Protein AF-A0AAE3LNI7-F1 (afdb_monomer)

Mean predicted aligned error: 6.62 Å

Structure (mmCIF, N/CA/C/O backbone):
data_AF-A0AAE3LNI7-F1
#
_entry.id   AF-A0AAE3LNI7-F1
#
loop_
_atom_site.group_PDB
_atom_site.id
_atom_site.type_symbol
_atom_site.label_atom_id
_atom_site.label_alt_id
_atom_site.label_comp_id
_atom_site.label_asym_id
_atom_site.label_entity_id
_atom_site.label_seq_id
_atom_site.pdbx_PDB_ins_code
_atom_site.Cartn_x
_atom_site.Cartn_y
_atom_site.Cartn_z
_atom_site.occupancy
_atom_site.B_iso_or_equiv
_atom_site.auth_seq_id
_atom_site.auth_comp_id
_atom_site.auth_asym_id
_atom_site.auth_atom_id
_atom_site.pdbx_PDB_model_num
ATOM 1 N N . MET A 1 1 ? -17.027 3.514 45.352 1.00 41.34 1 MET A N 1
ATOM 2 C CA . MET A 1 1 ? -17.695 4.766 44.931 1.00 41.34 1 MET A CA 1
ATOM 3 C C . MET A 1 1 ? -17.207 5.129 43.537 1.00 41.34 1 MET A C 1
ATOM 5 O O . MET A 1 1 ? -15.998 5.236 43.351 1.00 41.34 1 MET A O 1
ATOM 9 N N . SER A 1 2 ? -18.104 5.212 42.549 1.00 48.19 2 SER A N 1
ATOM 10 C CA . SER A 1 2 ? -17.734 5.621 41.186 1.00 48.19 2 SER A CA 1
ATOM 11 C C . SER A 1 2 ? -17.141 7.033 41.231 1.00 48.19 2 SER A C 1
ATOM 13 O O . SER A 1 2 ? -17.748 7.932 41.802 1.00 48.19 2 SER A O 1
ATOM 15 N N . LYS A 1 3 ? -15.940 7.231 40.670 1.00 67.19 3 LYS A N 1
ATOM 16 C CA . LYS A 1 3 ? -15.253 8.540 40.598 1.00 67.19 3 LYS A CA 1
ATOM 17 C C . LYS A 1 3 ? -15.863 9.477 39.539 1.00 67.19 3 LYS A C 1
ATOM 19 O O . LYS A 1 3 ? -15.238 10.475 39.185 1.00 67.19 3 LYS A O 1
ATOM 24 N N . PHE A 1 4 ? -17.029 9.136 38.997 1.00 79.06 4 PHE A N 1
ATOM 25 C CA . PHE A 1 4 ? -17.640 9.803 37.854 1.00 79.06 4 PHE A CA 1
ATOM 26 C C . PHE A 1 4 ? -18.995 10.400 38.230 1.00 79.06 4 PHE A C 1
ATOM 28 O O . PHE A 1 4 ? -19.735 9.831 39.032 1.00 79.06 4 PHE A O 1
ATOM 35 N N . LYS A 1 5 ? -19.297 11.570 37.661 1.00 85.56 5 LYS A N 1
ATOM 36 C CA . LYS A 1 5 ? -20.545 12.306 37.894 1.00 85.56 5 LYS A CA 1
ATOM 37 C C . LYS A 1 5 ? -21.509 12.009 36.750 1.00 85.56 5 LYS A C 1
ATOM 39 O O . LYS A 1 5 ? -21.090 11.994 35.598 1.00 85.56 5 LYS A O 1
ATOM 44 N N . ILE A 1 6 ? -22.787 11.811 37.053 1.00 87.12 6 ILE A N 1
ATOM 45 C CA . ILE A 1 6 ? -23.846 11.707 36.042 1.00 87.12 6 ILE A CA 1
ATOM 46 C C . ILE A 1 6 ? -24.478 13.089 35.875 1.00 87.12 6 ILE A C 1
ATOM 48 O O . ILE A 1 6 ? -24.723 13.790 36.860 1.00 87.12 6 ILE A O 1
ATOM 52 N N . VAL A 1 7 ? -24.687 13.516 34.631 1.00 86.50 7 VAL A N 1
ATOM 53 C CA . VAL A 1 7 ? -25.373 14.771 34.303 1.00 86.50 7 VAL A CA 1
ATOM 54 C C . VAL A 1 7 ? -26.462 14.524 33.269 1.00 86.50 7 VAL A C 1
ATOM 56 O O . VAL A 1 7 ? -26.284 13.711 32.367 1.00 86.50 7 VAL A O 1
ATOM 59 N N . ASN A 1 8 ? -27.565 15.260 33.374 1.00 86.94 8 ASN A N 1
ATOM 60 C CA . ASN A 1 8 ? -28.622 15.250 32.368 1.00 86.94 8 ASN A CA 1
ATOM 61 C C . ASN A 1 8 ? -28.257 16.168 31.198 1.00 86.94 8 ASN A C 1
ATOM 63 O O . ASN A 1 8 ? -27.823 17.306 31.399 1.00 86.94 8 ASN A O 1
ATOM 67 N N . ARG A 1 9 ? -28.425 15.671 29.972 1.00 85.62 9 ARG A N 1
ATOM 68 C CA . ARG A 1 9 ? -28.237 16.429 28.729 1.00 85.62 9 ARG A CA 1
ATOM 69 C C . ARG A 1 9 ? -29.429 16.236 27.810 1.00 85.62 9 ARG A C 1
ATOM 71 O O . ARG A 1 9 ? -29.967 15.141 27.723 1.00 85.62 9 ARG A O 1
ATOM 78 N N . ILE A 1 10 ? -29.804 17.298 27.103 1.00 84.62 10 ILE A N 1
ATOM 79 C CA . ILE A 1 10 ? -30.827 17.231 26.061 1.00 84.62 10 ILE A CA 1
ATOM 80 C C . ILE A 1 10 ? -30.135 16.883 24.746 1.00 84.62 10 ILE A C 1
ATOM 82 O O . ILE A 1 10 ? -29.269 17.627 24.284 1.00 84.62 10 ILE A O 1
ATOM 86 N N . ILE A 1 11 ? -30.509 15.751 24.161 1.00 84.12 11 ILE A N 1
ATOM 87 C CA . ILE A 1 11 ? -29.957 15.219 22.916 1.00 84.12 11 ILE A CA 1
ATOM 88 C C . ILE A 1 11 ? -31.128 14.836 22.030 1.00 84.12 11 ILE A C 1
ATOM 90 O O . ILE A 1 11 ? -31.973 14.047 22.447 1.00 84.12 11 ILE A O 1
ATOM 94 N N . ASP A 1 12 ? -31.198 15.416 20.833 1.00 82.81 12 ASP A N 1
ATOM 95 C CA . ASP A 1 12 ? -32.287 15.171 19.878 1.00 82.81 12 ASP A CA 1
ATOM 96 C C . ASP A 1 12 ? -33.682 15.326 20.529 1.00 82.81 12 ASP A C 1
ATOM 98 O O . ASP A 1 12 ? -34.597 14.534 20.308 1.00 82.81 12 ASP A O 1
ATOM 102 N N . GLY A 1 13 ? -33.817 16.330 21.408 1.00 82.56 13 GLY A N 1
ATOM 103 C CA . GLY A 1 13 ? -35.048 16.631 22.149 1.00 82.56 13 GLY A CA 1
ATOM 104 C C . GLY A 1 13 ? -35.345 15.718 23.347 1.00 82.56 13 GLY A C 1
ATOM 105 O O . GLY A 1 13 ? -36.388 15.876 23.974 1.00 82.56 13 GLY A O 1
ATOM 106 N N . LYS A 1 14 ? -34.455 14.779 23.697 1.00 86.56 14 LYS A N 1
ATOM 107 C CA . LYS A 1 14 ? -34.638 13.828 24.806 1.00 86.56 14 LYS A CA 1
ATOM 108 C C . LYS A 1 14 ? -33.640 14.069 25.932 1.00 86.56 14 LYS A C 1
ATOM 110 O O . LYS A 1 14 ? -32.473 14.353 25.675 1.00 86.56 14 LYS A O 1
ATOM 115 N N . ASN A 1 15 ? -34.085 13.897 27.176 1.00 86.81 15 ASN A N 1
ATOM 116 C CA . ASN A 1 15 ? -33.190 13.866 28.330 1.00 86.81 15 ASN A CA 1
ATOM 117 C C . ASN A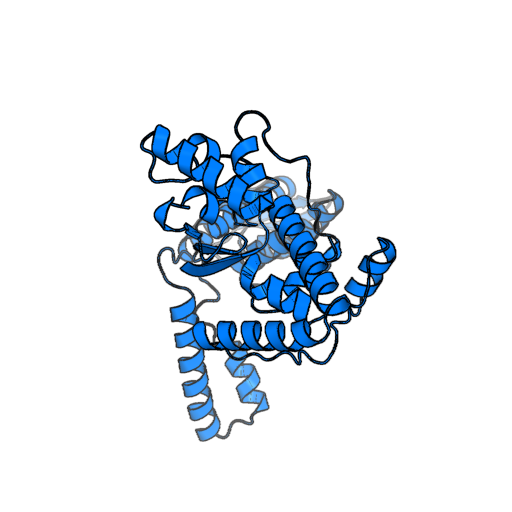 1 15 ? -32.409 12.550 28.343 1.00 86.81 15 ASN A C 1
ATOM 119 O O . ASN A 1 15 ? -32.995 11.470 28.319 1.00 86.81 15 ASN A O 1
ATOM 123 N N . VAL A 1 16 ? -31.087 12.661 28.380 1.00 87.31 16 VAL A N 1
ATOM 124 C CA . VAL A 1 16 ? -30.152 11.541 28.428 1.00 87.31 16 VAL A CA 1
ATOM 125 C C . VAL A 1 16 ? -29.204 11.754 29.599 1.00 87.31 16 VAL A C 1
ATOM 127 O O . VAL A 1 16 ? -28.548 12.795 29.706 1.00 87.31 16 VAL A O 1
ATOM 130 N N . GLU A 1 17 ? -29.119 10.754 30.469 1.00 88.31 17 GLU A N 1
ATOM 131 C CA . GLU A 1 17 ? -28.116 10.703 31.526 1.00 88.31 17 GLU A CA 1
ATOM 132 C C . GLU A 1 17 ? -26.765 10.311 30.938 1.00 88.31 17 GLU A C 1
ATOM 134 O O . GLU A 1 17 ? -26.633 9.282 30.274 1.00 88.31 17 GLU A O 1
ATOM 139 N N . VAL A 1 18 ? -25.747 11.134 31.187 1.00 87.50 18 VAL A N 1
ATOM 140 C CA . VAL A 1 18 ? -24.396 10.890 30.683 1.00 87.50 18 VAL A CA 1
ATOM 141 C C . VAL A 1 18 ? -23.363 10.942 31.787 1.00 87.50 18 VAL A C 1
ATOM 143 O O . VAL A 1 18 ? -23.344 11.844 32.628 1.00 87.50 18 VAL A O 1
ATOM 146 N N . GLU A 1 19 ? -22.465 9.965 31.756 1.00 89.00 19 GLU A N 1
ATOM 147 C CA . GLU A 1 19 ? -21.349 9.882 32.681 1.00 89.00 19 GLU A CA 1
ATOM 148 C C . GLU A 1 19 ? -20.214 10.819 32.233 1.00 89.00 19 GLU A C 1
ATOM 150 O O . GLU A 1 19 ? -19.685 10.724 31.119 1.00 89.00 19 GLU A O 1
ATOM 155 N N . ILE A 1 20 ? -19.814 11.728 33.124 1.00 90.31 20 ILE A N 1
ATOM 156 C CA . ILE A 1 20 ? -18.698 12.652 32.929 1.00 90.31 20 ILE A CA 1
ATOM 157 C C . ILE A 1 20 ? -17.557 12.372 33.911 1.00 90.31 20 ILE A C 1
ATOM 159 O O . ILE A 1 20 ? -17.752 11.986 35.067 1.00 90.31 20 ILE A O 1
ATOM 163 N N . GLY A 1 21 ? -16.335 12.590 33.434 1.00 89.50 21 GLY A N 1
ATOM 164 C CA . GLY A 1 21 ? -15.104 12.464 34.194 1.00 89.50 21 GLY A CA 1
ATOM 165 C C . GLY A 1 21 ? -14.398 13.787 34.455 1.00 89.50 21 GLY A C 1
ATOM 166 O O . GLY A 1 21 ? -14.716 14.837 33.903 1.00 89.50 21 GLY A O 1
ATOM 167 N N . ASN A 1 22 ? -13.379 13.711 35.308 1.00 89.00 22 ASN A N 1
ATOM 168 C CA . ASN A 1 22 ? -12.657 14.888 35.800 1.00 89.00 22 ASN A CA 1
ATOM 169 C C . ASN A 1 22 ? -11.813 15.572 34.716 1.00 89.00 22 ASN A C 1
ATOM 171 O O . ASN A 1 22 ? -11.613 16.780 34.744 1.00 89.00 22 ASN A O 1
ATOM 175 N N . ASN A 1 23 ? -11.337 14.804 33.737 1.00 93.19 23 ASN A N 1
ATOM 176 C CA . ASN A 1 23 ? -10.533 15.306 32.629 1.00 93.19 23 ASN A CA 1
ATOM 177 C C . ASN A 1 23 ? -11.356 15.368 31.347 1.00 93.19 23 ASN A C 1
ATOM 179 O O . ASN A 1 23 ? -12.300 14.599 31.166 1.00 93.19 23 ASN A O 1
ATOM 183 N N . THR A 1 24 ? -10.935 16.216 30.410 1.00 95.94 24 THR A N 1
ATOM 184 C CA . THR A 1 24 ? -11.515 16.186 29.067 1.00 95.94 24 THR A CA 1
ATOM 185 C C . THR A 1 24 ? -11.255 14.832 28.400 1.00 95.94 24 THR A C 1
ATOM 187 O O . THR A 1 24 ? -10.164 14.261 28.510 1.00 95.94 24 THR A O 1
ATOM 190 N N . LEU A 1 25 ? -12.232 14.337 27.643 1.00 96.88 25 LEU A N 1
ATOM 191 C CA . LEU A 1 25 ? -12.121 13.109 26.862 1.00 96.88 25 LEU A CA 1
ATOM 192 C C . LEU A 1 25 ? -10.896 13.160 25.940 1.00 96.88 25 LEU A C 1
ATOM 194 O O . LEU A 1 25 ? -10.136 12.198 25.856 1.00 96.88 25 LEU A O 1
ATOM 198 N N . GLN A 1 26 ? -10.653 14.305 25.293 1.00 97.75 26 GLN A N 1
ATOM 199 C CA . GLN A 1 26 ? -9.502 14.477 24.408 1.00 97.75 26 GLN A CA 1
ATOM 200 C C . GLN A 1 26 ? -8.176 14.259 25.145 1.00 97.75 26 GLN A C 1
ATOM 202 O O . GLN A 1 26 ? -7.298 13.585 24.603 1.00 97.75 26 GLN A O 1
ATOM 207 N N . TYR A 1 27 ? -8.023 14.790 26.362 1.00 97.50 27 TYR A N 1
ATOM 208 C CA . TYR A 1 27 ? -6.829 14.572 27.180 1.00 97.50 27 TYR A CA 1
ATOM 209 C C . TYR A 1 27 ? -6.646 13.083 27.504 1.00 97.50 27 TYR A C 1
ATOM 211 O O . TYR A 1 27 ? -5.588 12.511 27.229 1.00 97.50 27 TYR A O 1
ATOM 219 N N . VAL A 1 28 ? -7.705 12.426 27.990 1.00 96.81 28 VAL A N 1
ATOM 220 C CA . VAL A 1 28 ? -7.688 10.999 28.352 1.00 96.81 28 VAL A CA 1
ATOM 221 C C . VAL A 1 28 ? -7.302 10.124 27.155 1.00 96.81 28 VAL A C 1
ATOM 223 O O . VAL A 1 28 ? -6.379 9.306 27.241 1.00 96.81 28 VAL A O 1
ATOM 226 N N . LEU A 1 29 ? -7.957 10.321 26.008 1.00 97.50 29 LEU A N 1
ATOM 227 C CA . LEU A 1 29 ? -7.688 9.539 24.803 1.00 97.50 29 LEU A CA 1
ATOM 228 C C . LEU A 1 29 ? -6.294 9.837 24.229 1.00 97.50 29 LEU A C 1
ATOM 230 O O . LEU A 1 29 ? -5.629 8.922 23.737 1.00 97.50 29 LEU A O 1
ATOM 234 N N . THR A 1 30 ? -5.824 11.088 24.299 1.00 97.69 30 THR A N 1
ATOM 235 C CA . THR A 1 30 ? -4.490 11.475 23.805 1.00 97.69 30 THR A CA 1
ATOM 236 C C . THR A 1 30 ? -3.388 10.826 24.635 1.00 97.69 30 THR A C 1
ATOM 238 O O . THR A 1 30 ? -2.436 10.292 24.059 1.00 97.69 30 THR A O 1
ATOM 241 N N . ASN A 1 31 ? -3.530 10.793 25.963 1.00 96.88 31 ASN A N 1
ATOM 242 C CA . ASN A 1 31 ? -2.599 10.089 26.848 1.00 96.88 31 ASN A CA 1
ATOM 243 C C . ASN A 1 31 ? -2.566 8.594 26.534 1.00 96.88 31 ASN A C 1
ATOM 245 O O . ASN A 1 31 ? -1.493 8.013 26.351 1.00 96.88 31 ASN A O 1
ATOM 249 N N . ARG A 1 32 ? -3.742 7.979 26.368 1.00 96.00 32 ARG A N 1
ATOM 250 C CA . ARG A 1 32 ? -3.851 6.565 26.002 1.00 96.00 32 ARG A CA 1
ATOM 251 C C . ARG A 1 32 ? -3.189 6.265 24.655 1.00 96.00 32 ARG A C 1
ATOM 253 O O . ARG A 1 32 ? -2.416 5.315 24.557 1.00 96.00 32 ARG A O 1
ATOM 260 N N . LEU A 1 33 ? -3.444 7.075 23.625 1.00 96.62 33 LEU A N 1
ATOM 261 C CA . LEU A 1 33 ? -2.827 6.926 22.304 1.00 96.62 33 LEU A CA 1
ATOM 262 C C . LEU A 1 33 ? -1.305 7.140 22.364 1.00 96.62 33 LEU A C 1
ATOM 264 O O . LEU A 1 33 ? -0.549 6.418 21.712 1.00 96.62 33 LEU A O 1
ATOM 268 N N . THR A 1 34 ? -0.842 8.102 23.164 1.00 96.56 34 THR A N 1
ATOM 269 C CA . THR A 1 34 ? 0.585 8.389 23.380 1.00 96.56 34 THR A CA 1
ATOM 270 C C . THR A 1 34 ? 1.298 7.214 24.045 1.00 96.56 34 THR A C 1
ATOM 272 O O . THR A 1 34 ? 2.366 6.817 23.579 1.00 96.56 34 THR A O 1
ATOM 275 N N . GLY A 1 35 ? 0.664 6.559 25.021 1.00 95.88 35 GLY A N 1
ATOM 276 C CA . GLY A 1 35 ? 1.165 5.319 25.625 1.00 95.88 35 GLY A CA 1
ATOM 277 C C . GLY A 1 35 ? 1.313 4.147 24.640 1.00 95.88 35 GLY A C 1
ATOM 278 O O . GLY A 1 35 ? 2.044 3.195 24.907 1.00 95.88 35 GLY A O 1
ATOM 279 N N . MET A 1 36 ? 0.678 4.209 23.462 1.00 95.81 36 MET A N 1
ATOM 280 C CA . MET A 1 36 ? 0.817 3.194 22.407 1.00 95.81 36 MET A CA 1
ATOM 281 C C . MET A 1 36 ? 2.026 3.417 21.485 1.00 95.81 36 MET A C 1
ATOM 283 O O . MET A 1 36 ? 2.289 2.583 20.607 1.00 95.81 36 MET A O 1
ATOM 287 N N . ARG A 1 37 ? 2.765 4.526 21.621 1.00 95.62 37 ARG A N 1
ATOM 288 C CA . ARG A 1 37 ? 3.922 4.824 20.764 1.00 95.62 37 ARG A CA 1
ATOM 289 C C . ARG A 1 37 ? 5.015 3.761 20.932 1.00 95.62 37 ARG A C 1
ATOM 291 O O . ARG A 1 37 ? 5.284 3.226 22.003 1.00 95.62 37 ARG A O 1
ATOM 298 N N . SER A 1 38 ? 5.631 3.374 19.825 1.00 94.62 38 SER A N 1
ATOM 299 C CA . SER A 1 38 ? 6.772 2.449 19.773 1.00 94.62 38 SER A CA 1
ATOM 300 C C . SER A 1 38 ? 7.651 2.806 18.573 1.00 94.62 38 SER A C 1
ATOM 302 O O . SER A 1 38 ? 8.016 1.946 17.768 1.00 94.62 38 SER A O 1
ATOM 304 N N . PHE A 1 39 ? 7.915 4.104 18.419 1.00 92.19 39 PHE A N 1
ATOM 305 C CA . PHE A 1 39 ? 8.738 4.660 17.347 1.00 92.19 39 PHE A CA 1
ATOM 306 C C . PHE A 1 39 ? 10.175 4.128 17.426 1.00 92.19 39 PHE A C 1
ATOM 308 O O . PHE A 1 39 ? 10.617 3.661 18.474 1.00 92.19 39 PHE A O 1
ATOM 315 N N . GLY A 1 40 ? 10.867 4.082 16.286 1.00 87.31 40 GLY A N 1
ATOM 316 C CA . GLY A 1 40 ? 12.212 3.496 16.161 1.00 87.31 40 GLY A CA 1
ATOM 317 C C . GLY A 1 40 ? 12.265 1.963 16.263 1.00 87.31 40 GLY A C 1
ATOM 318 O O . GLY A 1 40 ? 13.177 1.326 15.738 1.00 87.31 40 GLY A O 1
ATOM 319 N N . GLN A 1 41 ? 11.262 1.316 16.861 1.00 89.69 41 GLN A N 1
ATOM 320 C CA . GLN A 1 41 ? 11.257 -0.134 17.018 1.00 89.69 41 GLN A CA 1
ATOM 321 C C . GLN A 1 41 ? 10.794 -0.852 15.742 1.00 89.69 41 GLN A C 1
ATOM 323 O O . GLN A 1 41 ? 9.743 -0.565 15.163 1.00 89.69 41 GLN A O 1
ATOM 328 N N . LYS A 1 42 ? 11.525 -1.893 15.329 1.00 86.75 42 LYS A N 1
ATOM 329 C CA . LYS A 1 42 ? 11.140 -2.714 14.171 1.00 86.75 42 LYS A CA 1
ATOM 330 C C . LYS A 1 42 ? 9.933 -3.599 14.512 1.00 86.75 42 LYS A C 1
ATOM 332 O O . LYS A 1 42 ? 10.055 -4.576 15.251 1.00 86.75 42 LYS A O 1
ATOM 337 N N . LYS A 1 43 ? 8.774 -3.354 13.878 1.00 89.44 43 LYS A N 1
ATOM 338 C CA . LYS A 1 43 ? 7.563 -4.209 13.988 1.00 89.44 43 LYS A CA 1
ATOM 339 C C . LYS A 1 43 ? 7.854 -5.695 13.723 1.00 89.44 43 LYS A C 1
ATOM 341 O O . LYS A 1 43 ? 7.203 -6.564 14.300 1.00 89.44 43 LYS A O 1
ATOM 346 N N . HIS A 1 44 ? 8.830 -5.997 12.862 1.00 88.12 44 HIS A N 1
ATOM 347 C CA . HIS A 1 44 ? 9.267 -7.366 12.578 1.00 88.12 44 HIS A CA 1
ATOM 348 C C . HIS A 1 44 ? 9.725 -8.113 13.843 1.00 88.12 44 HIS A C 1
ATOM 350 O O . HIS A 1 44 ? 9.298 -9.247 14.051 1.00 88.12 44 HIS A O 1
ATOM 356 N N . ARG A 1 45 ? 10.473 -7.457 14.741 1.00 90.75 45 ARG A N 1
ATOM 357 C CA . ARG A 1 45 ? 10.918 -8.038 16.021 1.00 90.75 45 ARG A CA 1
ATOM 358 C C . ARG A 1 45 ? 9.739 -8.575 16.833 1.00 90.75 45 ARG A C 1
ATOM 360 O O . ARG A 1 45 ? 9.757 -9.705 17.311 1.00 90.75 45 ARG A O 1
ATOM 367 N N . PHE A 1 46 ? 8.658 -7.800 16.914 1.00 92.62 46 PHE A N 1
ATOM 368 C CA . PHE A 1 46 ? 7.447 -8.214 17.620 1.00 92.62 46 PHE A CA 1
ATOM 369 C C . PHE A 1 46 ? 6.700 -9.345 16.910 1.00 92.62 46 PHE A C 1
ATOM 371 O O . PHE A 1 46 ? 6.134 -10.204 17.582 1.00 92.62 46 PHE A O 1
ATOM 378 N N . LYS A 1 47 ? 6.723 -9.403 15.571 1.00 91.25 47 LYS A N 1
ATOM 379 C CA . LYS A 1 47 ? 6.171 -10.546 14.823 1.00 91.25 47 LYS A CA 1
ATOM 380 C C . LYS A 1 47 ? 6.924 -11.842 15.134 1.00 91.25 47 LYS A C 1
ATOM 382 O O . LYS A 1 47 ? 6.277 -12.864 15.354 1.00 91.25 47 LYS A O 1
ATOM 387 N N . VAL A 1 48 ? 8.255 -11.792 15.204 1.00 92.38 48 VAL A N 1
ATOM 388 C CA . VAL A 1 48 ? 9.087 -12.940 15.603 1.00 92.38 48 VAL A CA 1
ATOM 389 C C . VAL A 1 48 ? 8.766 -13.356 17.038 1.00 92.38 48 VAL A C 1
ATOM 391 O O . VAL A 1 48 ? 8.484 -14.527 17.286 1.00 92.38 48 VAL A O 1
ATOM 394 N N . LEU A 1 49 ? 8.689 -12.396 17.967 1.00 94.00 49 LEU A N 1
ATOM 395 C CA . LEU A 1 49 ? 8.309 -12.664 19.356 1.00 94.00 49 LEU A CA 1
ATOM 396 C C . LEU A 1 49 ? 6.911 -13.292 19.466 1.00 94.00 49 LEU A C 1
ATOM 398 O O . LEU A 1 49 ? 6.728 -14.245 20.217 1.00 94.00 49 LEU A O 1
ATOM 402 N N . LYS A 1 50 ? 5.932 -12.807 18.689 1.00 94.75 50 LYS A N 1
ATOM 403 C CA . LYS A 1 50 ? 4.587 -13.399 18.617 1.00 94.75 50 LYS A CA 1
ATOM 404 C C . LYS A 1 50 ? 4.662 -14.862 18.185 1.00 94.75 50 LYS A C 1
ATOM 406 O O . LYS A 1 50 ? 4.031 -15.696 18.822 1.00 94.75 50 LYS A O 1
ATOM 411 N N . LYS A 1 51 ? 5.431 -15.180 17.134 1.00 93.62 51 LYS A N 1
ATOM 412 C CA . LYS A 1 51 ? 5.599 -16.560 16.643 1.00 93.62 51 LYS A CA 1
ATOM 413 C C . LYS A 1 51 ? 6.199 -17.462 17.727 1.00 93.62 51 LYS A C 1
ATOM 415 O O . LYS A 1 51 ? 5.653 -18.530 17.980 1.00 93.62 51 LYS A O 1
ATOM 420 N N . ARG A 1 52 ? 7.250 -17.000 18.413 1.00 94.50 52 ARG A N 1
ATOM 421 C CA . ARG A 1 52 ? 7.884 -17.728 19.528 1.00 94.50 52 ARG A CA 1
ATOM 422 C C . ARG A 1 52 ? 6.914 -17.964 20.691 1.00 94.50 52 ARG A C 1
ATOM 424 O O . ARG A 1 52 ? 6.772 -19.098 21.135 1.00 94.50 52 ARG A O 1
ATOM 431 N N . LYS A 1 53 ? 6.191 -16.927 21.137 1.00 94.75 53 LYS A N 1
ATOM 432 C CA . LYS A 1 53 ? 5.183 -17.052 22.208 1.00 94.75 53 LYS A CA 1
ATOM 433 C C . LYS A 1 53 ? 4.067 -18.026 21.835 1.00 94.75 53 LYS A C 1
ATOM 435 O O . LYS A 1 53 ? 3.692 -18.844 22.663 1.00 94.75 53 LYS A O 1
ATOM 440 N N . LYS A 1 54 ? 3.575 -17.974 20.592 1.00 94.75 54 LYS A N 1
ATOM 441 C CA . LYS A 1 54 ? 2.573 -18.930 20.104 1.00 94.75 54 LYS A CA 1
ATOM 442 C C . LYS A 1 54 ? 3.099 -20.365 20.103 1.00 94.75 54 LYS A C 1
ATOM 444 O O . LYS A 1 54 ? 2.398 -21.238 20.585 1.00 94.75 54 LYS A O 1
ATOM 449 N N . ALA A 1 55 ? 4.322 -20.603 19.628 1.00 94.06 55 ALA A N 1
ATOM 450 C CA . ALA A 1 55 ? 4.917 -21.941 19.638 1.00 94.06 55 ALA A CA 1
ATOM 451 C C . ALA A 1 55 ? 5.071 -22.500 21.066 1.00 94.06 55 ALA A C 1
ATOM 453 O O . ALA A 1 55 ? 4.698 -23.642 21.321 1.00 94.06 55 ALA A O 1
ATOM 454 N N . LYS A 1 56 ? 5.536 -21.672 22.015 1.00 94.56 56 LYS A N 1
ATOM 455 C CA . LYS A 1 56 ? 5.621 -22.053 23.435 1.00 94.56 56 LYS A CA 1
ATOM 456 C C . LYS A 1 56 ? 4.240 -22.363 24.026 1.00 94.56 56 LYS A C 1
ATOM 458 O O . LYS A 1 56 ? 4.096 -23.358 24.727 1.00 94.56 56 LYS A O 1
ATOM 463 N N . ALA A 1 57 ? 3.235 -21.539 23.718 1.00 93.69 57 ALA A N 1
ATOM 464 C CA . ALA A 1 57 ? 1.863 -21.752 24.172 1.00 93.69 57 ALA A CA 1
ATOM 465 C C . ALA A 1 57 ? 1.269 -23.053 23.612 1.00 93.69 57 ALA A C 1
ATOM 467 O O . ALA A 1 57 ? 0.710 -23.817 24.383 1.00 93.69 57 ALA A O 1
ATOM 468 N N . VAL A 1 58 ? 1.460 -23.353 22.320 1.00 95.25 58 VAL A N 1
ATOM 469 C CA . VAL A 1 58 ? 1.020 -24.628 21.721 1.00 95.25 58 VAL A CA 1
ATOM 470 C C . VAL A 1 58 ? 1.620 -25.813 22.470 1.00 95.25 58 VAL A C 1
ATOM 472 O O . VAL A 1 58 ? 0.873 -26.675 22.913 1.00 95.25 58 VAL A O 1
ATOM 475 N N . LYS A 1 59 ? 2.947 -25.836 22.664 1.00 93.75 59 LYS A N 1
ATOM 476 C CA . LYS A 1 59 ? 3.616 -26.936 23.376 1.00 93.75 59 LYS A CA 1
ATOM 477 C C . LYS A 1 59 ? 3.066 -27.098 24.797 1.00 93.75 59 LYS A C 1
ATOM 479 O O . LYS A 1 59 ? 2.733 -28.200 25.206 1.00 93.75 59 LYS A O 1
ATOM 484 N N . SER A 1 60 ? 2.920 -25.992 25.529 1.00 94.81 60 SER A N 1
ATOM 485 C CA . SER A 1 60 ? 2.400 -26.025 26.898 1.00 94.81 60 SER A CA 1
ATOM 486 C C . SER A 1 60 ? 0.939 -26.468 26.983 1.00 94.81 60 SER A C 1
ATOM 488 O O . SER A 1 60 ? 0.597 -27.152 27.938 1.00 94.81 60 SER A O 1
ATOM 490 N N . LEU A 1 61 ? 0.079 -26.044 26.055 1.00 95.69 61 LEU A N 1
ATOM 491 C CA . LEU A 1 61 ? -1.347 -26.375 26.079 1.00 95.69 61 LEU A CA 1
ATOM 492 C C . LEU A 1 61 ? -1.592 -27.822 25.643 1.00 95.69 61 LEU A C 1
ATOM 494 O O . LEU A 1 61 ? -2.397 -28.500 26.270 1.00 95.69 61 LEU A O 1
ATOM 498 N N . LYS A 1 62 ? -0.840 -28.325 24.653 1.00 94.62 62 LYS A N 1
ATOM 499 C CA . LYS A 1 62 ? -0.886 -29.746 24.274 1.00 94.62 62 LYS A CA 1
ATOM 500 C C . LYS A 1 62 ? -0.475 -30.652 25.432 1.00 94.62 62 LYS A C 1
ATOM 502 O O . LYS A 1 62 ? -1.178 -31.606 25.728 1.00 94.62 62 LYS A O 1
ATOM 507 N N . ASN A 1 63 ? 0.590 -30.296 26.154 1.00 94.56 63 ASN A N 1
ATOM 508 C CA . ASN A 1 63 ? 1.008 -31.038 27.350 1.00 94.56 63 ASN A CA 1
ATOM 509 C C . ASN A 1 63 ? -0.041 -31.021 28.477 1.00 94.56 63 ASN A C 1
ATOM 511 O O . ASN A 1 63 ? -0.012 -31.886 29.340 1.00 94.56 63 ASN A O 1
ATOM 515 N N . LYS A 1 64 ? -0.947 -30.036 28.485 1.00 95.06 64 LYS A N 1
ATOM 516 C CA . LYS A 1 64 ? -2.061 -29.929 29.439 1.00 95.06 64 LYS A CA 1
ATOM 517 C C . LYS A 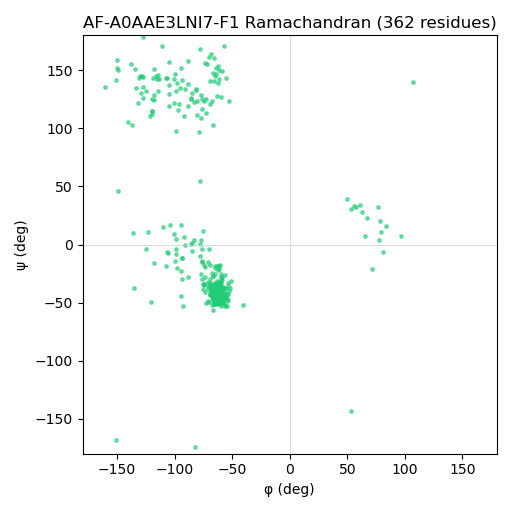1 64 ? -3.353 -30.595 28.939 1.00 95.06 64 LYS A C 1
ATOM 519 O O . LYS A 1 64 ? -4.383 -30.432 29.577 1.00 95.06 64 LYS A O 1
ATOM 524 N N . GLY A 1 65 ? -3.318 -31.289 27.799 1.00 95.38 65 GLY A N 1
ATOM 525 C CA . GLY A 1 65 ? -4.466 -32.024 27.260 1.00 95.38 65 GLY A CA 1
ATOM 526 C C . GLY A 1 65 ? -5.522 -31.178 26.538 1.00 95.38 65 GLY A C 1
ATOM 527 O O . GLY A 1 65 ? -6.587 -31.699 26.230 1.00 95.38 65 GLY A O 1
ATOM 528 N N . PHE A 1 66 ? -5.256 -29.899 26.239 1.00 95.56 66 PHE A N 1
ATOM 529 C CA . PHE A 1 66 ? -6.203 -29.070 25.477 1.00 95.56 66 PHE A CA 1
ATOM 530 C C . PHE A 1 66 ? -6.364 -29.582 24.042 1.00 95.56 66 PHE A C 1
ATOM 532 O O . PHE A 1 66 ? -5.376 -29.925 23.382 1.00 95.56 66 PHE A O 1
ATOM 539 N N . LYS A 1 67 ? -7.597 -29.542 23.527 1.00 95.38 67 LYS A N 1
ATOM 540 C CA . LYS A 1 67 ? -7.905 -29.874 22.130 1.00 95.38 67 LYS A CA 1
ATOM 541 C C . LYS A 1 67 ? -7.397 -28.781 21.187 1.00 95.38 67 LYS A C 1
ATOM 543 O O . LYS A 1 67 ? -7.257 -27.613 21.561 1.00 95.38 67 LYS A O 1
ATOM 548 N N . ASP A 1 68 ? -7.135 -29.140 19.930 1.00 92.62 68 ASP A N 1
ATOM 549 C CA . ASP A 1 68 ? -6.566 -28.209 18.947 1.00 92.62 68 ASP A CA 1
ATOM 550 C C . ASP A 1 68 ? -7.472 -26.979 18.703 1.00 92.62 68 ASP A C 1
ATOM 552 O O . ASP A 1 68 ? -6.965 -25.880 18.462 1.00 92.62 68 ASP A O 1
ATOM 556 N N . GLU A 1 69 ? -8.795 -27.117 18.814 1.00 93.56 69 GLU A N 1
ATOM 557 C CA . GLU A 1 69 ? -9.783 -26.031 18.702 1.00 93.56 69 GLU A CA 1
ATOM 558 C C . GLU A 1 69 ? -9.644 -25.007 19.837 1.00 93.56 69 GLU A C 1
ATOM 560 O O . GLU A 1 69 ? -9.567 -23.801 19.585 1.00 93.56 69 GLU A O 1
ATOM 565 N N . GLU A 1 70 ? -9.522 -25.475 21.078 1.00 93.12 70 GLU A N 1
ATOM 566 C CA . GLU A 1 70 ? -9.355 -24.624 22.262 1.00 93.12 70 GLU A CA 1
ATOM 567 C C . GLU A 1 70 ? -8.020 -23.878 22.205 1.00 93.12 70 GLU A C 1
ATOM 569 O O . GLU A 1 70 ? -7.934 -22.671 22.459 1.00 93.12 70 GLU A O 1
ATOM 574 N N . ILE A 1 71 ? -6.967 -24.577 21.770 1.00 93.31 71 ILE A N 1
ATOM 575 C CA . ILE A 1 71 ? -5.656 -23.977 21.533 1.00 93.31 71 ILE A CA 1
ATOM 576 C C . ILE A 1 71 ? -5.777 -22.860 20.491 1.00 93.31 71 ILE A C 1
ATOM 578 O O . ILE A 1 71 ? -5.248 -21.766 20.710 1.00 93.31 71 ILE A O 1
ATOM 582 N N . LYS A 1 72 ? -6.473 -23.087 19.367 1.00 93.06 72 LYS A N 1
ATOM 583 C CA . LYS A 1 72 ? -6.668 -22.056 18.331 1.00 93.06 72 LYS A CA 1
ATOM 584 C C . LYS A 1 72 ? -7.309 -20.794 18.917 1.00 93.06 72 LYS A C 1
ATOM 586 O O . LYS A 1 72 ? -6.806 -19.706 18.614 1.00 93.06 72 LYS A O 1
ATOM 591 N N . GLU A 1 73 ? -8.333 -20.917 19.763 1.00 92.31 73 GLU A N 1
ATOM 592 C CA . GLU A 1 73 ? -8.977 -19.771 20.422 1.00 92.31 73 GLU A CA 1
ATOM 593 C C . GLU A 1 73 ? -8.030 -19.027 21.370 1.00 92.31 73 GLU A C 1
ATOM 595 O O . GLU A 1 73 ? -7.825 -17.818 21.212 1.00 92.31 73 GLU A O 1
ATOM 600 N N . ILE A 1 74 ? -7.344 -19.732 22.275 1.00 91.25 74 ILE A N 1
ATOM 601 C CA . ILE A 1 74 ? -6.385 -19.120 23.215 1.00 91.25 74 ILE A CA 1
ATOM 602 C C . ILE A 1 74 ? -5.284 -18.365 22.453 1.00 91.25 74 ILE A C 1
ATOM 604 O O . ILE A 1 74 ? -4.900 -17.235 22.787 1.00 91.25 74 ILE A O 1
ATOM 608 N N . LEU A 1 75 ? -4.790 -18.945 21.356 1.00 92.69 75 LEU A N 1
ATOM 609 C CA . LEU A 1 75 ? -3.764 -18.323 20.525 1.00 92.69 75 LEU A CA 1
ATOM 610 C C . LEU A 1 75 ? -4.233 -17.030 19.839 1.00 92.69 75 LEU A C 1
ATOM 612 O O . LEU A 1 75 ? -3.369 -16.247 19.412 1.00 92.69 75 LEU A O 1
ATOM 616 N N . LYS A 1 76 ? -5.540 -16.766 19.687 1.00 86.94 76 LYS A N 1
ATOM 617 C CA . LYS A 1 76 ? -6.029 -15.482 19.144 1.00 86.94 76 LYS A CA 1
ATOM 618 C C . LYS A 1 76 ? -5.674 -14.316 20.069 1.00 86.94 76 LYS A C 1
ATOM 620 O O . LYS A 1 76 ? -5.315 -13.247 19.565 1.00 86.94 76 LYS A O 1
ATOM 625 N N . GLY A 1 77 ? -5.651 -14.543 21.385 1.00 85.12 77 GLY A N 1
ATOM 626 C CA . GLY A 1 77 ? -5.264 -13.548 22.392 1.00 85.12 77 GLY A CA 1
ATOM 627 C C . GLY A 1 77 ? -3.780 -13.154 22.352 1.00 85.12 77 GLY A C 1
ATOM 628 O O . GLY A 1 77 ? -3.410 -12.039 22.722 1.00 85.12 77 GLY A O 1
ATOM 629 N N . ILE A 1 78 ? -2.902 -14.018 21.827 1.00 89.88 78 ILE A N 1
ATOM 630 C CA . ILE A 1 78 ? -1.455 -13.759 21.804 1.00 89.88 78 ILE A CA 1
ATOM 631 C C . ILE A 1 78 ? -1.090 -12.788 20.674 1.00 89.88 78 ILE A C 1
ATOM 633 O O . ILE A 1 78 ? -0.848 -13.174 19.520 1.00 89.88 78 ILE A O 1
ATOM 637 N N . ASN A 1 79 ? -0.973 -11.501 21.014 1.00 88.50 79 ASN A N 1
ATOM 638 C CA . ASN A 1 79 ? -0.505 -10.464 20.099 1.00 88.50 79 ASN A CA 1
ATOM 639 C C . ASN A 1 79 ? 0.420 -9.440 20.778 1.00 88.50 79 ASN A C 1
ATOM 641 O O . ASN A 1 79 ? -0.015 -8.530 21.472 1.00 88.50 79 ASN A O 1
ATOM 645 N N . THR A 1 80 ? 1.715 -9.541 20.486 1.00 90.06 80 THR A N 1
ATOM 646 C CA . THR A 1 80 ? 2.789 -8.724 21.082 1.00 90.06 80 THR A CA 1
ATOM 647 C C . THR A 1 80 ? 2.882 -7.295 20.541 1.00 90.06 80 THR A C 1
ATOM 649 O O . THR A 1 80 ? 3.723 -6.522 20.991 1.00 90.06 80 THR A O 1
ATOM 652 N N . PHE A 1 81 ? 2.067 -6.936 19.548 1.00 90.62 81 PHE A N 1
ATOM 653 C CA . PHE A 1 81 ? 2.114 -5.624 18.899 1.00 90.62 81 PHE A CA 1
ATOM 654 C C . PHE A 1 81 ? 0.732 -5.004 18.661 1.00 90.62 81 PHE A C 1
ATOM 656 O O . PHE A 1 81 ? 0.646 -3.994 17.960 1.00 90.62 81 PHE A O 1
ATOM 663 N N . LYS A 1 82 ? -0.346 -5.580 19.223 1.00 88.19 82 LYS A N 1
ATOM 664 C CA . LYS A 1 82 ? -1.727 -5.080 19.057 1.00 88.19 82 LYS A CA 1
ATOM 665 C C . LYS A 1 82 ? -1.827 -3.599 19.434 1.00 88.19 82 LYS A C 1
ATOM 667 O O . LYS A 1 82 ? -2.306 -2.796 18.638 1.00 88.19 82 LYS A O 1
ATOM 672 N N . TRP A 1 83 ? -1.259 -3.242 20.581 1.00 88.75 83 TRP A N 1
ATOM 673 C CA . TRP A 1 83 ? -1.332 -1.908 21.187 1.00 88.75 83 TRP A CA 1
ATOM 674 C C . TRP A 1 83 ? -0.151 -1.000 20.844 1.00 88.75 83 TRP A C 1
ATOM 676 O O . TRP A 1 83 ? 0.087 -0.018 21.527 1.00 88.75 83 TRP A O 1
ATOM 686 N N . LYS A 1 84 ? 0.620 -1.330 19.801 1.00 93.12 84 LYS A N 1
ATOM 687 C CA . LYS A 1 84 ? 1.797 -0.548 19.403 1.00 93.12 84 LYS A CA 1
ATOM 688 C C . LYS A 1 84 ? 1.552 0.235 18.119 1.00 93.12 84 LYS A C 1
ATOM 690 O O . LYS A 1 84 ? 0.900 -0.268 17.193 1.00 93.12 84 LYS A O 1
ATOM 695 N N . ILE A 1 85 ? 2.104 1.444 18.058 1.00 94.62 85 ILE A N 1
ATOM 696 C CA . ILE A 1 85 ? 2.151 2.322 16.886 1.00 94.62 85 ILE A CA 1
ATOM 697 C C . ILE A 1 85 ? 3.618 2.588 16.555 1.00 94.62 85 ILE A C 1
ATOM 699 O O . ILE A 1 85 ? 4.351 3.186 17.332 1.00 94.62 85 ILE A O 1
ATOM 703 N N . PHE A 1 86 ? 4.050 2.109 15.390 1.00 91.75 86 PHE A N 1
ATOM 704 C CA . PHE A 1 86 ? 5.463 2.106 14.987 1.00 91.75 86 PHE A CA 1
ATOM 705 C C . PHE A 1 86 ? 5.841 3.259 14.055 1.00 91.75 86 PHE A C 1
ATOM 707 O O . PHE A 1 86 ? 7.007 3.409 13.715 1.00 91.75 86 PHE A O 1
ATOM 714 N N . SER A 1 87 ? 4.860 4.027 13.584 1.00 90.56 87 SER A N 1
ATOM 715 C CA . SER A 1 87 ? 5.056 5.106 12.620 1.00 90.56 87 SER A CA 1
ATOM 716 C C . SER A 1 87 ? 4.405 6.369 13.146 1.00 90.56 87 SER A C 1
ATOM 718 O O . SER A 1 87 ? 3.229 6.346 13.511 1.00 90.56 87 SER A O 1
ATOM 720 N N . GLU A 1 88 ? 5.165 7.457 13.119 1.00 92.44 88 GLU A N 1
ATOM 721 C CA . GLU A 1 88 ? 4.689 8.796 13.444 1.00 92.44 88 GLU A CA 1
ATOM 722 C C . GLU A 1 88 ? 3.513 9.210 12.555 1.00 92.44 88 GLU A C 1
ATOM 724 O O . GLU A 1 88 ? 2.478 9.619 13.063 1.00 92.44 88 GLU A O 1
ATOM 729 N N . GLY A 1 89 ? 3.579 8.955 11.244 1.00 91.50 89 GLY A N 1
ATOM 730 C CA . GLY A 1 89 ? 2.455 9.225 10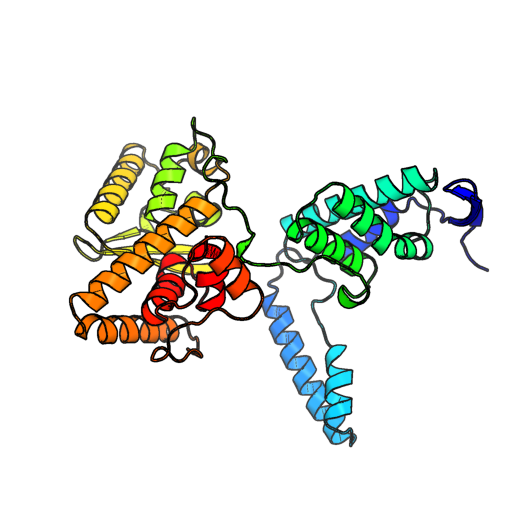.340 1.00 91.50 89 GLY A CA 1
ATOM 731 C C . GLY A 1 89 ? 1.167 8.478 10.717 1.00 91.50 89 GLY A C 1
ATOM 732 O O . GLY A 1 89 ? 0.076 9.033 10.619 1.00 91.50 89 GLY A O 1
ATOM 733 N N . THR A 1 90 ? 1.267 7.232 11.206 1.00 93.44 90 THR A N 1
ATOM 734 C CA . THR A 1 90 ? 0.088 6.510 11.729 1.00 93.44 90 THR A CA 1
ATOM 735 C C . THR A 1 90 ? -0.411 7.130 13.031 1.00 93.44 90 THR A C 1
ATOM 737 O O . THR A 1 90 ? -1.616 7.276 13.203 1.00 93.44 90 THR A O 1
ATOM 740 N N . PHE A 1 91 ? 0.499 7.510 13.931 1.00 96.62 91 PHE A N 1
ATOM 741 C CA . PHE A 1 91 ? 0.149 8.182 15.180 1.00 96.62 91 PHE A CA 1
ATOM 742 C C . PHE A 1 91 ? -0.580 9.506 14.917 1.00 96.62 91 PHE A C 1
ATOM 744 O O . PHE A 1 91 ? -1.675 9.702 15.432 1.00 96.62 91 PHE A O 1
ATOM 751 N N . ASN A 1 92 ? -0.029 10.363 14.056 1.00 96.88 92 ASN A N 1
ATOM 752 C CA . ASN A 1 92 ? -0.606 11.662 13.712 1.00 96.88 92 ASN A CA 1
ATOM 753 C C . ASN A 1 92 ? -1.964 11.510 13.022 1.00 96.88 92 ASN A C 1
ATOM 755 O O . ASN A 1 92 ? -2.906 12.224 13.360 1.00 96.88 92 ASN A O 1
ATOM 759 N N . ARG A 1 93 ? -2.115 10.521 12.125 1.00 96.06 93 ARG A N 1
ATOM 760 C CA . ARG A 1 93 ? -3.424 10.189 11.543 1.00 96.06 93 ARG A CA 1
ATOM 761 C C . ARG A 1 93 ? -4.432 9.813 12.631 1.00 96.06 93 ARG A C 1
ATOM 763 O O . ARG A 1 93 ? -5.543 10.325 12.614 1.00 96.06 93 ARG A O 1
ATOM 770 N N . TYR A 1 94 ? -4.054 8.947 13.569 1.00 97.38 94 TYR A N 1
ATOM 771 C CA . TYR A 1 94 ? -4.951 8.477 14.630 1.00 97.38 94 TYR A CA 1
ATOM 772 C C . TYR A 1 94 ? -5.305 9.603 15.606 1.00 97.38 94 TYR A C 1
ATOM 774 O O . TYR A 1 94 ? -6.451 9.701 16.031 1.00 97.38 94 TYR A O 1
ATOM 782 N N . LEU A 1 95 ? -4.350 10.486 15.903 1.00 97.75 95 LEU A N 1
ATOM 783 C CA . LEU A 1 95 ? -4.576 11.687 16.700 1.00 97.75 95 LEU A CA 1
ATOM 784 C C . LEU A 1 95 ? -5.574 12.633 16.015 1.00 97.75 95 LEU A C 1
ATOM 786 O O . LEU A 1 95 ? -6.443 13.187 16.680 1.00 97.75 95 LEU A O 1
ATOM 790 N N . GLY A 1 96 ? -5.485 12.789 14.692 1.00 97.81 96 GLY A N 1
ATOM 791 C CA . GLY A 1 96 ? -6.451 13.562 13.911 1.00 97.81 96 GLY A CA 1
ATOM 792 C C . GLY A 1 96 ? -7.872 12.996 13.991 1.00 97.81 96 GLY A C 1
ATOM 793 O O . GLY A 1 96 ? -8.811 13.756 14.212 1.00 97.81 96 GLY A O 1
ATOM 794 N N . VAL A 1 97 ? -8.026 11.671 13.874 1.00 97.69 97 VAL A N 1
ATOM 795 C CA . VAL A 1 97 ? -9.329 10.991 14.019 1.00 97.69 97 VAL A CA 1
ATOM 796 C C . VAL A 1 97 ? -9.889 11.170 15.427 1.00 97.69 97 VAL A C 1
ATOM 798 O O . VAL A 1 97 ? -11.043 11.550 15.585 1.00 97.69 97 VAL A O 1
ATOM 801 N N . LEU A 1 98 ? -9.057 10.956 16.447 1.00 97.56 98 LEU A N 1
ATOM 802 C CA . LEU A 1 98 ? -9.423 11.150 17.849 1.00 97.56 98 LEU A CA 1
ATOM 803 C C . LEU A 1 98 ? -9.958 12.563 18.093 1.00 97.56 98 LEU A C 1
ATOM 805 O O . LEU A 1 98 ? -11.025 12.715 18.676 1.00 97.56 98 LEU A O 1
ATOM 809 N N . LYS A 1 99 ? -9.249 13.595 17.615 1.00 98.06 99 LYS A N 1
ATOM 810 C CA . LYS A 1 99 ? -9.683 14.993 17.756 1.00 98.06 99 LYS A CA 1
ATOM 811 C C . LYS A 1 99 ? -11.033 15.243 17.077 1.00 98.06 99 LYS A C 1
ATOM 813 O O . LYS A 1 99 ? -11.877 15.921 17.652 1.00 98.06 99 LYS A O 1
ATOM 818 N N . GLN A 1 100 ? -11.251 14.678 15.887 1.00 97.69 100 GLN A N 1
ATOM 819 C CA . GLN A 1 100 ? -12.525 14.793 15.166 1.00 97.69 100 GLN A CA 1
ATOM 820 C C . GLN A 1 100 ? -13.673 14.116 15.922 1.00 97.69 100 GLN A C 1
ATOM 822 O O . GLN A 1 100 ? -14.756 14.688 16.016 1.00 97.69 100 GLN A O 1
ATOM 827 N N . PHE A 1 101 ? -13.425 12.950 16.518 1.00 98.38 101 PHE A N 1
ATOM 828 C CA . PHE A 1 101 ? -14.410 12.250 17.338 1.00 98.38 101 PHE A CA 1
ATOM 829 C C . PHE A 1 101 ? -14.746 13.017 18.623 1.00 98.38 101 PHE A C 1
ATOM 831 O O . PHE A 1 101 ? -15.915 13.235 18.927 1.00 98.38 101 PHE A O 1
ATOM 838 N N . CYS A 1 102 ? -13.731 13.516 19.336 1.00 98.06 102 CYS A N 1
ATOM 839 C CA . CYS A 1 102 ? -13.930 14.362 20.514 1.00 98.06 102 CYS A CA 1
ATOM 840 C C . CYS A 1 102 ? -14.701 15.645 20.193 1.00 98.06 102 CYS A C 1
ATOM 842 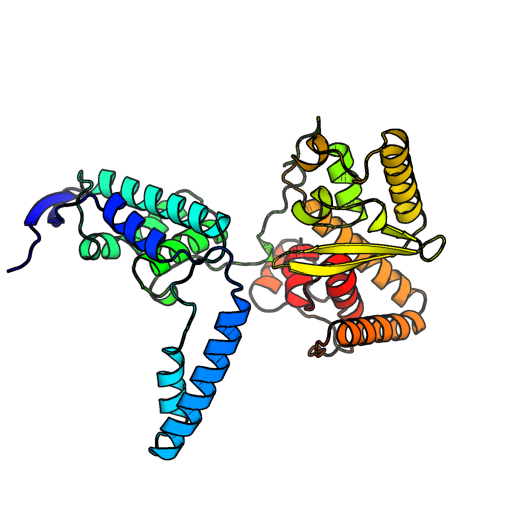O O . CYS A 1 102 ? -15.540 16.053 20.990 1.00 98.06 102 CYS A O 1
ATOM 844 N N . LYS A 1 103 ? -14.436 16.275 19.041 1.00 97.94 103 LYS A N 1
ATOM 845 C CA . LYS A 1 103 ? -15.179 17.457 18.589 1.00 97.94 103 LYS A CA 1
ATOM 846 C C . LYS A 1 103 ? -16.657 17.128 18.367 1.00 97.94 103 LYS A C 1
ATOM 848 O O . LYS A 1 103 ? -17.504 17.818 18.918 1.00 97.94 103 LYS A O 1
ATOM 853 N N . TYR A 1 104 ? -16.942 16.047 17.642 1.00 97.44 104 TYR A N 1
ATOM 854 C CA . TYR A 1 104 ? -18.308 15.576 17.404 1.00 97.44 104 TYR A CA 1
ATOM 855 C C . TYR A 1 104 ? -19.067 15.314 18.717 1.00 97.44 104 TYR A C 1
ATOM 857 O O . TYR A 1 104 ? -20.179 15.803 18.894 1.00 97.44 104 TYR A O 1
ATOM 865 N N . LEU A 1 105 ? -18.446 14.626 19.680 1.00 96.94 105 LEU A N 1
ATOM 866 C CA . LEU A 1 105 ? -19.072 14.385 20.982 1.00 96.94 105 LEU A CA 1
ATOM 867 C C . LEU A 1 105 ? -19.246 15.669 21.800 1.00 96.94 105 LEU A C 1
ATOM 869 O O . LEU A 1 105 ? -20.268 15.850 22.452 1.00 96.94 105 LEU A O 1
ATOM 873 N N . LYS A 1 106 ? -18.281 16.593 21.747 1.00 95.88 106 LYS A N 1
ATOM 874 C CA . LYS A 1 106 ? -18.413 17.889 22.421 1.00 95.88 106 LYS A CA 1
ATOM 875 C C . LYS A 1 106 ? -19.622 18.665 21.904 1.00 95.88 106 LYS A C 1
ATOM 877 O O . LYS A 1 106 ? -20.334 19.252 22.710 1.00 95.88 106 LYS A O 1
ATOM 882 N N . GLU A 1 107 ? -19.836 18.666 20.592 1.00 95.31 107 GLU A N 1
ATOM 883 C CA . GLU A 1 107 ? -20.983 19.319 19.952 1.00 95.31 107 GLU A CA 1
ATOM 884 C C . GLU A 1 107 ? -22.298 18.627 20.340 1.00 95.31 107 GLU A C 1
ATOM 886 O O . GLU A 1 107 ? -23.225 19.303 20.774 1.00 95.31 107 GLU A O 1
ATOM 891 N N . LYS A 1 108 ? -22.349 17.288 20.288 1.00 94.00 108 LYS A N 1
ATOM 892 C CA . LYS A 1 108 ? -23.553 16.508 20.617 1.00 94.00 108 LYS A CA 1
ATOM 893 C C . LYS A 1 108 ? -23.980 16.627 22.086 1.00 94.00 108 LYS A C 1
ATOM 895 O O . LYS A 1 108 ? -25.156 16.809 22.372 1.00 94.00 108 LYS A O 1
ATOM 900 N N . PHE A 1 109 ? -23.035 16.528 23.021 1.00 92.50 109 PHE A N 1
ATOM 901 C CA . PHE A 1 109 ? -23.319 16.481 24.463 1.00 92.50 109 PHE A CA 1
ATOM 902 C C . PHE A 1 109 ? -23.138 17.823 25.173 1.00 92.50 109 PHE A C 1
ATOM 904 O O . PHE A 1 109 ? -23.352 17.915 26.383 1.00 92.50 109 PHE A O 1
ATOM 911 N N . GLN A 1 110 ? -22.680 18.851 24.451 1.00 91.81 110 GLN A N 1
ATOM 912 C CA . GLN A 1 110 ? -22.331 20.165 25.001 1.00 91.81 110 GLN A CA 1
ATOM 913 C C . GLN A 1 110 ? -21.333 20.069 26.174 1.00 91.81 110 GLN A C 1
ATOM 915 O O . GLN A 1 110 ? -21.336 20.875 27.105 1.00 91.81 110 GLN A O 1
ATOM 920 N N . THR A 1 111 ? -20.466 19.052 26.153 1.00 92.00 111 THR A N 1
ATOM 921 C CA . THR A 1 111 ? -19.418 18.832 27.155 1.00 92.00 111 THR A CA 1
ATOM 922 C C . THR A 1 111 ? -18.219 18.116 26.552 1.00 92.00 111 THR A C 1
ATOM 924 O O . THR A 1 111 ? -18.346 17.201 25.745 1.00 92.00 111 THR A O 1
ATOM 927 N N . SER A 1 112 ? -17.019 18.509 26.970 1.00 94.50 112 SER A N 1
ATOM 928 C CA . SER A 1 112 ? -15.764 17.842 26.611 1.00 94.50 112 SER A CA 1
ATOM 929 C C . SER A 1 112 ? -15.357 16.747 27.600 1.00 94.50 112 SER A C 1
ATOM 931 O O . SER A 1 112 ? -14.308 16.138 27.406 1.00 94.50 112 SER A O 1
ATOM 933 N N . HIS A 1 113 ? -16.139 16.507 28.655 1.00 95.25 113 HIS A N 1
ATOM 934 C CA . HIS A 1 113 ? -15.756 15.696 29.816 1.00 95.25 113 HIS A CA 1
ATOM 935 C C . HIS A 1 113 ? -16.374 14.292 29.844 1.00 95.25 113 HIS A C 1
ATOM 937 O O . HIS A 1 113 ? -16.366 13.657 30.890 1.00 95.25 113 HIS A O 1
ATOM 943 N N . LEU A 1 114 ? -16.908 13.779 28.732 1.00 95.00 114 LEU A N 1
ATOM 944 C CA . LEU A 1 114 ? -17.435 12.408 28.691 1.00 95.00 114 LEU A CA 1
ATOM 945 C C . LEU A 1 114 ? -16.384 11.381 29.125 1.00 95.00 114 LEU A C 1
ATOM 947 O O . LEU A 1 114 ? -15.197 11.511 28.796 1.00 95.00 114 LEU A O 1
ATOM 951 N N . THR A 1 115 ? -16.818 10.335 29.827 1.00 94.75 115 THR A N 1
ATOM 952 C CA . THR A 1 115 ? -15.933 9.204 30.122 1.00 94.75 115 THR A CA 1
ATOM 953 C C . THR A 1 115 ? -15.640 8.398 28.860 1.00 94.75 115 THR A C 1
ATOM 955 O O . THR A 1 115 ? -16.330 8.491 27.843 1.00 94.75 115 THR A O 1
ATOM 958 N N . MET A 1 116 ? -14.577 7.588 28.898 1.00 94.75 116 MET A N 1
ATOM 959 C CA . MET A 1 116 ? -14.280 6.680 27.787 1.00 94.75 116 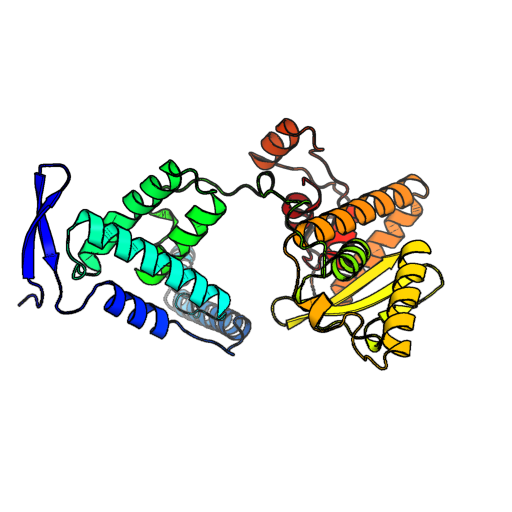MET A CA 1
ATOM 960 C C . MET A 1 116 ? -15.400 5.663 27.562 1.00 94.75 116 MET A C 1
ATOM 962 O O . MET A 1 116 ? -15.652 5.301 26.419 1.00 94.75 116 MET A O 1
ATOM 966 N N . PHE A 1 117 ? -16.037 5.207 28.643 1.00 93.06 117 PHE A N 1
ATOM 967 C CA . PHE A 1 117 ? -17.139 4.257 28.573 1.00 93.06 117 PHE A CA 1
ATOM 968 C C . PHE A 1 117 ? -18.338 4.871 27.850 1.00 93.06 117 PHE A C 1
ATOM 970 O O . PHE A 1 117 ? -18.873 4.261 26.929 1.00 93.06 117 PHE A O 1
ATOM 977 N N . GLU A 1 118 ? -18.694 6.111 28.194 1.00 93.81 118 GLU A N 1
ATOM 978 C CA . GLU A 1 118 ? -19.784 6.812 27.518 1.00 93.81 118 GLU A CA 1
ATOM 979 C C . GLU A 1 118 ? -19.445 7.099 26.051 1.00 93.81 118 GLU A C 1
ATOM 981 O O . GLU A 1 118 ? -20.229 6.799 25.157 1.00 93.81 118 GLU A O 1
ATOM 986 N N . ALA A 1 119 ? -18.235 7.593 25.778 1.00 96.31 119 ALA A N 1
ATOM 987 C CA . ALA A 1 119 ? -17.796 7.903 24.421 1.00 96.31 119 ALA A CA 1
ATOM 988 C C . ALA A 1 119 ? -17.789 6.681 23.485 1.00 96.31 119 ALA A C 1
ATOM 990 O O . ALA A 1 119 ? -18.070 6.828 22.298 1.00 96.31 119 ALA A O 1
ATOM 991 N N . GLU A 1 120 ? -17.472 5.484 23.987 1.00 96.81 120 GLU A N 1
ATOM 992 C CA . GLU A 1 120 ? -17.409 4.259 23.179 1.00 96.81 120 GLU A CA 1
ATOM 993 C C . GLU A 1 120 ? -18.735 3.944 22.468 1.00 96.81 120 GLU A C 1
ATOM 995 O O . GLU A 1 120 ? -18.725 3.525 21.308 1.00 96.81 120 GLU A O 1
ATOM 1000 N N . LYS A 1 121 ? -19.869 4.222 23.121 1.00 95.69 121 LYS A N 1
ATOM 1001 C CA . LYS A 1 121 ? -21.220 3.944 22.607 1.00 95.69 121 LYS A CA 1
ATOM 1002 C C . LYS A 1 121 ? -21.516 4.655 21.281 1.00 95.69 121 LYS A C 1
ATOM 1004 O O . LYS A 1 121 ? -22.306 4.170 20.479 1.00 95.69 121 LYS A O 1
ATOM 1009 N N . TYR A 1 122 ? -20.840 5.772 21.020 1.00 96.75 122 TYR A N 1
ATOM 1010 C CA . TYR A 1 122 ? -21.095 6.646 19.872 1.00 96.75 122 TYR A CA 1
ATOM 1011 C C . TYR A 1 122 ? -20.104 6.448 18.719 1.00 96.75 122 TYR A C 1
ATOM 1013 O O . TYR A 1 122 ? -20.090 7.233 17.770 1.00 96.75 122 TYR A O 1
ATOM 1021 N N . ILE A 1 123 ? -19.254 5.412 18.770 1.00 97.75 123 ILE A N 1
ATOM 1022 C CA . ILE A 1 123 ? -18.321 5.114 17.674 1.00 97.75 123 ILE A CA 1
ATOM 1023 C C . ILE A 1 123 ? -19.088 4.813 16.380 1.00 97.75 123 ILE A C 1
ATOM 1025 O O . ILE A 1 123 ? -18.726 5.366 15.343 1.00 97.75 123 ILE A O 1
ATOM 1029 N N . GLN A 1 124 ? -20.136 3.977 16.429 1.00 97.81 124 GLN A N 1
ATOM 1030 C CA . GLN A 1 124 ? -20.926 3.636 15.238 1.00 97.81 124 GLN A CA 1
ATOM 1031 C C . GLN A 1 124 ? -21.596 4.880 14.649 1.00 97.81 124 GLN A C 1
ATOM 1033 O O . GLN A 1 124 ? -21.378 5.191 13.481 1.00 97.81 124 GLN A O 1
ATOM 1038 N N . GLU A 1 125 ? -22.307 5.644 15.482 1.00 97.06 125 GLU A N 1
ATOM 1039 C CA . GLU A 1 125 ? -23.003 6.860 15.053 1.00 97.06 125 GLU A CA 1
ATOM 1040 C C . GLU A 1 125 ? -22.043 7.866 14.402 1.00 97.06 125 GLU A C 1
ATOM 1042 O O . GLU A 1 125 ? -22.334 8.434 13.350 1.00 97.06 125 GLU A O 1
ATOM 1047 N N . HIS A 1 126 ? -20.843 8.041 14.966 1.00 97.06 126 HIS A N 1
ATOM 1048 C CA . HIS A 1 126 ? -19.838 8.907 14.361 1.00 97.06 126 HIS A CA 1
ATOM 1049 C C . HIS A 1 126 ? -19.410 8.434 12.967 1.00 97.06 126 HIS A C 1
ATOM 1051 O O . HIS A 1 126 ? -19.206 9.263 12.080 1.00 97.06 126 HIS A O 1
ATOM 1057 N N . ILE A 1 127 ? -19.249 7.125 12.754 1.00 97.19 127 ILE A N 1
ATOM 1058 C CA . ILE A 1 127 ? -18.913 6.587 11.430 1.00 97.19 127 ILE A CA 1
ATOM 1059 C C . ILE A 1 127 ? -20.062 6.820 10.445 1.00 97.19 127 ILE A C 1
ATOM 1061 O O . ILE A 1 127 ? -19.792 7.261 9.328 1.00 97.19 127 ILE A O 1
ATOM 1065 N N . ASP A 1 128 ? -21.311 6.634 10.869 1.00 96.31 128 ASP A N 1
ATOM 1066 C CA . ASP A 1 128 ? -22.493 6.835 10.023 1.00 96.31 128 ASP A CA 1
ATOM 1067 C C . ASP A 1 128 ? -22.658 8.311 9.619 1.00 96.31 128 ASP A C 1
ATOM 1069 O O . ASP A 1 128 ? -22.830 8.623 8.440 1.00 96.31 128 ASP A O 1
ATOM 1073 N N . VAL A 1 129 ? -22.471 9.251 10.557 1.00 95.12 129 VAL A N 1
ATOM 1074 C CA . VAL A 1 129 ? -22.453 10.701 10.273 1.00 95.12 129 VAL A CA 1
ATOM 1075 C C . VAL A 1 129 ? -21.382 11.047 9.239 1.00 95.12 129 VAL A C 1
ATOM 1077 O O . VAL A 1 129 ? -21.566 11.909 8.378 1.00 95.12 129 VAL A O 1
ATOM 1080 N N . ARG A 1 130 ? -20.224 10.393 9.314 1.00 95.19 130 ARG A N 1
ATOM 1081 C CA . ARG A 1 130 ? -19.124 10.622 8.376 1.00 95.19 130 ARG A CA 1
ATOM 1082 C C . ARG A 1 130 ? -19.379 10.009 7.008 1.00 95.19 130 ARG A C 1
ATOM 1084 O O . ARG A 1 130 ? -18.964 10.592 6.008 1.00 95.19 130 ARG A O 1
ATOM 1091 N N . GLU A 1 131 ? -20.063 8.878 6.954 1.00 94.25 131 GLU A N 1
ATOM 1092 C CA . GLU A 1 131 ? -20.511 8.265 5.709 1.00 94.25 131 GLU A CA 1
ATOM 1093 C C . GLU A 1 131 ? -21.572 9.115 5.012 1.00 94.25 131 GLU A C 1
ATOM 1095 O O . GLU A 1 131 ? -21.428 9.383 3.822 1.00 94.25 131 GLU A O 1
ATOM 1100 N N . ALA A 1 132 ? -22.544 9.651 5.757 1.00 94.19 132 ALA A N 1
ATOM 1101 C CA . ALA A 1 132 ? -23.552 10.577 5.238 1.00 94.19 132 ALA A CA 1
ATOM 1102 C C . ALA A 1 132 ? -22.938 11.862 4.646 1.00 94.19 132 ALA A C 1
ATOM 1104 O O . ALA A 1 132 ? -23.476 12.441 3.708 1.00 94.19 132 ALA A O 1
ATOM 1105 N N . ARG A 1 133 ? -21.758 12.277 5.130 1.00 93.62 133 ARG A N 1
ATOM 1106 C CA . ARG A 1 133 ? -20.965 13.385 4.556 1.00 93.62 133 ARG A CA 1
ATOM 1107 C C . ARG A 1 133 ? -20.207 13.013 3.271 1.00 93.62 133 ARG A C 1
ATOM 1109 O O . ARG A 1 133 ? -19.412 13.814 2.787 1.00 93.62 133 ARG A O 1
ATOM 1116 N N . GLY A 1 134 ? -20.378 11.801 2.745 1.00 90.81 134 GLY A N 1
ATOM 1117 C CA . GLY A 1 134 ? -19.761 11.356 1.493 1.00 90.81 134 GLY A CA 1
ATOM 1118 C C . GLY A 1 134 ? -18.286 10.951 1.608 1.00 90.81 134 GLY A C 1
ATOM 1119 O O . GLY A 1 134 ? -17.564 10.931 0.609 1.00 90.81 134 GLY A O 1
ATOM 1120 N N . LEU A 1 135 ? -17.789 10.634 2.811 1.00 90.62 135 LEU A N 1
ATOM 1121 C CA . LEU A 1 135 ? -16.401 10.190 2.973 1.00 90.62 135 LEU A CA 1
ATOM 1122 C C . LEU A 1 135 ? -16.172 8.801 2.368 1.00 90.62 135 LEU A C 1
ATOM 1124 O O . LEU A 1 135 ? -16.969 7.881 2.520 1.00 90.62 135 LEU A O 1
ATOM 1128 N N . SER A 1 136 ? -15.012 8.621 1.727 1.00 87.19 136 SER A N 1
ATOM 1129 C CA . SER A 1 136 ? -14.675 7.345 1.088 1.00 87.19 136 SER A CA 1
ATOM 1130 C C . SER A 1 136 ? -14.600 6.186 2.089 1.00 87.19 136 SER A C 1
ATOM 1132 O O . SER A 1 136 ? -14.124 6.352 3.218 1.00 87.19 136 SER A O 1
ATOM 1134 N N . ALA A 1 137 ? -14.914 4.972 1.626 1.00 88.31 137 ALA A N 1
ATOM 1135 C CA . ALA A 1 137 ? -14.794 3.757 2.431 1.00 88.31 137 ALA A CA 1
ATOM 1136 C C . ALA A 1 137 ? -13.395 3.574 3.051 1.00 88.31 137 ALA A C 1
ATOM 1138 O O . ALA A 1 137 ? -13.265 3.074 4.168 1.00 88.31 137 ALA A O 1
ATOM 1139 N N . ASN A 1 138 ? -12.327 4.016 2.373 1.00 87.31 138 ASN A N 1
ATOM 1140 C CA . ASN A 1 138 ? -10.967 3.961 2.920 1.00 87.31 138 ASN A CA 1
ATOM 1141 C C . ASN A 1 138 ? -10.761 4.912 4.101 1.00 87.31 138 ASN A C 1
ATOM 1143 O O . ASN A 1 138 ? -10.078 4.546 5.063 1.00 87.31 138 ASN A O 1
ATOM 1147 N N . THR A 1 139 ? -11.339 6.111 4.034 1.00 91.19 139 THR A N 1
ATOM 1148 C CA . THR A 1 139 ? -11.292 7.071 5.137 1.00 91.19 139 THR A CA 1
ATOM 1149 C C . THR A 1 139 ? -12.067 6.527 6.329 1.00 91.19 139 THR A C 1
ATOM 1151 O O . THR A 1 139 ? -11.484 6.394 7.398 1.00 91.19 139 THR A O 1
ATOM 1154 N N . LEU A 1 140 ? -13.308 6.078 6.121 1.00 94.06 140 LEU A N 1
ATOM 1155 C CA . LEU A 1 140 ? -14.160 5.525 7.182 1.00 94.06 140 LEU A CA 1
ATOM 1156 C C . LEU A 1 140 ? -13.513 4.321 7.880 1.00 94.06 140 LEU A C 1
ATOM 1158 O O . LEU A 1 140 ? -13.451 4.257 9.102 1.00 94.06 140 LEU A O 1
ATOM 1162 N N . ASN A 1 141 ? -12.918 3.405 7.112 1.00 92.81 141 ASN A N 1
ATOM 1163 C CA . ASN A 1 141 ? -12.178 2.272 7.674 1.00 92.81 141 ASN A CA 1
ATOM 1164 C C . ASN A 1 141 ? -10.939 2.709 8.470 1.00 92.81 141 ASN A C 1
ATOM 1166 O O . ASN A 1 141 ? -10.572 2.049 9.443 1.00 92.81 141 ASN A O 1
ATOM 1170 N N . THR A 1 142 ? -10.252 3.771 8.041 1.00 93.56 142 THR A N 1
ATOM 1171 C CA . THR A 1 142 ? -9.097 4.318 8.770 1.00 93.56 142 THR A CA 1
ATOM 1172 C C . THR A 1 142 ? -9.545 4.918 10.094 1.00 93.56 142 THR A C 1
ATOM 1174 O O . THR A 1 142 ? -8.905 4.673 11.117 1.00 93.56 142 THR A O 1
ATOM 1177 N N . ASP A 1 143 ? -10.653 5.650 10.069 1.00 95.94 143 ASP A N 1
ATOM 1178 C CA . ASP A 1 143 ? -11.221 6.303 11.238 1.00 95.94 143 ASP A CA 1
ATOM 1179 C C . ASP A 1 143 ? -11.692 5.261 12.256 1.00 95.94 143 ASP A C 1
ATOM 1181 O O . ASP A 1 143 ? -11.220 5.250 13.394 1.00 95.94 143 ASP A O 1
ATOM 1185 N N . LEU A 1 144 ? -12.485 4.285 11.811 1.00 96.88 144 LEU A N 1
ATOM 1186 C CA . LEU A 1 144 ? -12.919 3.162 12.638 1.00 96.88 144 LEU A CA 1
ATOM 1187 C C . LEU A 1 144 ? -11.727 2.357 13.181 1.00 96.88 144 LEU A C 1
ATOM 1189 O O . LEU A 1 144 ? -11.669 2.048 14.367 1.00 96.88 144 LEU A O 1
ATOM 1193 N N . SER A 1 145 ? -10.705 2.084 12.360 1.00 94.94 145 SER A N 1
ATOM 1194 C CA . SER A 1 145 ? -9.482 1.401 12.817 1.00 94.94 145 SER A CA 1
ATOM 1195 C C . SER A 1 145 ? -8.730 2.174 13.903 1.00 94.94 145 SER A C 1
ATOM 1197 O O . SER A 1 145 ? -8.066 1.560 14.745 1.00 94.94 145 SER A O 1
ATOM 1199 N N . ALA A 1 146 ? -8.766 3.507 13.862 1.00 96.62 146 ALA A N 1
ATOM 1200 C CA . ALA A 1 146 ? -8.156 4.349 14.878 1.00 96.62 146 ALA A CA 1
ATOM 1201 C C . ALA A 1 146 ? -8.964 4.305 16.176 1.00 96.62 146 ALA A C 1
ATOM 1203 O O . ALA A 1 146 ? -8.387 3.995 17.221 1.00 96.62 146 ALA A O 1
ATOM 1204 N N . LEU A 1 147 ? -10.281 4.512 16.094 1.00 97.38 147 LEU A N 1
ATOM 1205 C CA . LEU A 1 147 ? -11.188 4.461 17.241 1.00 97.38 147 LEU A CA 1
ATOM 1206 C C . LEU A 1 147 ? -11.157 3.082 17.909 1.00 97.38 147 LEU A C 1
ATOM 1208 O O . LEU A 1 147 ? -10.794 2.989 19.079 1.00 97.38 147 LEU A O 1
ATOM 1212 N N . CYS A 1 148 ? -11.358 1.990 17.167 1.00 95.88 148 CYS A N 1
ATOM 1213 C CA . CYS A 1 148 ? -11.266 0.637 17.719 1.00 95.88 148 CYS A CA 1
ATOM 1214 C C . CYS A 1 148 ? -9.914 0.371 18.398 1.00 95.88 148 CYS A C 1
ATOM 1216 O O . CYS A 1 148 ? -9.856 -0.273 19.442 1.00 95.88 148 CYS A O 1
ATOM 1218 N N . LYS A 1 149 ? -8.798 0.887 17.860 1.00 95.12 149 LYS A N 1
ATOM 1219 C CA . LYS A 1 149 ? -7.492 0.724 18.518 1.00 95.12 149 LYS A CA 1
ATOM 1220 C C . LYS A 1 149 ? -7.408 1.507 19.829 1.00 95.12 149 LYS A C 1
ATOM 1222 O O . LYS A 1 149 ? -6.841 0.984 20.78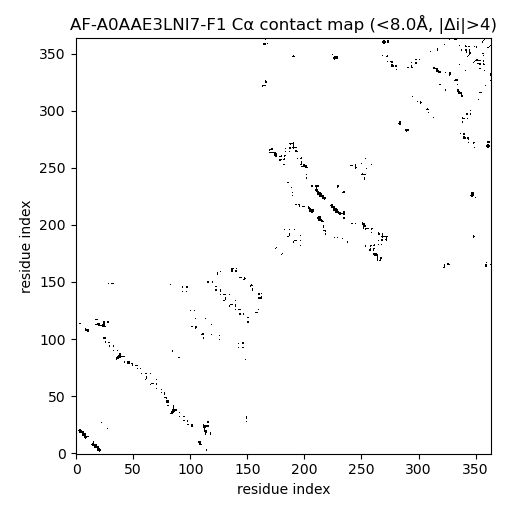5 1.00 95.12 149 LYS A O 1
ATOM 1227 N N . ILE A 1 150 ? -7.921 2.735 19.860 1.00 95.25 150 ILE A N 1
ATOM 1228 C CA . ILE A 1 150 ? -7.912 3.603 21.043 1.00 95.25 150 ILE A CA 1
ATOM 1229 C C . ILE A 1 150 ? -8.790 3.000 22.143 1.00 95.25 150 ILE A C 1
ATOM 1231 O O . ILE A 1 150 ? -8.310 2.815 23.259 1.00 95.25 150 ILE A O 1
ATOM 1235 N N . PHE A 1 151 ? -10.029 2.631 21.823 1.00 95.62 151 PHE A N 1
ATOM 1236 C CA . PHE A 1 151 ? -10.998 2.094 22.783 1.00 95.62 151 PHE A CA 1
ATOM 1237 C C . PHE A 1 151 ? -10.732 0.627 23.140 1.00 95.62 151 PHE A C 1
ATOM 1239 O O . PHE A 1 151 ? -10.980 0.194 24.256 1.00 95.62 151 PHE A O 1
ATOM 1246 N N . GLY A 1 152 ? -10.075 -0.117 22.254 1.00 93.12 152 GLY A N 1
ATOM 1247 C CA . GLY A 1 152 ? -9.755 -1.527 22.457 1.00 93.12 152 GLY A CA 1
ATOM 1248 C C . GLY A 1 152 ? -10.742 -2.503 21.820 1.00 93.12 152 GLY A C 1
ATOM 1249 O O . GLY A 1 152 ? -10.586 -3.715 21.985 1.00 93.12 152 GLY A O 1
ATOM 1250 N N . GLN A 1 153 ? -11.668 -1.967 21.034 1.00 93.94 153 GLN A N 1
ATOM 1251 C CA . GLN A 1 153 ? -12.735 -2.665 20.335 1.00 93.94 153 GLN A CA 1
ATOM 1252 C C . GLN A 1 153 ? -12.252 -3.389 19.071 1.00 93.94 153 GLN A C 1
ATOM 1254 O O . GLN A 1 153 ? -11.115 -3.197 18.608 1.00 93.94 153 GLN A O 1
ATOM 1259 N N . LYS A 1 154 ? -13.097 -4.254 18.502 1.00 91.12 154 LYS A N 1
ATOM 1260 C CA . LYS A 1 154 ? -12.825 -4.893 17.209 1.00 91.12 154 LYS A CA 1
ATOM 1261 C C . LYS A 1 154 ? -13.613 -4.179 16.120 1.00 91.12 154 LYS A C 1
ATOM 1263 O O . LYS A 1 154 ? -14.760 -3.817 16.303 1.00 91.12 154 LYS A O 1
ATOM 1268 N N . ILE A 1 155 ? -12.998 -4.044 14.949 1.00 91.50 155 ILE A N 1
ATOM 1269 C CA . ILE A 1 155 ? -13.650 -3.456 13.769 1.00 91.50 155 ILE A CA 1
ATOM 1270 C C . ILE A 1 155 ? -14.893 -4.264 13.360 1.00 91.50 155 ILE A C 1
ATOM 1272 O O . ILE A 1 155 ? -15.853 -3.679 12.886 1.00 91.50 155 ILE A O 1
ATOM 1276 N N . SER A 1 156 ? -14.878 -5.587 13.573 1.00 90.69 156 SER A N 1
ATOM 1277 C CA . SER A 1 156 ? -15.995 -6.495 13.271 1.00 90.69 156 SER A CA 1
ATOM 1278 C C . SER A 1 156 ? -17.274 -6.198 14.044 1.00 90.69 156 SER A C 1
ATOM 1280 O O . SER A 1 156 ? -18.324 -6.689 13.654 1.00 90.69 156 SER A O 1
ATOM 1282 N N . ASP A 1 157 ? -17.169 -5.446 15.136 1.00 93.88 157 ASP A N 1
ATOM 1283 C CA . ASP A 1 157 ? -18.295 -5.140 16.014 1.00 93.88 157 ASP A CA 1
ATOM 1284 C C . ASP A 1 157 ? -19.072 -3.908 15.496 1.00 93.88 157 ASP A C 1
ATOM 1286 O O . ASP A 1 157 ? -20.056 -3.500 16.099 1.00 93.88 157 ASP A O 1
ATOM 1290 N N . TYR A 1 158 ? -18.633 -3.321 14.372 1.00 95.88 158 TYR A N 1
ATOM 1291 C CA . TYR A 1 158 ? -19.183 -2.105 13.775 1.00 95.88 158 TYR A CA 1
ATOM 1292 C C . TYR A 1 158 ? -19.519 -2.316 12.301 1.00 95.88 158 TYR A C 1
ATOM 1294 O O . TYR A 1 158 ? -18.781 -2.968 11.553 1.00 95.88 158 TYR A O 1
ATOM 1302 N N . ARG A 1 159 ? -20.600 -1.681 11.852 1.00 94.31 159 ARG A N 1
ATOM 1303 C CA . ARG A 1 159 ? -20.958 -1.586 10.439 1.00 94.31 159 ARG A CA 1
ATOM 1304 C C . ARG A 1 159 ? -20.079 -0.533 9.778 1.00 94.31 159 ARG A C 1
ATOM 1306 O O . ARG A 1 159 ? -19.984 0.604 10.229 1.00 94.31 159 ARG A O 1
ATOM 1313 N N . HIS A 1 160 ? -19.447 -0.903 8.672 1.00 89.19 160 HIS A N 1
ATOM 1314 C CA . HIS A 1 160 ? -18.668 0.020 7.858 1.00 89.19 160 HIS A CA 1
ATOM 1315 C C . HIS A 1 160 ? -18.694 -0.420 6.393 1.00 89.19 160 HIS A C 1
ATOM 1317 O O . HIS A 1 160 ? -18.766 -1.623 6.114 1.00 89.19 160 HIS A O 1
ATOM 1323 N N . PRO A 1 161 ? -18.560 0.508 5.434 1.00 84.38 161 PRO A N 1
ATOM 1324 C CA . PRO A 1 161 ? -18.557 0.132 4.033 1.00 84.38 161 PRO A CA 1
ATOM 1325 C C . PRO A 1 161 ? -17.334 -0.742 3.704 1.00 84.38 161 PRO A C 1
ATOM 1327 O O . PRO A 1 161 ? -16.239 -0.552 4.269 1.00 84.38 161 PRO A O 1
ATOM 1330 N N . PRO A 1 162 ? -17.488 -1.720 2.797 1.00 79.56 162 PRO A N 1
ATOM 1331 C CA . PRO A 1 162 ? -16.385 -2.555 2.355 1.00 79.56 162 PRO A CA 1
ATOM 1332 C C . PRO A 1 162 ? -15.362 -1.732 1.560 1.00 79.56 162 PRO A C 1
ATOM 1334 O O . PRO A 1 162 ? -15.682 -0.766 0.867 1.00 79.56 162 PRO A O 1
ATOM 1337 N N . ARG A 1 163 ? -14.082 -2.111 1.663 1.00 76.62 163 ARG A N 1
ATOM 1338 C CA . ARG A 1 163 ? -13.006 -1.490 0.878 1.00 76.62 163 ARG A CA 1
ATOM 1339 C C . ARG A 1 163 ? -12.733 -2.313 -0.363 1.00 76.62 163 ARG A C 1
ATOM 1341 O O . ARG A 1 163 ? -12.290 -3.455 -0.258 1.00 76.62 163 ARG A O 1
ATOM 1348 N N . HIS A 1 164 ? -12.875 -1.687 -1.521 1.00 73.25 164 HIS A N 1
ATOM 1349 C CA . HIS A 1 164 ? -12.580 -2.324 -2.796 1.00 73.25 164 HIS A CA 1
ATOM 1350 C C . HIS A 1 164 ? -11.393 -1.652 -3.471 1.00 73.25 164 HIS A C 1
ATOM 1352 O O . HIS A 1 164 ? -11.303 -0.426 -3.539 1.00 73.25 164 HIS A O 1
ATOM 1358 N N . GLY A 1 165 ? -10.448 -2.476 -3.930 1.00 64.56 165 GLY A N 1
ATOM 1359 C CA . GLY A 1 165 ? -9.206 -1.998 -4.534 1.00 64.56 165 GLY A CA 1
ATOM 1360 C C . GLY A 1 165 ? -9.467 -1.206 -5.810 1.00 64.56 165 GLY A C 1
ATOM 1361 O O . GLY A 1 165 ? -8.818 -0.186 -6.018 1.00 64.56 165 GLY A O 1
ATOM 1362 N N . VAL A 1 166 ? -10.467 -1.621 -6.595 1.00 61.28 166 VAL A N 1
ATOM 1363 C CA . VAL A 1 166 ? -10.842 -1.023 -7.887 1.00 61.28 166 VAL A CA 1
ATOM 1364 C C . VAL A 1 166 ? -11.252 0.448 -7.744 1.00 61.28 166 VAL A C 1
ATOM 1366 O O . VAL A 1 166 ? -10.730 1.285 -8.471 1.00 61.28 166 VAL A O 1
ATOM 1369 N N . HIS A 1 167 ? -12.009 0.801 -6.701 1.00 63.41 167 HIS A N 1
ATOM 1370 C CA . HIS A 1 167 ? -12.505 2.169 -6.454 1.00 63.41 167 HIS A CA 1
ATOM 1371 C C . HIS A 1 167 ? -11.481 3.153 -5.871 1.00 63.41 167 HIS A C 1
ATOM 1373 O O . HIS A 1 167 ? -11.804 4.309 -5.597 1.00 63.41 167 HIS A O 1
ATOM 1379 N N . LEU A 1 168 ? -10.234 2.729 -5.640 1.00 64.38 168 LEU A N 1
ATOM 1380 C CA . LEU A 1 168 ? -9.164 3.662 -5.270 1.00 64.38 168 LEU A CA 1
ATOM 1381 C C . LEU A 1 168 ? -8.866 4.595 -6.454 1.00 64.38 168 LEU A C 1
ATOM 1383 O O . LEU A 1 168 ? -8.198 4.176 -7.396 1.00 64.38 168 LEU A O 1
ATOM 1387 N N . LYS A 1 169 ? -9.347 5.838 -6.405 1.00 62.56 169 LYS A N 1
ATOM 1388 C CA . LYS A 1 169 ? -9.055 6.844 -7.433 1.00 62.56 169 LYS A CA 1
ATOM 1389 C C . LYS A 1 169 ? -7.552 7.143 -7.467 1.00 62.56 169 LYS A C 1
ATOM 1391 O O . LYS A 1 169 ? -6.959 7.448 -6.430 1.00 62.56 169 LYS A O 1
ATOM 1396 N N . ASN A 1 170 ? -6.955 7.056 -8.652 1.00 65.31 170 ASN A N 1
ATOM 1397 C CA . ASN A 1 170 ? -5.671 7.680 -8.943 1.00 65.31 170 ASN A CA 1
ATOM 1398 C C . ASN A 1 170 ? -5.987 9.002 -9.628 1.00 65.31 170 ASN A C 1
ATOM 1400 O O . ASN A 1 170 ? -6.586 8.994 -10.696 1.00 65.31 170 ASN A O 1
ATOM 1404 N N . ASP A 1 171 ? -5.632 10.109 -8.992 1.00 65.62 171 ASP A N 1
ATOM 1405 C CA . ASP A 1 171 ? -5.875 11.429 -9.555 1.00 65.62 171 ASP A CA 1
ATOM 1406 C C . ASP A 1 171 ? -4.640 11.875 -10.361 1.00 65.62 171 ASP A C 1
ATOM 1408 O O . ASP A 1 171 ? -3.581 12.084 -9.752 1.00 65.62 171 ASP A O 1
ATOM 1412 N N . PRO A 1 172 ? -4.728 11.955 -11.704 1.00 67.00 172 PRO A N 1
ATOM 1413 C CA . PRO A 1 172 ? -3.617 12.376 -12.546 1.00 67.00 172 PRO A CA 1
ATOM 1414 C C . PRO A 1 172 ? -3.357 13.885 -12.474 1.00 67.00 172 PRO A C 1
ATOM 1416 O O . PRO A 1 172 ? -2.269 14.302 -12.863 1.00 67.00 172 PRO A O 1
ATOM 1419 N N . THR A 1 173 ? -4.311 14.690 -11.985 1.00 65.31 173 THR A N 1
ATOM 1420 C CA . THR A 1 173 ? -4.208 16.160 -11.926 1.00 65.31 173 THR A CA 1
ATOM 1421 C C . THR A 1 173 ? -3.677 16.656 -10.587 1.00 65.31 173 THR A C 1
ATOM 1423 O O . THR A 1 173 ? -3.283 17.810 -10.458 1.00 65.31 173 THR A O 1
ATOM 1426 N N . LYS A 1 174 ? -3.600 15.778 -9.581 1.00 67.44 174 LYS A N 1
ATOM 1427 C CA . LYS A 1 174 ? -3.145 16.131 -8.235 1.00 67.44 174 LYS A CA 1
ATOM 1428 C C . LYS A 1 174 ? -1.620 16.249 -8.136 1.00 67.44 174 LYS A C 1
ATOM 1430 O O . LYS A 1 174 ? -1.025 15.582 -7.294 1.00 67.44 174 LYS A O 1
ATOM 1435 N N . TYR A 1 175 ? -0.985 17.066 -8.973 1.00 66.00 175 TYR A N 1
ATOM 1436 C CA . TYR A 1 175 ? 0.447 17.352 -8.909 1.00 66.00 175 TYR A CA 1
ATOM 1437 C C . TYR A 1 175 ? 0.734 18.854 -9.039 1.00 66.00 175 TYR A C 1
ATOM 1439 O O . TYR A 1 175 ? -0.042 19.586 -9.636 1.00 66.00 175 TYR A O 1
ATOM 1447 N N . ASN A 1 176 ? 1.831 19.315 -8.433 1.00 65.88 176 ASN A N 1
ATOM 1448 C CA . ASN A 1 176 ? 2.302 20.692 -8.565 1.00 65.88 176 ASN A CA 1
ATOM 1449 C C . ASN A 1 176 ? 3.109 20.786 -9.862 1.00 65.88 176 ASN A C 1
ATOM 1451 O O . ASN A 1 176 ? 4.073 20.035 -10.023 1.00 65.88 176 ASN A O 1
ATOM 1455 N N . THR A 1 177 ? 2.704 21.672 -10.763 1.00 63.09 177 THR A N 1
ATOM 1456 C CA . THR A 1 177 ? 3.348 21.903 -12.059 1.00 63.09 177 THR A CA 1
ATOM 1457 C C . THR A 1 177 ? 4.648 22.698 -11.930 1.00 63.09 177 THR A C 1
ATOM 1459 O O . THR A 1 177 ? 5.600 22.388 -12.625 1.00 63.09 177 THR A O 1
ATOM 1462 N N . GLU A 1 178 ? 4.768 23.632 -10.985 1.00 67.06 178 GLU A N 1
ATOM 1463 C CA . GLU A 1 178 ? 5.927 24.544 -10.915 1.00 67.06 178 GLU A CA 1
ATOM 1464 C C . GLU A 1 178 ? 7.233 23.863 -10.479 1.00 67.06 178 GLU A C 1
ATOM 1466 O O . GLU A 1 178 ? 8.314 24.217 -10.935 1.00 67.06 178 GLU A O 1
ATOM 1471 N N . THR A 1 179 ? 7.155 22.885 -9.572 1.00 67.88 179 THR A N 1
ATOM 1472 C CA . THR A 1 179 ? 8.342 22.225 -8.976 1.00 67.88 179 THR A CA 1
ATOM 1473 C C . THR A 1 179 ? 8.339 20.707 -9.141 1.00 67.88 179 THR A C 1
ATOM 1475 O O . THR A 1 179 ? 9.279 20.025 -8.733 1.00 67.88 179 THR A O 1
ATOM 1478 N N . GLY A 1 180 ? 7.265 20.154 -9.710 1.00 76.81 180 GLY A N 1
ATOM 1479 C CA . GLY A 1 180 ? 6.997 18.720 -9.713 1.00 76.81 180 GLY A CA 1
ATOM 1480 C C . GLY A 1 180 ? 7.217 18.007 -11.036 1.00 76.81 180 GLY A C 1
ATOM 1481 O O . GLY A 1 180 ? 7.119 16.781 -11.045 1.00 76.81 180 GLY A O 1
ATOM 1482 N N . GLU A 1 181 ? 7.488 18.716 -12.133 1.00 84.81 181 GLU A N 1
ATOM 1483 C CA . GLU A 1 181 ? 7.594 18.123 -13.473 1.00 84.81 181 GLU A CA 1
ATOM 1484 C C . GLU A 1 181 ? 8.743 17.121 -13.584 1.00 84.81 181 GLU A C 1
ATOM 1486 O O . GLU A 1 181 ? 8.499 15.967 -13.940 1.00 84.81 181 GLU A O 1
ATOM 1491 N N . THR A 1 182 ? 9.955 17.497 -13.163 1.00 87.88 182 THR A N 1
ATOM 1492 C CA . THR A 1 182 ? 11.114 16.590 -13.112 1.00 87.88 182 THR A CA 1
ATOM 1493 C C . THR A 1 182 ? 10.794 15.336 -12.297 1.00 87.88 182 THR A C 1
ATOM 1495 O O . THR A 1 182 ? 10.933 14.206 -12.767 1.00 87.88 182 THR A O 1
ATOM 1498 N N . THR A 1 183 ? 10.306 15.516 -11.067 1.00 89.12 183 T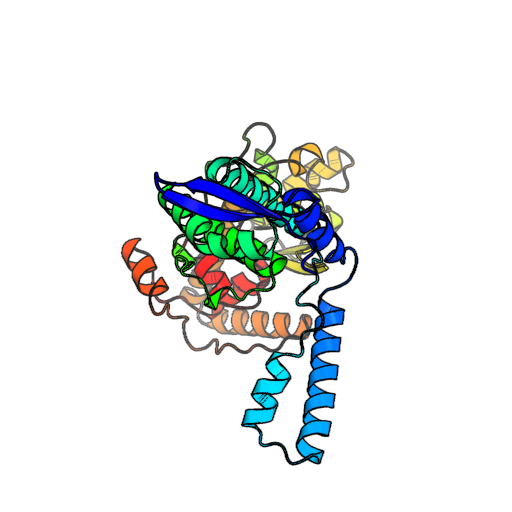HR A N 1
ATOM 1499 C CA . THR A 1 183 ? 9.963 14.405 -10.171 1.00 89.12 183 THR A CA 1
ATOM 1500 C C . THR A 1 183 ? 8.887 13.517 -10.780 1.00 89.12 183 THR A C 1
ATOM 1502 O O . THR A 1 183 ? 8.942 12.294 -10.648 1.00 89.12 183 THR A O 1
ATOM 1505 N N . ARG A 1 184 ? 7.908 14.115 -11.460 1.00 88.06 184 ARG A N 1
ATOM 1506 C CA . ARG A 1 184 ? 6.825 13.413 -12.136 1.00 88.06 184 ARG A CA 1
ATOM 1507 C C . ARG A 1 184 ? 7.335 12.601 -13.326 1.00 88.06 184 ARG A C 1
ATOM 1509 O O . ARG A 1 184 ? 6.900 11.457 -13.465 1.00 88.06 184 ARG A O 1
ATOM 1516 N N . ASP A 1 185 ? 8.234 13.131 -14.149 1.00 90.12 185 ASP A N 1
ATOM 1517 C CA . ASP A 1 185 ? 8.787 12.398 -15.295 1.00 90.12 185 ASP A CA 1
ATOM 1518 C C . ASP A 1 185 ? 9.687 11.237 -14.848 1.00 90.12 185 ASP A C 1
ATOM 1520 O O . ASP A 1 185 ? 9.517 10.093 -15.288 1.00 90.12 185 ASP A O 1
ATOM 1524 N N . VAL A 1 186 ? 10.551 11.472 -13.854 1.00 92.06 186 VAL A N 1
ATOM 1525 C CA . VAL A 1 186 ? 11.342 10.403 -13.227 1.00 92.06 186 VAL A CA 1
ATOM 1526 C C . VAL A 1 186 ? 10.422 9.359 -12.583 1.00 92.06 186 VAL A C 1
ATOM 1528 O O . VAL A 1 186 ? 10.676 8.156 -12.674 1.00 92.06 186 VAL A O 1
ATOM 1531 N N . ALA A 1 187 ? 9.312 9.765 -11.961 1.00 91.94 187 ALA A N 1
ATOM 1532 C CA . ALA A 1 187 ? 8.348 8.836 -11.373 1.00 91.94 187 ALA A CA 1
ATOM 1533 C C . ALA A 1 187 ? 7.562 8.029 -12.413 1.00 91.94 187 ALA A C 1
ATOM 1535 O O . ALA A 1 187 ? 7.268 6.860 -12.162 1.00 91.94 187 ALA A O 1
ATOM 1536 N N . LEU A 1 188 ? 7.209 8.620 -13.558 1.00 91.44 188 LEU A N 1
ATOM 1537 C CA . LEU A 1 188 ? 6.605 7.899 -14.683 1.00 91.44 188 LEU A CA 1
ATOM 1538 C C . LEU A 1 188 ? 7.568 6.859 -15.252 1.00 91.44 188 LEU A C 1
ATOM 1540 O O . LEU A 1 188 ? 7.152 5.746 -15.564 1.00 91.44 188 LEU A O 1
ATOM 1544 N N . THR A 1 189 ? 8.845 7.220 -15.345 1.00 94.00 189 THR A N 1
ATOM 1545 C CA . THR A 1 189 ? 9.894 6.360 -15.895 1.00 94.00 189 THR A CA 1
ATOM 1546 C C . THR A 1 189 ? 10.208 5.199 -14.950 1.00 94.00 189 THR A C 1
ATOM 1548 O O . THR A 1 189 ? 10.224 4.041 -15.354 1.00 94.00 189 THR A O 1
ATOM 1551 N N . THR A 1 190 ? 10.417 5.491 -13.664 1.00 94.69 190 THR A N 1
ATOM 1552 C CA . THR A 1 190 ? 10.957 4.523 -12.692 1.00 94.69 190 THR A CA 1
ATOM 1553 C C . THR A 1 190 ? 9.897 3.825 -11.844 1.00 94.69 190 THR A C 1
ATOM 1555 O O . THR A 1 190 ? 10.162 2.802 -11.207 1.00 94.69 190 THR A O 1
ATOM 1558 N N . GLY A 1 191 ? 8.709 4.419 -11.744 1.00 93.38 191 GLY A N 1
ATOM 1559 C CA . GLY A 1 191 ? 7.651 3.978 -10.851 1.00 93.38 191 GLY A CA 1
ATOM 1560 C C . GLY A 1 191 ? 7.985 4.099 -9.363 1.00 93.38 191 GLY A C 1
ATOM 1561 O O . GLY A 1 191 ? 7.204 3.604 -8.553 1.00 93.38 191 GLY A O 1
ATOM 1562 N N . LEU A 1 192 ? 9.104 4.706 -8.949 1.00 93.56 192 LEU A N 1
ATOM 1563 C CA . LEU A 1 192 ? 9.533 4.789 -7.545 1.00 93.56 192 LEU A CA 1
ATOM 1564 C C . LEU A 1 192 ? 8.558 5.596 -6.664 1.00 93.56 192 LEU A C 1
ATOM 1566 O O . LEU A 1 192 ? 7.826 6.473 -7.114 1.00 93.56 192 LEU A O 1
ATOM 1570 N N . ARG A 1 193 ? 8.499 5.275 -5.366 1.00 89.69 193 ARG A N 1
ATOM 1571 C CA . ARG A 1 193 ? 7.689 6.028 -4.391 1.00 89.69 193 ARG A CA 1
ATOM 1572 C C . ARG A 1 193 ? 8.354 7.367 -4.090 1.00 89.69 193 ARG A C 1
ATOM 1574 O O . ARG A 1 193 ? 9.573 7.444 -4.080 1.00 89.69 193 ARG A O 1
ATOM 1581 N N . ARG A 1 194 ? 7.570 8.356 -3.648 1.00 86.81 194 ARG A N 1
ATOM 1582 C CA . ARG A 1 194 ? 8.058 9.679 -3.201 1.00 86.81 194 ARG A CA 1
ATOM 1583 C C . ARG A 1 194 ? 9.345 9.625 -2.374 1.00 86.81 194 ARG A C 1
ATOM 1585 O O . ARG A 1 194 ? 10.315 10.292 -2.688 1.00 86.81 194 ARG A O 1
ATOM 1592 N N . ARG A 1 195 ? 9.360 8.802 -1.318 1.00 88.12 195 ARG A N 1
ATOM 1593 C CA . ARG A 1 195 ? 10.536 8.690 -0.442 1.00 88.12 195 ARG A CA 1
ATOM 1594 C C . ARG A 1 195 ? 11.725 8.022 -1.134 1.00 88.12 195 ARG A C 1
ATOM 1596 O O . ARG A 1 195 ? 12.844 8.368 -0.805 1.00 88.12 195 ARG A O 1
ATOM 1603 N N . GLU A 1 196 ? 11.482 7.069 -2.031 1.00 93.25 196 GLU A N 1
ATOM 1604 C CA . GLU A 1 196 ? 12.547 6.425 -2.811 1.00 93.25 196 GLU A CA 1
ATOM 1605 C C . GLU A 1 196 ? 13.157 7.445 -3.788 1.00 93.25 196 GLU A C 1
ATOM 1607 O O . GLU A 1 196 ? 14.369 7.578 -3.810 1.00 93.25 196 GLU A O 1
ATOM 1612 N N . LEU A 1 197 ? 12.329 8.233 -4.488 1.00 92.38 197 LEU A N 1
ATOM 1613 C CA . LEU A 1 197 ? 12.768 9.308 -5.391 1.00 92.38 197 LEU A CA 1
ATOM 1614 C C . LEU A 1 197 ? 13.582 10.386 -4.668 1.00 92.38 197 LEU A C 1
ATOM 1616 O O . LEU A 1 197 ? 14.681 10.711 -5.092 1.00 92.38 197 LEU A O 1
ATOM 1620 N N . GLY A 1 198 ? 13.080 10.895 -3.541 1.00 90.81 198 GLY A N 1
ATOM 1621 C CA . GLY A 1 198 ? 13.762 11.954 -2.791 1.00 90.81 198 GLY A CA 1
ATOM 1622 C C . GLY A 1 198 ? 15.058 11.532 -2.089 1.00 90.81 198 GLY A C 1
ATOM 1623 O O . GLY A 1 198 ? 15.694 12.372 -1.468 1.00 90.81 198 GLY A O 1
ATOM 1624 N N . HIS A 1 199 ? 15.425 10.247 -2.134 1.00 92.69 199 HIS A N 1
ATOM 1625 C CA . HIS A 1 199 ? 16.707 9.742 -1.624 1.00 92.69 199 HIS A CA 1
ATOM 1626 C C . HIS A 1 199 ? 17.506 9.005 -2.707 1.00 92.69 199 HIS A C 1
ATOM 1628 O O . HIS A 1 199 ? 18.469 8.325 -2.367 1.00 92.69 199 HIS A O 1
ATOM 1634 N N . LEU A 1 200 ? 17.087 9.085 -3.974 1.00 94.88 200 LEU A N 1
ATOM 1635 C CA . LEU A 1 200 ? 17.739 8.374 -5.063 1.00 94.88 200 LEU A CA 1
ATOM 1636 C C . LEU A 1 200 ? 19.041 9.084 -5.433 1.00 94.88 200 LEU A C 1
ATOM 1638 O O . LEU A 1 200 ? 19.006 10.232 -5.885 1.00 94.88 200 LEU A O 1
ATOM 1642 N N . LYS A 1 201 ? 20.171 8.402 -5.249 1.00 95.81 201 LYS A N 1
ATOM 1643 C CA . LYS A 1 201 ? 21.480 8.900 -5.671 1.00 95.81 201 LYS A CA 1
ATOM 1644 C C . LYS A 1 201 ? 21.791 8.507 -7.108 1.00 95.81 201 LYS A C 1
ATOM 1646 O O . LYS A 1 201 ? 21.264 7.513 -7.605 1.00 95.81 201 LYS A O 1
ATOM 1651 N N . VAL A 1 202 ? 22.693 9.244 -7.750 1.00 96.12 202 VAL A N 1
ATOM 1652 C CA . VAL A 1 202 ? 23.261 8.851 -9.052 1.00 96.12 202 VAL A CA 1
ATOM 1653 C C . VAL A 1 202 ? 23.894 7.457 -8.954 1.00 96.12 202 VAL A C 1
ATOM 1655 O O . VAL A 1 202 ? 23.593 6.576 -9.758 1.00 96.12 202 VAL A O 1
ATOM 1658 N N . ASP A 1 203 ? 24.644 7.202 -7.879 1.00 96.00 203 ASP A N 1
ATOM 1659 C CA . ASP A 1 203 ? 25.294 5.912 -7.617 1.00 96.00 203 ASP A CA 1
ATOM 1660 C C . ASP A 1 203 ? 24.336 4.731 -7.431 1.00 96.00 203 ASP A C 1
ATOM 1662 O O . ASP A 1 203 ? 24.753 3.577 -7.554 1.00 96.00 203 ASP A O 1
ATOM 1666 N N . ASP A 1 204 ? 23.060 4.980 -7.147 1.00 97.25 204 ASP A N 1
ATOM 1667 C CA . ASP A 1 204 ? 22.058 3.925 -7.014 1.00 97.25 204 ASP A CA 1
ATOM 1668 C C . ASP A 1 204 ? 21.583 3.388 -8.380 1.00 97.25 204 ASP A C 1
ATOM 1670 O O . ASP A 1 204 ? 20.868 2.380 -8.432 1.00 97.25 204 ASP A O 1
ATOM 1674 N N . ILE A 1 205 ? 21.961 4.044 -9.483 1.00 97.81 205 ILE A N 1
ATOM 1675 C CA . ILE A 1 205 ? 21.543 3.730 -10.853 1.00 97.81 205 ILE A CA 1
ATOM 1676 C C . ILE A 1 205 ? 22.697 3.036 -11.581 1.00 97.81 205 ILE A C 1
ATOM 1678 O O . ILE A 1 205 ? 23.781 3.589 -11.742 1.00 97.81 205 ILE A O 1
ATOM 1682 N N . LYS A 1 206 ? 22.474 1.796 -12.023 1.00 97.69 206 LYS A N 1
ATOM 1683 C CA . LYS A 1 206 ? 23.473 0.957 -12.694 1.00 97.69 206 LYS A CA 1
ATOM 1684 C C . LYS A 1 206 ? 22.981 0.562 -14.080 1.00 97.69 206 LYS A C 1
ATOM 1686 O O . LYS A 1 206 ? 22.037 -0.220 -14.206 1.00 97.69 206 LYS A O 1
ATOM 1691 N N . PHE A 1 207 ? 23.621 1.108 -15.108 1.00 96.75 207 PHE A N 1
ATOM 1692 C CA . PHE A 1 207 ? 23.393 0.721 -16.497 1.00 96.75 207 PHE A CA 1
ATOM 1693 C C . PHE A 1 207 ? 24.040 -0.638 -16.748 1.00 96.75 207 PHE A C 1
ATOM 1695 O O . PHE A 1 207 ? 25.222 -0.819 -16.469 1.00 96.75 207 PHE A O 1
ATOM 1702 N N . ILE A 1 208 ? 23.240 -1.596 -17.204 1.00 96.50 208 ILE A N 1
ATOM 1703 C CA . ILE A 1 208 ? 23.693 -2.962 -17.483 1.00 96.50 208 ILE A CA 1
ATOM 1704 C C . ILE A 1 208 ? 24.068 -3.086 -18.957 1.00 96.50 208 ILE A C 1
ATOM 1706 O O . ILE A 1 208 ? 25.114 -3.633 -19.286 1.00 96.50 208 ILE A O 1
ATOM 1710 N N . ASP A 1 209 ? 23.227 -2.533 -19.825 1.00 94.06 209 ASP A N 1
ATOM 1711 C CA . ASP A 1 209 ? 23.426 -2.457 -21.268 1.00 94.06 209 ASP A CA 1
ATOM 1712 C C . ASP A 1 209 ? 22.704 -1.207 -21.819 1.00 94.06 209 ASP A C 1
ATOM 1714 O O . ASP A 1 209 ? 22.303 -0.317 -21.060 1.00 94.06 209 ASP A O 1
ATOM 1718 N N . PHE A 1 210 ? 22.574 -1.099 -23.144 1.00 92.06 210 PHE A N 1
ATOM 1719 C CA . PHE A 1 210 ? 21.962 0.059 -23.802 1.00 92.06 210 PHE A CA 1
ATOM 1720 C C . PHE A 1 210 ? 20.438 0.156 -23.606 1.00 92.06 210 PHE A C 1
ATOM 1722 O O . PHE A 1 210 ? 19.873 1.231 -23.811 1.00 92.06 210 PHE A O 1
ATOM 1729 N N . GLU A 1 211 ? 19.779 -0.914 -23.155 1.00 94.62 211 GLU A N 1
ATOM 1730 C CA . GLU A 1 211 ? 18.333 -0.959 -22.912 1.00 94.62 211 GLU A CA 1
ATOM 1731 C C . GLU A 1 211 ? 17.973 -1.234 -21.451 1.00 94.62 211 GLU A C 1
ATOM 1733 O O . GLU A 1 211 ? 16.833 -1.005 -21.058 1.00 94.62 211 GLU A O 1
ATOM 1738 N N . THR A 1 212 ? 18.904 -1.708 -20.628 1.00 95.62 212 THR A N 1
ATOM 1739 C CA . THR A 1 212 ? 18.617 -2.208 -19.284 1.00 95.62 212 THR A CA 1
ATOM 1740 C C . THR A 1 212 ? 19.317 -1.385 -18.216 1.00 95.62 212 THR A C 1
ATOM 1742 O O . THR A 1 212 ? 20.538 -1.209 -18.209 1.00 95.62 212 THR A O 1
ATOM 1745 N N . VAL A 1 213 ? 18.536 -0.953 -17.228 1.00 97.50 213 VAL A N 1
ATOM 1746 C CA . VAL A 1 213 ? 19.030 -0.211 -16.065 1.00 97.50 213 VAL A CA 1
ATOM 1747 C C . VAL A 1 213 ? 18.445 -0.761 -14.771 1.00 97.50 213 VAL A C 1
ATOM 1749 O O . VAL A 1 213 ? 17.249 -1.049 -14.653 1.00 97.50 213 VAL A O 1
ATOM 1752 N N . HIS A 1 214 ? 19.319 -0.923 -13.781 1.00 98.00 214 HIS A N 1
ATOM 1753 C CA . HIS A 1 214 ? 18.978 -1.341 -12.431 1.00 98.00 214 HIS A CA 1
ATOM 1754 C C . HIS A 1 214 ? 19.035 -0.143 -11.487 1.00 98.00 214 HIS A C 1
ATOM 1756 O O . HIS A 1 214 ? 20.040 0.555 -11.433 1.00 98.00 214 HIS A O 1
ATOM 1762 N N . ILE A 1 215 ? 17.977 0.062 -10.704 1.00 98.12 215 ILE A N 1
ATOM 1763 C CA . ILE A 1 215 ? 17.916 1.116 -9.689 1.00 98.12 215 ILE A CA 1
ATOM 1764 C C . ILE A 1 215 ? 17.761 0.483 -8.312 1.00 98.12 215 ILE A C 1
ATOM 1766 O O . ILE A 1 215 ? 16.814 -0.274 -8.065 1.00 98.12 215 ILE A O 1
ATOM 1770 N N . PHE A 1 216 ? 18.665 0.806 -7.396 1.00 97.69 216 PHE A N 1
ATOM 1771 C CA . PHE A 1 216 ? 18.638 0.322 -6.021 1.00 97.69 216 PHE A CA 1
ATOM 1772 C C . PHE A 1 216 ? 18.022 1.378 -5.100 1.00 97.69 216 PHE A C 1
ATOM 1774 O O . PHE A 1 216 ? 18.336 2.552 -5.180 1.00 97.69 216 PHE A O 1
ATOM 1781 N N . SER A 1 217 ? 17.076 1.000 -4.237 1.00 95.56 217 SER A N 1
ATOM 1782 C CA . SER A 1 217 ? 16.451 1.976 -3.328 1.00 95.56 217 SER A CA 1
ATOM 1783 C C . SER A 1 217 ? 15.988 1.362 -2.013 1.00 95.56 217 SER A C 1
ATOM 1785 O O . SER A 1 217 ? 15.760 0.154 -1.905 1.00 95.56 217 SER A O 1
ATOM 1787 N N . VAL A 1 218 ? 15.820 2.199 -0.985 1.00 92.69 218 VAL A N 1
ATOM 1788 C CA . VAL A 1 218 ? 15.292 1.780 0.322 1.00 92.69 218 VAL A CA 1
ATOM 1789 C C . VAL A 1 218 ? 13.807 2.120 0.431 1.00 92.69 218 VAL A C 1
ATOM 1791 O O . VAL A 1 218 ? 13.393 3.223 0.790 1.00 92.69 218 VAL A O 1
ATOM 1794 N N . GLY A 1 219 ? 12.974 1.120 0.164 1.00 88.94 219 GLY A N 1
ATOM 1795 C CA . GLY A 1 219 ? 11.528 1.241 0.187 1.00 88.94 219 GLY A CA 1
ATOM 1796 C C . GLY A 1 219 ? 10.877 1.119 1.561 1.00 88.94 219 GLY A C 1
ATOM 1797 O O . GLY A 1 219 ? 11.496 1.003 2.626 1.00 88.94 219 GLY A O 1
ATOM 1798 N N . LYS A 1 220 ? 9.539 1.105 1.538 1.00 83.44 220 LYS A N 1
ATOM 1799 C CA . LYS A 1 220 ? 8.693 1.087 2.741 1.00 83.44 220 LYS A CA 1
ATOM 1800 C C . LYS A 1 220 ? 9.067 -0.049 3.700 1.00 83.44 220 LYS A C 1
ATOM 1802 O O . LYS A 1 220 ? 8.963 -1.232 3.368 1.00 83.44 220 LYS A O 1
ATOM 1807 N N . GLY A 1 221 ? 9.373 0.330 4.942 1.00 80.19 221 GLY A N 1
ATOM 1808 C CA . GLY A 1 221 ? 9.758 -0.596 6.007 1.00 80.19 221 GLY A CA 1
ATOM 1809 C C . GLY A 1 221 ? 11.239 -0.981 6.001 1.00 80.19 221 GLY A C 1
ATOM 1810 O O . GLY A 1 221 ? 11.570 -1.971 6.647 1.00 80.19 221 GLY A O 1
ATOM 1811 N N . GLY A 1 222 ? 12.090 -0.228 5.292 1.00 84.00 222 GLY A N 1
ATOM 1812 C CA . GLY A 1 222 ? 13.529 -0.487 5.191 1.00 84.00 222 GLY A CA 1
ATOM 1813 C C . GLY A 1 222 ? 13.854 -1.641 4.244 1.00 84.00 222 GLY A C 1
ATOM 1814 O O . GLY A 1 222 ? 14.755 -2.421 4.519 1.00 84.00 222 GLY A O 1
ATOM 1815 N N . LYS A 1 223 ? 13.051 -1.826 3.190 1.00 86.75 223 LYS A N 1
ATOM 1816 C CA . LYS A 1 223 ? 13.265 -2.900 2.213 1.00 86.75 223 LYS A CA 1
ATOM 1817 C C . LYS A 1 223 ? 14.243 -2.428 1.146 1.00 86.75 223 LYS A C 1
ATOM 1819 O O . LYS A 1 223 ? 13.966 -1.418 0.515 1.00 86.75 223 LYS A O 1
ATOM 1824 N N . HIS A 1 224 ? 15.310 -3.181 0.914 1.00 92.00 224 HIS A N 1
ATOM 1825 C CA . HIS A 1 224 ? 16.208 -2.944 -0.213 1.00 92.00 224 HIS A CA 1
ATOM 1826 C C . HIS A 1 224 ? 15.549 -3.466 -1.490 1.00 92.00 224 HIS A C 1
ATOM 1828 O O . HIS A 1 224 ? 15.351 -4.672 -1.658 1.00 92.00 224 HIS A O 1
ATOM 1834 N N . ASN A 1 225 ? 15.139 -2.538 -2.341 1.00 94.94 225 ASN A N 1
ATOM 1835 C CA . ASN A 1 225 ? 14.445 -2.789 -3.589 1.00 94.94 225 ASN A CA 1
ATOM 1836 C C . ASN A 1 225 ? 15.437 -2.720 -4.751 1.00 94.94 225 ASN A C 1
ATOM 1838 O O . ASN A 1 225 ? 16.370 -1.921 -4.725 1.00 94.94 225 ASN A O 1
ATOM 1842 N N . ARG A 1 226 ? 15.194 -3.546 -5.771 1.00 96.75 226 ARG A N 1
ATOM 1843 C CA . ARG A 1 226 ? 15.850 -3.471 -7.076 1.00 96.75 226 ARG A CA 1
ATOM 1844 C C . ARG A 1 226 ? 14.763 -3.232 -8.114 1.00 96.75 226 ARG A C 1
ATOM 1846 O O . ARG A 1 226 ? 13.906 -4.096 -8.298 1.00 96.75 226 ARG A O 1
ATOM 1853 N N . THR A 1 227 ? 14.760 -2.057 -8.726 1.00 97.69 227 THR A N 1
ATOM 1854 C CA . THR A 1 227 ? 13.912 -1.755 -9.879 1.00 97.69 227 THR A CA 1
ATOM 1855 C C . THR A 1 227 ? 14.677 -2.091 -11.150 1.00 97.69 227 THR A C 1
ATOM 1857 O O . THR A 1 227 ? 15.850 -1.744 -11.248 1.00 97.69 227 THR A O 1
ATOM 1860 N N . VAL A 1 228 ? 14.039 -2.775 -12.098 1.00 97.25 228 VAL A N 1
ATOM 1861 C CA . VAL A 1 228 ? 14.638 -3.109 -13.400 1.00 97.25 228 VAL A CA 1
ATOM 1862 C C . VAL A 1 228 ? 13.779 -2.472 -14.478 1.00 97.25 228 VAL A C 1
ATOM 1864 O O . VAL A 1 228 ? 12.614 -2.846 -14.623 1.00 97.25 228 VAL A O 1
ATOM 1867 N N . LEU A 1 229 ? 14.344 -1.508 -15.201 1.00 95.75 229 LEU A N 1
ATOM 1868 C CA . LEU A 1 229 ? 13.694 -0.867 -16.342 1.00 95.75 229 LEU A CA 1
ATOM 1869 C C . LEU A 1 229 ? 14.342 -1.368 -17.631 1.00 95.75 229 LEU A C 1
ATOM 1871 O O . LEU A 1 229 ? 15.552 -1.598 -17.664 1.00 95.75 229 LEU A O 1
ATOM 1875 N N . LYS A 1 230 ? 13.514 -1.535 -18.662 1.00 92.81 230 LYS A N 1
ATOM 1876 C CA . LYS A 1 230 ? 13.921 -1.920 -20.013 1.00 92.81 230 LYS A CA 1
ATOM 1877 C C . LYS A 1 230 ? 13.554 -0.819 -21.014 1.00 92.81 230 LYS A C 1
ATOM 1879 O O . LYS A 1 230 ? 12.534 -0.151 -20.835 1.00 92.81 230 LYS A O 1
ATOM 1884 N N . GLY A 1 231 ? 14.331 -0.711 -22.085 1.00 92.25 231 GLY A N 1
ATOM 1885 C CA . GLY A 1 231 ? 14.105 0.151 -23.239 1.00 92.25 231 GLY A CA 1
ATOM 1886 C C . GLY A 1 231 ? 15.039 1.361 -23.300 1.00 92.25 231 GLY A C 1
ATOM 1887 O O . GLY A 1 231 ? 15.275 2.048 -22.301 1.00 92.25 231 GLY A O 1
ATOM 1888 N N . ILE A 1 232 ? 15.496 1.666 -24.517 1.00 92.94 232 ILE A N 1
ATOM 1889 C CA . ILE A 1 232 ? 16.414 2.775 -24.826 1.00 92.94 232 ILE A CA 1
ATOM 1890 C C . ILE A 1 232 ? 15.920 4.132 -24.309 1.00 92.94 232 ILE A C 1
ATOM 1892 O O . ILE A 1 232 ? 16.713 4.938 -23.833 1.00 92.94 232 ILE A O 1
ATOM 1896 N N . VAL A 1 233 ? 14.604 4.372 -24.329 1.00 92.31 233 VAL A N 1
ATOM 1897 C CA . VAL A 1 233 ? 14.008 5.644 -23.892 1.00 92.31 233 VAL A CA 1
ATOM 1898 C C . VAL A 1 233 ? 14.191 5.849 -22.388 1.00 92.31 233 VAL A C 1
ATOM 1900 O O . VAL A 1 233 ? 14.565 6.935 -21.954 1.00 92.31 233 VAL A O 1
ATOM 1903 N N . ALA A 1 234 ? 13.965 4.808 -21.580 1.00 92.50 234 ALA A N 1
ATOM 1904 C CA . ALA A 1 234 ? 14.142 4.894 -20.131 1.00 92.50 234 ALA A CA 1
ATOM 1905 C C . ALA A 1 234 ? 15.622 5.086 -19.762 1.00 92.50 234 ALA A C 1
ATOM 1907 O O . ALA A 1 234 ? 15.939 5.884 -18.879 1.00 92.50 234 ALA A O 1
ATOM 1908 N N . VAL A 1 235 ? 16.523 4.390 -20.466 1.00 95.44 235 VAL A N 1
ATOM 1909 C CA . VAL A 1 235 ? 17.976 4.533 -20.301 1.00 95.44 235 VAL A CA 1
ATOM 1910 C C . VAL A 1 235 ? 18.435 5.947 -20.656 1.00 95.44 235 VAL A C 1
ATOM 1912 O O . VAL A 1 235 ? 19.130 6.571 -19.855 1.00 95.44 235 VAL A O 1
ATOM 1915 N N . ALA A 1 236 ? 18.025 6.472 -21.813 1.00 95.06 236 ALA A N 1
ATOM 1916 C CA . ALA A 1 236 ? 18.390 7.811 -22.272 1.00 95.06 236 ALA A CA 1
ATOM 1917 C C . ALA A 1 236 ? 17.920 8.898 -21.295 1.00 95.06 236 ALA A C 1
ATOM 1919 O O . ALA A 1 236 ? 18.728 9.720 -20.867 1.00 95.06 236 ALA A O 1
ATOM 1920 N N . LYS A 1 237 ? 16.657 8.836 -20.851 1.00 94.25 237 LYS A N 1
ATOM 1921 C CA . LYS A 1 237 ? 16.112 9.772 -19.855 1.00 94.25 237 LYS A CA 1
ATOM 1922 C C . LYS A 1 237 ? 16.898 9.769 -18.547 1.00 94.25 237 LYS A C 1
ATOM 1924 O O . LYS A 1 237 ? 17.193 10.819 -17.990 1.00 94.25 237 LYS A O 1
ATOM 1929 N N . LEU A 1 238 ? 17.255 8.594 -18.027 1.00 95.88 238 LEU A N 1
ATOM 1930 C CA . LEU A 1 238 ? 18.028 8.531 -16.785 1.00 95.88 238 LEU A CA 1
ATOM 1931 C C . LEU A 1 238 ? 19.445 9.080 -16.959 1.00 95.88 238 LEU A C 1
ATOM 1933 O O . LEU A 1 238 ? 19.930 9.745 -16.049 1.00 95.88 238 LEU A O 1
ATOM 1937 N N . LYS A 1 239 ? 20.087 8.856 -18.112 1.00 96.31 239 LYS A N 1
ATOM 1938 C CA . LYS A 1 239 ? 21.387 9.472 -18.425 1.00 96.31 239 LYS A CA 1
ATOM 1939 C C . LYS A 1 239 ? 21.297 10.999 -18.463 1.00 96.31 239 LYS A C 1
ATOM 1941 O O . LYS A 1 239 ? 22.171 11.660 -17.915 1.00 96.31 239 LYS A O 1
ATOM 1946 N N . GLU A 1 240 ? 20.231 11.551 -19.039 1.00 95.81 240 GLU A N 1
ATOM 1947 C CA . GLU A 1 240 ? 19.976 12.997 -19.044 1.00 95.81 240 GLU A CA 1
ATOM 1948 C C . GLU A 1 240 ? 19.873 13.558 -17.615 1.00 95.81 240 GLU A C 1
ATOM 1950 O O . GLU A 1 240 ? 20.572 14.512 -17.261 1.00 95.81 240 GLU A O 1
ATOM 1955 N N . TYR A 1 241 ? 19.063 12.926 -16.758 1.00 94.75 241 TYR A N 1
ATOM 1956 C CA . TYR A 1 241 ? 18.905 13.363 -15.368 1.00 94.75 241 TYR A CA 1
ATOM 1957 C C . TYR A 1 241 ? 20.179 13.212 -14.534 1.00 94.75 241 TYR A C 1
ATOM 1959 O O . TYR A 1 241 ? 20.438 14.062 -13.680 1.00 94.75 241 TYR A O 1
ATOM 1967 N N . ILE A 1 242 ? 20.975 12.170 -14.784 1.00 96.00 242 ILE A N 1
ATOM 1968 C CA . ILE A 1 242 ? 22.293 12.000 -14.164 1.00 96.00 242 ILE A CA 1
ATOM 1969 C C . ILE A 1 242 ? 23.228 13.129 -14.599 1.00 96.00 242 ILE A C 1
ATOM 1971 O O . ILE A 1 242 ? 23.766 13.816 -13.738 1.00 96.00 242 ILE A O 1
ATOM 1975 N N . GLY A 1 243 ? 23.335 13.410 -15.901 1.00 95.69 243 GLY A N 1
ATOM 1976 C CA . GLY A 1 243 ? 24.193 14.487 -16.401 1.00 95.69 243 GLY A CA 1
ATOM 1977 C C . GLY A 1 243 ? 23.804 15.864 -15.848 1.00 95.69 243 GLY A C 1
ATOM 1978 O O . GLY A 1 243 ? 24.662 16.703 -15.588 1.00 95.69 243 GLY A O 1
ATOM 1979 N N . ARG A 1 244 ? 22.511 16.105 -15.605 1.00 94.12 244 ARG A N 1
ATOM 1980 C CA . ARG A 1 244 ? 22.025 17.314 -14.921 1.00 94.12 244 ARG A CA 1
ATOM 1981 C C . ARG A 1 244 ? 22.468 17.381 -13.454 1.00 94.12 244 ARG A C 1
ATOM 1983 O O . ARG A 1 244 ? 22.877 18.445 -12.987 1.00 94.12 244 ARG A O 1
ATOM 1990 N N . ALA A 1 245 ? 22.376 16.267 -12.729 1.00 92.94 245 ALA A N 1
ATOM 1991 C CA . ALA A 1 245 ? 22.831 16.176 -11.344 1.00 92.94 245 ALA A CA 1
ATOM 1992 C C . ALA A 1 245 ? 24.355 16.379 -11.244 1.00 92.94 245 ALA A C 1
ATOM 1994 O O . ALA A 1 245 ? 24.813 17.198 -10.452 1.00 92.94 245 ALA A O 1
ATOM 1995 N N . GLU A 1 246 ? 25.127 15.743 -12.126 1.00 93.25 246 GLU A N 1
ATOM 1996 C CA . GLU A 1 246 ? 26.589 15.871 -12.192 1.00 93.25 246 GLU A CA 1
ATOM 1997 C C . GLU A 1 246 ? 27.031 17.307 -12.507 1.00 93.25 246 GLU A C 1
ATOM 1999 O O . GLU A 1 246 ? 27.875 17.857 -11.803 1.00 93.25 246 GLU A O 1
ATOM 2004 N N . LYS A 1 247 ? 26.401 17.970 -13.491 1.00 93.75 247 LYS A N 1
ATOM 2005 C CA . LYS A 1 247 ? 26.678 19.382 -13.831 1.00 93.75 247 LYS A CA 1
ATOM 2006 C C . LYS A 1 247 ? 26.458 20.348 -12.668 1.00 93.75 247 LYS A C 1
ATOM 2008 O O . LYS A 1 247 ? 27.063 21.414 -12.636 1.00 93.75 247 LYS A O 1
ATOM 2013 N N . THR A 1 248 ? 25.570 19.999 -11.742 1.00 89.50 248 THR A N 1
ATOM 2014 C CA . THR A 1 248 ? 25.245 20.817 -10.565 1.00 89.50 248 THR A CA 1
ATOM 2015 C C . THR A 1 248 ? 25.971 20.355 -9.300 1.00 89.50 248 THR A C 1
ATOM 2017 O O . THR A 1 248 ? 25.725 20.906 -8.229 1.00 89.50 248 THR A O 1
ATOM 2020 N N . GLY A 1 249 ? 26.864 19.361 -9.407 1.00 90.50 249 GLY A N 1
ATOM 2021 C CA . GLY A 1 249 ? 27.590 18.788 -8.273 1.00 90.50 249 GLY A CA 1
ATOM 2022 C C . GLY A 1 249 ? 26.677 18.121 -7.239 1.00 90.50 249 GLY A C 1
ATOM 2023 O O . GLY A 1 249 ? 26.996 18.115 -6.053 1.00 90.50 249 GLY A O 1
ATOM 2024 N N . ASN A 1 250 ? 25.511 17.620 -7.658 1.00 91.19 250 ASN A N 1
ATOM 2025 C CA . ASN A 1 250 ? 24.524 17.021 -6.768 1.00 91.19 250 ASN A CA 1
ATOM 2026 C C . ASN A 1 250 ? 24.600 15.487 -6.803 1.00 91.19 250 ASN A C 1
ATOM 2028 O O . ASN A 1 250 ? 24.355 14.868 -7.834 1.00 91.19 250 ASN A O 1
ATOM 2032 N N . ASP A 1 251 ? 24.834 14.868 -5.644 1.00 93.69 251 ASP A N 1
ATOM 2033 C CA . ASP A 1 251 ? 24.833 13.405 -5.490 1.00 93.69 251 ASP A CA 1
ATOM 2034 C C . ASP A 1 251 ? 23.454 12.769 -5.748 1.00 93.69 251 ASP A C 1
ATOM 2036 O O . ASP A 1 251 ? 23.340 11.575 -6.047 1.00 93.69 251 ASP A O 1
ATOM 2040 N N . PHE A 1 252 ? 22.382 13.542 -5.556 1.00 94.69 252 PHE A N 1
ATOM 2041 C CA . PHE A 1 252 ? 21.004 13.088 -5.716 1.00 94.69 252 PHE A CA 1
ATOM 2042 C C . PHE A 1 252 ? 20.481 13.388 -7.117 1.00 94.69 252 PHE A C 1
ATOM 2044 O O . PHE A 1 252 ? 20.694 14.470 -7.657 1.00 94.69 252 PHE A O 1
ATOM 2051 N N . LEU A 1 253 ? 19.691 12.462 -7.669 1.00 93.94 253 LEU A N 1
ATOM 2052 C CA . LEU A 1 253 ? 19.089 12.634 -8.996 1.00 93.94 253 LEU A CA 1
ATOM 2053 C C . LEU A 1 253 ? 18.112 13.827 -9.049 1.00 93.94 253 LEU A C 1
ATOM 2055 O O . LEU A 1 253 ? 17.944 14.472 -10.086 1.00 93.94 253 LEU A O 1
ATOM 2059 N N . LEU A 1 254 ? 17.450 14.100 -7.921 1.00 91.25 254 LEU A N 1
ATOM 2060 C CA . LEU A 1 254 ? 16.518 15.209 -7.732 1.00 91.25 254 LEU A CA 1
ATOM 2061 C C . LEU A 1 254 ? 17.074 16.178 -6.690 1.00 91.25 254 LEU A C 1
ATOM 2063 O O . LEU A 1 254 ? 17.641 15.761 -5.676 1.00 91.25 254 LEU A O 1
ATOM 2067 N N . THR A 1 255 ? 16.862 17.475 -6.897 1.00 89.75 255 THR A N 1
ATOM 2068 C CA . THR A 1 255 ? 17.162 18.474 -5.864 1.00 89.75 255 THR A CA 1
ATOM 2069 C C . THR A 1 255 ? 16.203 18.331 -4.676 1.00 89.75 255 THR A C 1
ATOM 2071 O O . THR A 1 255 ? 15.132 17.727 -4.777 1.00 89.75 255 THR A O 1
ATOM 2074 N N . LYS A 1 256 ? 16.542 18.933 -3.527 1.00 85.88 256 LYS A N 1
ATOM 2075 C CA . LYS A 1 256 ? 15.637 18.955 -2.362 1.00 85.88 256 LYS A CA 1
ATOM 2076 C C . LYS A 1 256 ? 14.280 19.584 -2.691 1.00 85.88 256 LYS A C 1
ATOM 2078 O O . LYS A 1 256 ? 13.277 19.092 -2.185 1.00 85.88 256 LYS A O 1
ATOM 2083 N N . ALA A 1 257 ? 14.255 20.632 -3.519 1.00 85.25 257 ALA A N 1
ATOM 2084 C CA . ALA A 1 257 ? 13.029 21.310 -3.935 1.00 85.25 257 ALA A CA 1
ATOM 2085 C C . ALA A 1 257 ? 12.154 20.396 -4.807 1.00 85.25 257 ALA A C 1
ATOM 2087 O O . ALA A 1 257 ? 10.981 20.199 -4.500 1.00 85.25 257 ALA A O 1
ATOM 2088 N N . GLU A 1 258 ? 12.752 19.743 -5.806 1.00 86.56 258 GLU A N 1
ATOM 2089 C CA . GLU A 1 258 ? 12.065 18.770 -6.667 1.00 86.56 258 GLU A CA 1
ATOM 2090 C C . GLU A 1 258 ? 11.540 17.576 -5.863 1.00 86.56 258 GLU A C 1
ATOM 2092 O O . GLU A 1 258 ? 10.416 17.119 -6.058 1.00 86.56 258 GLU A O 1
ATOM 2097 N N . ALA A 1 259 ? 12.323 17.078 -4.905 1.00 81.31 259 ALA A N 1
ATOM 2098 C CA . ALA A 1 259 ? 11.928 15.971 -4.041 1.00 81.31 259 ALA A CA 1
ATOM 2099 C C . ALA A 1 259 ? 10.814 16.337 -3.039 1.00 81.31 259 ALA A C 1
ATOM 2101 O O . ALA A 1 259 ? 10.174 15.438 -2.476 1.00 81.31 259 ALA A O 1
ATOM 2102 N N . HIS A 1 260 ? 10.583 17.632 -2.788 1.00 74.88 260 HIS A N 1
ATOM 2103 C CA . HIS A 1 260 ? 9.619 18.116 -1.800 1.00 74.88 260 HIS A CA 1
ATOM 2104 C C . HIS A 1 260 ? 8.155 18.006 -2.284 1.00 74.88 260 HIS A C 1
ATOM 2106 O O . HIS A 1 260 ? 7.244 18.031 -1.454 1.00 74.88 260 HIS A O 1
ATOM 2112 N N . VAL A 1 261 ? 7.893 17.804 -3.588 1.00 66.81 261 VAL A N 1
ATOM 2113 C CA . VAL A 1 261 ? 6.544 17.830 -4.211 1.00 66.81 261 VAL A CA 1
ATOM 2114 C C . VAL A 1 261 ? 6.508 16.856 -5.429 1.00 66.81 261 VAL A C 1
ATOM 2116 O O . VAL A 1 261 ? 7.567 16.672 -6.016 1.00 66.81 261 VAL A O 1
ATOM 2119 N N . PRO A 1 262 ? 5.397 16.190 -5.875 1.00 59.53 262 PRO A N 1
ATOM 2120 C CA . PRO A 1 262 ? 3.978 16.349 -5.515 1.00 59.53 262 PRO A CA 1
ATOM 2121 C C . PRO A 1 262 ? 3.205 15.084 -5.074 1.00 59.53 262 PRO A C 1
ATOM 2123 O O . PRO A 1 262 ? 3.695 13.949 -4.997 1.00 59.53 262 PRO A O 1
ATOM 2126 N N . ASP A 1 263 ? 1.932 15.299 -4.740 1.00 64.12 263 ASP A N 1
ATOM 2127 C CA . ASP A 1 263 ? 0.871 14.290 -4.805 1.00 64.12 263 ASP A CA 1
ATOM 2128 C C . ASP A 1 263 ? 0.734 13.705 -6.235 1.00 64.12 263 ASP A C 1
ATOM 2130 O O . ASP A 1 263 ? 1.449 14.087 -7.152 1.00 64.12 263 ASP A O 1
ATOM 2134 N N . GLY A 1 264 ? -0.056 12.647 -6.431 1.00 71.00 264 GLY A N 1
ATOM 2135 C CA . GLY A 1 264 ? -0.189 12.025 -7.762 1.00 71.00 264 GLY A CA 1
ATOM 2136 C C . GLY A 1 264 ? 0.934 11.047 -8.165 1.00 71.00 264 GLY A C 1
ATOM 2137 O O . GLY A 1 264 ? 0.783 10.301 -9.127 1.00 71.00 264 GLY A O 1
ATOM 2138 N N . LEU A 1 265 ? 2.018 10.889 -7.392 1.00 83.00 265 LEU A N 1
ATOM 2139 C CA . LEU A 1 265 ? 3.050 9.862 -7.680 1.00 83.00 265 LEU A CA 1
ATOM 2140 C C . LEU A 1 265 ? 2.518 8.417 -7.638 1.00 83.00 265 LEU A C 1
ATOM 2142 O O . LEU A 1 265 ? 3.097 7.507 -8.231 1.00 83.00 265 LEU A O 1
ATOM 2146 N N . HIS A 1 266 ? 1.391 8.192 -6.958 1.00 84.31 266 HIS A N 1
ATOM 2147 C CA . HIS A 1 266 ? 0.680 6.916 -7.021 1.00 84.31 266 HIS A CA 1
ATOM 2148 C C . HIS A 1 266 ? 0.127 6.620 -8.422 1.00 84.31 266 HIS A C 1
ATOM 2150 O O . HIS A 1 266 ? 0.183 5.462 -8.837 1.00 84.31 266 HIS A O 1
ATOM 2156 N N . TYR A 1 267 ? -0.330 7.647 -9.146 1.00 86.44 267 TYR A N 1
ATOM 2157 C CA . TYR A 1 267 ? -0.716 7.540 -10.551 1.00 86.44 267 TYR A CA 1
ATOM 2158 C C . TYR A 1 267 ? 0.504 7.217 -11.421 1.00 86.44 267 TYR A C 1
ATOM 2160 O O . TYR A 1 267 ? 0.480 6.227 -12.142 1.00 86.44 267 TYR A O 1
ATOM 2168 N N . CYS A 1 268 ? 1.610 7.955 -11.271 1.00 89.75 268 CYS A N 1
ATOM 2169 C CA . CYS A 1 268 ? 2.832 7.713 -12.052 1.00 89.75 268 CYS A CA 1
ATOM 2170 C C . CYS A 1 268 ? 3.352 6.277 -11.881 1.00 89.75 268 CYS A C 1
ATOM 2172 O O . CYS A 1 268 ? 3.659 5.588 -12.853 1.00 89.75 268 CYS A O 1
ATOM 2174 N N . ARG A 1 269 ? 3.347 5.776 -10.639 1.00 91.31 269 ARG A N 1
ATOM 2175 C CA . ARG A 1 269 ? 3.694 4.384 -10.333 1.00 91.31 269 ARG A CA 1
ATOM 2176 C C . ARG A 1 269 ? 2.734 3.370 -10.960 1.00 91.31 269 ARG A C 1
ATOM 2178 O O . ARG A 1 269 ? 3.174 2.279 -11.313 1.00 91.31 269 ARG A O 1
ATOM 2185 N N . ALA A 1 270 ? 1.444 3.688 -11.068 1.00 91.88 270 ALA A N 1
ATOM 2186 C CA . ALA A 1 270 ? 0.481 2.835 -11.760 1.00 91.88 270 ALA A CA 1
ATOM 2187 C C . ALA A 1 270 ? 0.730 2.820 -13.273 1.00 91.88 270 ALA A C 1
ATOM 2189 O O . ALA A 1 270 ? 0.784 1.736 -13.843 1.00 91.88 270 ALA A O 1
ATOM 2190 N N . MET A 1 271 ? 0.992 3.976 -13.888 1.00 92.50 271 MET A N 1
ATOM 2191 C CA . MET A 1 271 ? 1.328 4.070 -15.314 1.00 92.50 271 MET A CA 1
ATOM 2192 C C . MET A 1 271 ? 2.596 3.286 -15.661 1.00 92.50 271 MET A C 1
ATOM 2194 O O . MET A 1 271 ? 2.571 2.459 -16.565 1.00 92.50 271 MET A O 1
ATOM 2198 N N . CYS A 1 272 ? 3.675 3.451 -14.888 1.00 94.94 272 CYS A N 1
ATOM 2199 C CA . CYS A 1 272 ? 4.907 2.675 -15.065 1.00 94.94 272 CYS A CA 1
ATOM 2200 C C . CYS A 1 272 ? 4.641 1.157 -15.000 1.00 94.94 272 CYS A C 1
ATOM 2202 O O . CYS A 1 272 ? 5.116 0.385 -15.835 1.00 94.94 272 CYS A O 1
ATOM 2204 N N . ALA A 1 273 ? 3.824 0.723 -14.034 1.00 96.19 273 ALA A N 1
ATOM 2205 C CA . ALA A 1 273 ? 3.446 -0.677 -13.878 1.00 96.19 273 ALA A CA 1
ATOM 2206 C C . ALA A 1 273 ? 2.599 -1.205 -15.049 1.00 96.19 273 ALA A C 1
ATOM 2208 O O . ALA A 1 273 ? 2.835 -2.326 -15.493 1.00 96.19 273 ALA A O 1
ATOM 2209 N N . GLN A 1 274 ? 1.644 -0.418 -15.551 1.00 95.50 274 GLN A N 1
ATOM 2210 C CA . GLN A 1 274 ? 0.812 -0.777 -16.703 1.00 95.50 274 GLN A CA 1
ATOM 2211 C C . GLN A 1 274 ? 1.642 -0.859 -17.987 1.00 95.50 274 GLN A C 1
ATOM 2213 O O . GLN A 1 274 ? 1.579 -1.869 -18.682 1.00 95.50 274 GLN A O 1
ATOM 2218 N N . ASN A 1 275 ? 2.487 0.140 -18.250 1.00 95.81 275 ASN A N 1
ATOM 2219 C CA . ASN A 1 275 ? 3.376 0.151 -19.413 1.00 95.81 275 ASN A CA 1
ATOM 2220 C C . ASN A 1 275 ? 4.311 -1.063 -19.402 1.00 95.81 275 ASN A C 1
ATOM 2222 O O . ASN A 1 275 ? 4.428 -1.765 -20.402 1.00 95.81 275 ASN A O 1
ATOM 2226 N N . THR A 1 276 ? 4.907 -1.370 -18.244 1.00 97.25 276 THR A N 1
ATOM 2227 C CA . THR A 1 276 ? 5.765 -2.554 -18.093 1.00 97.25 276 THR A CA 1
ATOM 2228 C C . THR A 1 276 ? 4.972 -3.849 -18.281 1.00 97.25 276 THR A C 1
ATOM 2230 O O . THR A 1 276 ? 5.461 -4.772 -18.922 1.00 97.25 276 THR A O 1
ATOM 2233 N N . TYR A 1 277 ? 3.749 -3.938 -17.744 1.00 97.88 277 TYR A N 1
ATOM 2234 C CA . TYR A 1 277 ? 2.894 -5.115 -17.914 1.00 97.88 277 TYR A CA 1
ATOM 2235 C C . TYR A 1 277 ? 2.618 -5.394 -19.394 1.00 97.88 277 TYR A C 1
ATOM 2237 O O . TYR A 1 277 ? 2.831 -6.517 -19.844 1.00 97.88 277 TYR A O 1
ATOM 2245 N N . TYR A 1 278 ? 2.189 -4.380 -20.149 1.00 97.06 278 TYR A N 1
ATOM 2246 C CA . TYR A 1 278 ? 1.866 -4.543 -21.567 1.00 97.06 278 TYR A CA 1
ATOM 2247 C C . TYR A 1 278 ? 3.106 -4.763 -22.437 1.00 97.06 278 TYR A C 1
ATOM 2249 O O . TYR A 1 278 ? 3.028 -5.521 -23.398 1.00 97.06 278 TYR A O 1
ATOM 2257 N N . ALA A 1 279 ? 4.254 -4.175 -22.089 1.00 96.19 279 ALA A N 1
ATOM 2258 C CA . ALA A 1 279 ? 5.515 -4.453 -22.774 1.00 96.19 279 ALA A CA 1
ATOM 2259 C C . ALA A 1 279 ? 5.942 -5.920 -22.600 1.00 96.19 279 ALA A C 1
ATOM 2261 O O . ALA A 1 279 ? 6.209 -6.604 -23.581 1.00 96.19 279 ALA A O 1
ATOM 2262 N N . VAL A 1 280 ? 5.916 -6.431 -21.363 1.00 97.25 280 VAL A N 1
ATOM 2263 C CA . VAL A 1 280 ? 6.228 -7.841 -21.065 1.00 97.25 280 VAL A CA 1
ATOM 2264 C C . VAL A 1 280 ? 5.239 -8.784 -21.749 1.00 97.25 280 VAL A C 1
ATOM 2266 O O . VAL A 1 280 ? 5.640 -9.826 -22.258 1.00 97.25 280 VAL A O 1
ATOM 2269 N N . LEU A 1 281 ? 3.951 -8.428 -21.766 1.00 96.81 281 LEU A N 1
ATOM 2270 C CA . LEU A 1 281 ? 2.927 -9.212 -22.453 1.00 96.81 281 LEU A CA 1
ATOM 2271 C C . LEU A 1 281 ? 3.225 -9.305 -23.955 1.00 96.81 281 LEU A C 1
ATOM 2273 O O . LEU A 1 281 ? 3.298 -10.412 -24.476 1.00 96.81 281 LEU A O 1
ATOM 2277 N N . ARG A 1 282 ? 3.507 -8.168 -24.602 1.00 97.00 282 ARG A N 1
ATOM 2278 C CA . ARG A 1 282 ? 3.860 -8.099 -26.024 1.00 97.00 282 ARG A CA 1
ATOM 2279 C C . ARG A 1 282 ? 5.141 -8.873 -26.348 1.00 97.00 282 ARG A C 1
ATOM 2281 O O . ARG A 1 282 ? 5.183 -9.570 -27.351 1.00 97.00 282 ARG A O 1
ATOM 2288 N N . GLU A 1 283 ? 6.173 -8.794 -25.502 1.00 96.31 283 GLU A N 1
ATOM 2289 C CA . GLU A 1 283 ? 7.400 -9.594 -25.670 1.00 96.31 283 GLU A CA 1
ATOM 2290 C C . GLU A 1 283 ? 7.089 -11.102 -25.658 1.00 96.31 283 GLU A C 1
ATOM 2292 O O . GLU A 1 283 ? 7.614 -11.838 -26.486 1.00 96.31 283 GLU A O 1
ATOM 2297 N N . MET A 1 284 ? 6.213 -11.564 -24.756 1.00 96.88 284 MET A N 1
ATOM 2298 C CA . MET A 1 284 ? 5.814 -12.979 -24.685 1.00 96.88 284 MET A CA 1
ATOM 2299 C C . MET A 1 284 ? 4.879 -13.420 -25.818 1.00 96.88 284 MET A C 1
ATOM 2301 O O . MET A 1 284 ? 4.845 -14.607 -26.130 1.00 96.88 284 MET A O 1
ATOM 2305 N N . GLU A 1 285 ? 4.086 -12.505 -26.377 1.00 95.56 285 GLU A N 1
ATOM 2306 C CA . GLU A 1 285 ? 3.229 -12.765 -27.542 1.00 95.56 285 GLU A CA 1
ATOM 2307 C C . GLU A 1 285 ? 4.058 -12.874 -28.825 1.00 95.56 285 GLU A C 1
ATOM 2309 O O . GLU A 1 285 ? 3.812 -13.763 -29.635 1.00 95.56 285 GLU A O 1
ATOM 2314 N N . ASN A 1 286 ? 5.067 -12.012 -28.977 1.00 96.38 286 ASN A N 1
ATOM 2315 C CA . ASN A 1 286 ? 5.955 -12.002 -30.138 1.00 96.38 286 ASN A CA 1
ATOM 2316 C C . ASN A 1 286 ? 6.963 -13.162 -30.125 1.00 96.38 286 ASN A C 1
ATOM 2318 O O . ASN A 1 286 ? 7.314 -13.673 -31.184 1.00 96.38 286 ASN A O 1
ATOM 2322 N N . ASP A 1 287 ? 7.440 -13.565 -28.945 1.00 95.62 287 ASP A N 1
ATOM 2323 C CA . ASP A 1 287 ? 8.376 -14.678 -28.774 1.00 95.62 287 ASP A CA 1
ATOM 2324 C C . ASP A 1 287 ? 7.957 -15.558 -27.579 1.00 95.62 287 ASP A C 1
ATOM 2326 O O . ASP A 1 287 ? 8.223 -15.218 -26.418 1.00 95.62 287 ASP A O 1
ATOM 2330 N N . PRO A 1 288 ? 7.340 -16.730 -27.827 1.00 90.88 288 PRO A N 1
ATOM 2331 C CA . PRO A 1 288 ? 6.941 -17.655 -26.770 1.00 90.88 288 PRO A CA 1
ATOM 2332 C C . PRO A 1 288 ? 8.088 -18.105 -25.849 1.00 90.88 288 PRO A C 1
ATOM 2334 O O . PRO A 1 288 ? 7.837 -18.413 -24.676 1.00 90.88 288 PRO A O 1
ATOM 2337 N N . ALA A 1 289 ? 9.348 -18.100 -26.312 1.00 95.31 289 ALA A N 1
ATOM 2338 C CA . ALA A 1 289 ? 10.503 -18.443 -25.481 1.00 95.31 289 ALA A CA 1
ATOM 2339 C C . ALA A 1 289 ? 10.733 -17.412 -24.359 1.00 95.31 289 ALA A C 1
ATOM 2341 O O . ALA A 1 289 ? 11.181 -17.775 -23.261 1.00 95.31 289 ALA A O 1
ATOM 2342 N N . LYS A 1 290 ? 10.319 -16.148 -24.555 1.00 96.38 290 LYS A N 1
ATOM 2343 C CA . LYS A 1 290 ? 10.394 -15.093 -23.526 1.00 96.38 290 LYS A CA 1
ATOM 2344 C C . LYS A 1 290 ? 9.622 -15.449 -22.269 1.00 96.38 290 LYS A C 1
ATOM 2346 O O . LYS A 1 290 ? 10.024 -15.056 -21.173 1.00 96.38 290 LYS A O 1
ATOM 2351 N N . ARG A 1 291 ? 8.535 -16.222 -22.373 1.00 96.94 291 ARG A N 1
ATOM 2352 C CA . ARG A 1 291 ? 7.777 -16.646 -21.188 1.00 96.94 291 ARG A CA 1
ATOM 2353 C C . ARG A 1 291 ? 8.650 -17.460 -20.234 1.00 96.94 291 ARG A C 1
ATOM 2355 O O . ARG A 1 291 ? 8.623 -17.206 -19.027 1.00 96.94 291 ARG A O 1
ATOM 2362 N N . ALA A 1 292 ? 9.438 -18.399 -20.757 1.00 96.81 292 ALA A N 1
ATOM 2363 C CA . ALA A 1 292 ? 10.360 -19.196 -19.951 1.00 96.81 292 ALA A CA 1
ATOM 2364 C C . ALA A 1 292 ? 11.449 -18.313 -19.315 1.00 96.81 292 ALA A C 1
ATOM 2366 O O . ALA A 1 292 ? 11.720 -18.436 -18.117 1.00 96.81 292 ALA A O 1
ATOM 2367 N N . GLU A 1 293 ? 11.989 -17.354 -20.075 1.00 97.31 293 GLU A N 1
ATOM 2368 C CA . GLU A 1 293 ? 12.966 -16.367 -19.595 1.00 97.31 293 GLU A CA 1
ATOM 2369 C C . GLU A 1 293 ? 12.415 -15.544 -18.412 1.00 97.31 293 GLU A C 1
ATOM 2371 O O . GLU A 1 293 ? 13.055 -15.424 -17.362 1.00 97.31 293 GLU A O 1
ATOM 2376 N N . TYR A 1 294 ? 11.193 -15.014 -18.529 1.00 98.00 294 TYR A N 1
ATOM 2377 C CA . TYR A 1 294 ? 10.556 -14.240 -17.462 1.00 98.00 294 TYR A CA 1
ATOM 2378 C C . TYR A 1 294 ? 10.234 -15.076 -16.226 1.00 98.00 294 TYR A C 1
ATOM 2380 O O . TYR A 1 294 ? 10.428 -14.605 -15.100 1.00 98.00 294 TYR A O 1
ATOM 2388 N N . ILE A 1 295 ? 9.774 -16.318 -16.405 1.00 98.06 295 ILE A N 1
ATOM 2389 C CA . ILE A 1 295 ? 9.561 -17.254 -15.295 1.00 98.06 295 ILE A CA 1
ATOM 2390 C C . ILE A 1 295 ? 10.872 -17.478 -14.538 1.00 98.06 295 ILE A C 1
ATOM 2392 O O . ILE A 1 295 ? 10.872 -17.454 -13.302 1.00 98.06 295 ILE A O 1
ATOM 2396 N N . GLN A 1 296 ? 11.984 -17.656 -15.252 1.00 97.94 296 GLN A N 1
ATOM 2397 C CA . GLN A 1 296 ? 13.289 -17.840 -14.630 1.00 97.94 296 GLN A CA 1
ATOM 2398 C C . GLN A 1 296 ? 13.725 -16.586 -13.859 1.00 97.94 296 GLN A C 1
ATOM 2400 O O . GLN A 1 296 ? 14.007 -16.676 -12.663 1.00 97.94 296 GLN A O 1
ATOM 2405 N N . LYS A 1 297 ? 13.618 -15.395 -14.466 1.00 97.31 297 LYS A N 1
ATOM 2406 C CA . LYS A 1 297 ? 13.888 -14.105 -13.798 1.00 97.31 297 LYS A CA 1
ATOM 2407 C C . LYS A 1 297 ? 13.072 -13.920 -12.515 1.00 97.31 297 LYS A C 1
ATOM 2409 O O . LYS A 1 297 ? 13.594 -13.449 -11.502 1.00 97.31 297 LYS A O 1
ATOM 2414 N N . ILE A 1 298 ? 11.794 -14.304 -12.531 1.00 98.31 298 ILE A N 1
ATOM 2415 C CA . ILE A 1 298 ? 10.923 -14.282 -11.348 1.00 98.31 298 ILE A CA 1
ATOM 2416 C C . ILE A 1 298 ? 11.477 -15.218 -10.266 1.00 98.31 298 ILE A C 1
ATOM 2418 O O . ILE A 1 298 ? 11.639 -14.792 -9.119 1.00 98.31 298 ILE A O 1
ATOM 2422 N N . LYS A 1 299 ? 11.781 -16.477 -10.606 1.00 98.00 299 LYS A N 1
ATOM 2423 C CA . LYS A 1 299 ? 12.328 -17.465 -9.657 1.00 98.00 299 LYS A CA 1
ATOM 2424 C C . LYS A 1 299 ? 13.639 -16.980 -9.031 1.00 98.00 299 LYS A C 1
ATOM 2426 O O . LYS A 1 299 ? 13.787 -17.057 -7.807 1.00 98.00 299 LYS A O 1
ATOM 2431 N N . ASP A 1 300 ? 14.532 -16.416 -9.83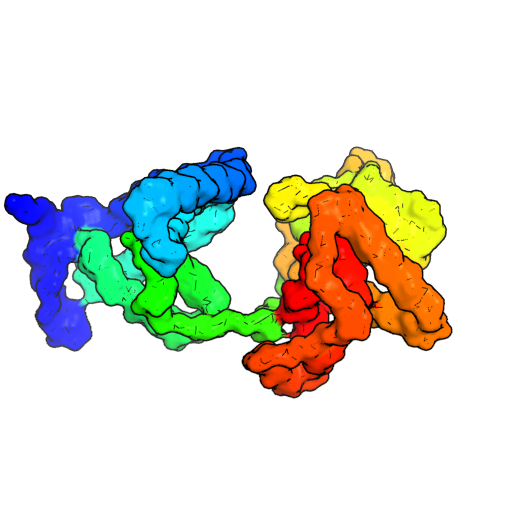5 1.00 97.38 300 ASP A N 1
ATOM 2432 C CA . ASP A 1 300 ? 15.826 -15.905 -9.382 1.00 97.38 300 ASP A CA 1
ATOM 2433 C C . ASP A 1 300 ? 15.673 -14.721 -8.426 1.00 97.38 300 ASP A C 1
ATOM 2435 O O . ASP A 1 300 ? 16.336 -14.662 -7.391 1.00 97.38 300 ASP A O 1
ATOM 2439 N N . GLU A 1 301 ? 14.737 -13.809 -8.693 1.00 96.69 301 GLU A N 1
ATOM 2440 C CA . GLU A 1 301 ? 14.468 -12.674 -7.809 1.00 96.69 301 GLU A CA 1
ATOM 2441 C C . GLU A 1 301 ? 13.852 -13.105 -6.465 1.00 96.69 301 GLU A C 1
ATOM 2443 O O . GLU A 1 301 ? 14.187 -12.553 -5.410 1.00 96.69 301 GLU A O 1
ATOM 2448 N N . PHE A 1 302 ? 12.997 -14.134 -6.464 1.00 97.12 302 PHE A N 1
ATOM 2449 C CA . PHE A 1 302 ? 12.511 -14.757 -5.229 1.00 97.12 302 PHE A CA 1
ATOM 2450 C C . PHE A 1 302 ? 13.658 -15.392 -4.430 1.00 97.12 302 PHE A C 1
ATOM 2452 O O . PHE A 1 302 ? 13.745 -15.161 -3.217 1.00 97.12 302 PHE A O 1
ATOM 2459 N N . LYS A 1 303 ? 14.557 -16.126 -5.101 1.00 96.25 303 LYS A N 1
ATOM 2460 C CA . LYS A 1 303 ? 15.748 -16.741 -4.495 1.00 96.25 303 LYS A CA 1
ATOM 2461 C C . LYS A 1 303 ? 16.677 -15.682 -3.898 1.00 96.25 303 LYS A C 1
ATOM 2463 O O . LYS A 1 303 ? 16.987 -15.764 -2.711 1.00 96.25 303 LYS A O 1
ATOM 2468 N N . ARG A 1 304 ? 17.022 -14.642 -4.666 1.00 94.62 304 ARG A N 1
ATOM 2469 C CA . ARG A 1 304 ? 17.835 -13.489 -4.231 1.00 94.62 304 ARG A CA 1
ATOM 2470 C C . ARG A 1 304 ? 17.278 -12.838 -2.967 1.00 94.62 304 ARG A C 1
ATOM 2472 O O . ARG A 1 304 ? 18.023 -12.456 -2.072 1.00 94.62 304 ARG A O 1
ATOM 2479 N N . CYS A 1 305 ? 15.955 -12.724 -2.876 1.00 92.19 305 CYS A N 1
ATOM 2480 C CA . CYS A 1 305 ? 15.281 -12.114 -1.732 1.00 92.19 305 CYS A CA 1
ATOM 2481 C C . CYS A 1 305 ? 15.025 -13.073 -0.556 1.00 92.19 305 CYS A C 1
ATOM 2483 O O . CYS A 1 305 ? 14.381 -12.661 0.416 1.00 92.19 305 CYS A O 1
ATOM 2485 N N . GLY A 1 306 ? 15.445 -14.341 -0.642 1.00 93.38 306 GLY A N 1
ATOM 2486 C CA . GLY A 1 306 ? 15.175 -15.359 0.377 1.00 93.38 306 GLY A CA 1
ATOM 2487 C C . GLY A 1 306 ? 13.678 -15.615 0.586 1.00 93.38 306 GLY A C 1
ATOM 2488 O O . GLY A 1 306 ? 13.221 -15.824 1.713 1.00 93.38 306 GLY A O 1
ATOM 2489 N N . ARG A 1 307 ? 12.871 -15.518 -0.478 1.00 93.06 307 ARG A N 1
ATOM 2490 C CA . ARG A 1 307 ? 11.409 -15.660 -0.430 1.00 93.06 307 ARG A CA 1
ATOM 2491 C C . ARG A 1 307 ? 10.948 -16.868 -1.228 1.00 93.06 307 ARG A C 1
ATOM 2493 O O . ARG A 1 307 ? 11.460 -17.160 -2.297 1.00 93.06 307 ARG A O 1
ATOM 2500 N N . LYS A 1 308 ? 9.891 -17.519 -0.740 1.00 94.44 308 LYS A N 1
ATOM 2501 C CA . LYS A 1 308 ? 9.218 -18.603 -1.463 1.00 94.44 308 LYS A CA 1
ATOM 2502 C C . LYS A 1 308 ? 8.172 -18.037 -2.427 1.00 94.44 308 LYS A C 1
ATOM 2504 O O . LYS A 1 308 ? 7.261 -17.334 -1.979 1.00 94.44 308 LYS A O 1
ATOM 2509 N N . LEU A 1 309 ? 8.270 -18.395 -3.707 1.00 96.00 309 LEU A N 1
ATOM 2510 C CA . LEU A 1 309 ? 7.194 -18.219 -4.682 1.00 96.00 309 LEU A CA 1
ATOM 2511 C C . LEU A 1 309 ? 6.053 -19.187 -4.335 1.00 96.00 309 LEU A C 1
ATOM 2513 O O . LEU A 1 309 ? 6.263 -20.393 -4.229 1.00 96.00 309 LEU A O 1
ATOM 2517 N N . LYS A 1 310 ? 4.859 -18.645 -4.083 1.00 94.31 310 LYS A N 1
ATOM 2518 C CA . LYS A 1 310 ? 3.666 -19.428 -3.705 1.00 94.31 310 LYS A CA 1
ATOM 2519 C C . LYS A 1 310 ? 2.618 -19.517 -4.808 1.00 94.31 310 LYS A C 1
ATOM 2521 O O . LYS A 1 310 ? 1.714 -20.337 -4.714 1.00 94.31 310 LYS A O 1
ATOM 2526 N N . GLU A 1 311 ? 2.690 -18.623 -5.782 1.00 95.81 311 GLU A N 1
ATOM 2527 C CA . GLU A 1 311 ? 1.708 -18.533 -6.853 1.00 95.81 311 GLU A CA 1
ATOM 2528 C C . GLU A 1 311 ? 2.119 -19.445 -8.010 1.00 95.81 311 GLU A C 1
ATOM 2530 O O . GLU A 1 311 ? 3.295 -19.500 -8.362 1.00 95.81 311 GLU A O 1
ATOM 2535 N N . ASN A 1 312 ? 1.150 -20.151 -8.594 1.00 96.31 312 ASN A N 1
ATOM 2536 C CA . ASN A 1 312 ? 1.366 -20.970 -9.785 1.00 96.31 312 ASN A CA 1
ATOM 2537 C C . ASN A 1 312 ? 1.355 -20.055 -11.019 1.00 96.31 312 ASN A C 1
ATOM 2539 O O . ASN A 1 312 ? 0.299 -19.508 -11.340 1.00 96.31 312 ASN A O 1
ATOM 2543 N N . LEU A 1 313 ? 2.510 -19.886 -11.669 1.00 96.50 313 LEU A N 1
ATOM 2544 C CA . LEU A 1 313 ? 2.704 -18.985 -12.812 1.00 96.50 313 LEU A CA 1
ATOM 2545 C C . LEU A 1 313 ? 2.082 -19.497 -14.121 1.00 96.50 313 LEU A C 1
ATOM 2547 O O . LEU A 1 313 ? 1.797 -18.681 -14.990 1.00 96.50 313 LEU A O 1
ATOM 2551 N N . ASP A 1 314 ? 1.800 -20.796 -14.226 1.00 93.75 314 ASP A N 1
ATOM 2552 C CA . ASP A 1 314 ? 1.211 -21.428 -15.418 1.00 93.75 314 ASP A CA 1
ATOM 2553 C C . ASP A 1 314 ? -0.288 -21.134 -15.546 1.00 93.75 314 ASP A C 1
ATOM 2555 O O . ASP A 1 314 ? -0.907 -21.348 -16.585 1.00 93.75 314 ASP A O 1
ATOM 2559 N N . LYS A 1 315 ? -0.906 -20.639 -14.468 1.00 95.56 315 LYS A N 1
ATOM 2560 C CA . LYS A 1 315 ? -2.317 -20.252 -14.449 1.00 95.56 315 LYS A CA 1
ATOM 2561 C C . LYS A 1 315 ? -2.450 -18.731 -14.484 1.00 95.56 315 LYS A C 1
ATOM 2563 O O . LYS A 1 315 ? -1.791 -18.053 -13.691 1.00 95.56 315 LYS A O 1
ATOM 2568 N N . PRO A 1 316 ? -3.378 -18.173 -15.280 1.00 96.38 316 PRO A N 1
ATOM 2569 C CA . PRO A 1 316 ? -3.643 -16.744 -15.249 1.00 96.38 316 PRO A CA 1
ATOM 2570 C C . PRO A 1 316 ? -4.238 -16.321 -13.901 1.00 96.38 316 PRO A C 1
ATOM 2572 O O . PRO A 1 316 ? -4.794 -17.122 -13.130 1.00 96.38 316 PRO A O 1
ATOM 2575 N N . TYR A 1 317 ? -4.147 -15.027 -13.610 1.00 96.50 317 TYR A N 1
ATOM 2576 C CA . TYR A 1 317 ? -4.864 -14.425 -12.500 1.00 96.50 317 TYR A CA 1
ATOM 2577 C C . TYR A 1 317 ? -6.280 -14.049 -12.931 1.00 96.50 317 TYR A C 1
ATOM 2579 O O . TYR A 1 317 ? -6.470 -13.395 -13.947 1.00 96.50 317 TYR A O 1
ATOM 2587 N N . ARG A 1 318 ? -7.281 -14.454 -12.143 1.00 95.81 318 ARG A N 1
ATOM 2588 C CA . ARG A 1 318 ? -8.695 -14.162 -12.404 1.00 95.81 318 ARG A CA 1
ATOM 2589 C C . ARG A 1 318 ? -9.264 -13.357 -11.244 1.00 95.81 318 ARG A C 1
ATOM 2591 O O . ARG A 1 318 ? -9.177 -13.811 -10.099 1.00 95.81 318 ARG A O 1
ATOM 2598 N N . LEU A 1 319 ? -9.840 -12.193 -11.539 1.00 92.31 319 LEU A N 1
ATOM 2599 C CA . LEU A 1 319 ? -10.592 -11.409 -10.561 1.00 92.31 319 LEU A CA 1
ATOM 2600 C C . LEU A 1 319 ? -11.828 -12.191 -10.098 1.00 92.31 319 LEU A C 1
ATOM 2602 O O . LEU A 1 319 ? -12.415 -12.965 -10.855 1.00 92.31 319 LEU A O 1
ATOM 2606 N N . ARG A 1 320 ? -12.208 -12.009 -8.830 1.00 90.50 320 ARG A N 1
ATOM 2607 C CA . ARG A 1 320 ? -13.322 -12.723 -8.187 1.00 90.50 320 ARG A CA 1
ATOM 2608 C C . ARG A 1 320 ? -14.160 -11.778 -7.334 1.00 90.50 320 ARG A C 1
ATOM 2610 O O . ARG A 1 320 ? -13.640 -10.770 -6.844 1.00 90.50 320 ARG A O 1
ATOM 2617 N N . GLY A 1 321 ? -15.422 -12.158 -7.131 1.00 88.31 321 GLY A N 1
ATOM 2618 C CA . GLY A 1 321 ? -16.404 -11.410 -6.344 1.00 88.31 321 GLY A CA 1
ATOM 2619 C C . GLY A 1 321 ? -16.524 -9.962 -6.808 1.00 88.31 321 GLY A C 1
ATOM 2620 O O . GLY A 1 321 ? -16.328 -9.664 -7.984 1.00 88.31 321 GLY A O 1
ATOM 2621 N N . TYR A 1 322 ? -16.711 -9.054 -5.855 1.00 84.19 322 TYR A N 1
ATOM 2622 C CA . TYR A 1 322 ? -16.898 -7.631 -6.131 1.00 84.19 322 TYR A CA 1
ATOM 2623 C C . TYR A 1 322 ? -15.816 -7.0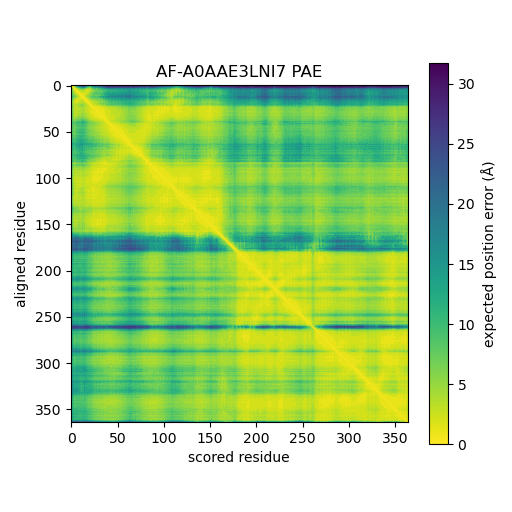04 -7.024 1.00 84.19 322 TYR A C 1
ATOM 2625 O O . TYR A 1 322 ? -16.110 -6.166 -7.864 1.00 84.19 322 TYR A O 1
ATOM 2633 N N . ASN A 1 323 ? -14.540 -7.390 -6.888 1.00 86.12 323 ASN A N 1
ATOM 2634 C CA . ASN A 1 323 ? -13.489 -6.797 -7.728 1.00 86.12 323 ASN A CA 1
ATOM 2635 C C . ASN A 1 323 ? -13.647 -7.175 -9.211 1.00 86.12 323 ASN A C 1
ATOM 2637 O O . ASN A 1 323 ? -13.191 -6.426 -10.067 1.00 86.12 323 ASN A O 1
ATOM 2641 N N . ARG A 1 324 ? -14.267 -8.326 -9.512 1.00 90.44 324 ARG A N 1
ATOM 2642 C CA . ARG A 1 324 ? -14.622 -8.718 -10.883 1.00 90.44 324 ARG A CA 1
ATOM 2643 C C . ARG A 1 324 ? -15.748 -7.831 -11.407 1.00 90.44 324 ARG A C 1
ATOM 2645 O O . ARG A 1 324 ? -15.614 -7.287 -12.492 1.00 90.44 324 ARG A O 1
ATOM 2652 N N . GLU A 1 325 ? -16.816 -7.675 -10.630 1.00 88.75 325 GLU A N 1
ATOM 2653 C CA . GLU A 1 325 ? -17.967 -6.828 -10.979 1.00 88.75 325 GLU A CA 1
ATOM 2654 C C . GLU A 1 325 ? -17.543 -5.372 -11.188 1.00 88.75 325 GLU A C 1
ATOM 2656 O O . GLU A 1 325 ? -17.851 -4.782 -12.217 1.00 88.75 325 GLU A O 1
ATOM 2661 N N . ALA A 1 326 ? -16.737 -4.833 -10.273 1.00 84.12 326 ALA A N 1
ATOM 2662 C CA . ALA A 1 326 ? -16.220 -3.474 -10.365 1.00 84.12 326 ALA A CA 1
ATOM 2663 C C . ALA A 1 326 ? -15.273 -3.270 -11.555 1.00 84.12 326 ALA A C 1
ATOM 2665 O O . ALA A 1 326 ? -15.233 -2.178 -12.102 1.00 84.12 326 ALA A O 1
ATOM 2666 N N . ALA A 1 327 ? -14.494 -4.284 -11.954 1.00 87.62 327 ALA A N 1
ATOM 2667 C CA . ALA A 1 327 ? -13.663 -4.199 -13.156 1.00 87.62 327 ALA A CA 1
ATOM 2668 C C . ALA A 1 327 ? -14.523 -4.189 -14.429 1.00 87.62 327 ALA A C 1
ATOM 2670 O O . ALA A 1 327 ? -14.281 -3.378 -15.319 1.00 87.62 327 ALA A O 1
ATOM 2671 N N . LEU A 1 328 ? -15.562 -5.032 -14.484 1.00 90.25 328 LEU A N 1
ATOM 2672 C CA . LEU A 1 328 ? -16.513 -5.058 -15.599 1.00 90.25 328 LEU A CA 1
ATOM 2673 C C . LEU A 1 328 ? -17.265 -3.730 -15.735 1.00 90.25 328 LEU A C 1
ATOM 2675 O O . LEU A 1 328 ? -17.391 -3.230 -16.848 1.00 90.25 328 LEU A O 1
ATOM 2679 N N . SER A 1 329 ? -17.690 -3.117 -14.624 1.00 87.00 329 SER A N 1
ATOM 2680 C CA . SER A 1 329 ? -18.416 -1.839 -14.655 1.00 87.00 329 SER A CA 1
ATOM 2681 C C . SER A 1 329 ? -17.589 -0.666 -15.192 1.00 87.00 329 SER A C 1
ATOM 2683 O O . SER A 1 329 ? -18.158 0.354 -15.558 1.00 87.00 329 SER A O 1
ATOM 2685 N N . ILE A 1 330 ? -16.257 -0.786 -15.215 1.00 85.25 330 ILE A N 1
ATOM 2686 C CA . ILE A 1 330 ? -15.340 0.221 -15.777 1.00 85.25 330 ILE A CA 1
ATOM 2687 C C . ILE A 1 330 ? -14.663 -0.257 -17.074 1.00 85.25 330 ILE A C 1
ATOM 2689 O O . ILE A 1 330 ? -13.652 0.311 -17.482 1.00 85.25 330 ILE A O 1
ATOM 2693 N N . GLY A 1 331 ? -15.171 -1.328 -17.698 1.00 88.50 331 GLY A N 1
ATOM 2694 C CA . GLY A 1 331 ? -14.661 -1.849 -18.971 1.00 88.50 331 GLY A CA 1
ATOM 2695 C C . GLY A 1 331 ? -13.248 -2.441 -18.906 1.00 88.50 331 GLY A C 1
ATOM 2696 O O . GLY A 1 331 ? -12.553 -2.491 -19.919 1.00 88.50 331 GLY A O 1
ATOM 2697 N N . LYS A 1 332 ? -12.779 -2.870 -17.727 1.00 89.81 332 LYS A N 1
ATOM 2698 C CA . LYS A 1 332 ? -11.432 -3.434 -17.546 1.00 89.81 332 LYS A CA 1
ATOM 2699 C C . LYS A 1 332 ? -11.437 -4.969 -17.629 1.00 89.81 332 LYS A C 1
ATOM 2701 O O . LYS A 1 332 ? -12.422 -5.607 -17.246 1.00 89.81 332 LYS A O 1
ATOM 2706 N N . PRO A 1 333 ? -10.318 -5.593 -18.055 1.00 92.19 333 PRO A N 1
ATOM 2707 C CA . PRO A 1 333 ? -10.189 -7.047 -18.090 1.00 92.19 333 PRO A CA 1
ATOM 2708 C C . PRO A 1 333 ? -10.388 -7.703 -16.719 1.00 92.19 333 PRO A C 1
ATOM 2710 O O . PRO A 1 333 ? -10.021 -7.158 -15.678 1.00 92.19 333 PRO A O 1
ATOM 2713 N N . ILE A 1 334 ? -10.908 -8.933 -16.722 1.00 94.62 334 ILE A N 1
ATOM 2714 C CA . ILE A 1 334 ? -11.074 -9.752 -15.506 1.00 94.62 334 ILE A CA 1
ATOM 2715 C C . ILE A 1 334 ? -10.070 -10.905 -15.396 1.00 94.62 334 ILE A C 1
ATOM 2717 O O . ILE A 1 334 ? -10.016 -11.589 -14.367 1.00 94.62 334 ILE A O 1
ATOM 2721 N N . VAL A 1 335 ? -9.269 -11.114 -16.440 1.00 96.44 335 VAL A N 1
ATOM 2722 C CA . VAL A 1 335 ? -8.194 -12.105 -16.509 1.00 96.44 335 VAL A CA 1
ATOM 2723 C C . VAL A 1 335 ? -6.903 -11.382 -16.876 1.00 96.44 335 VAL A C 1
ATOM 2725 O O . VAL A 1 335 ? -6.890 -10.575 -17.796 1.00 96.44 335 VAL A O 1
ATOM 2728 N N . TYR A 1 336 ? -5.833 -11.668 -16.141 1.00 97.44 336 TYR A N 1
ATOM 2729 C CA . TYR A 1 336 ? -4.512 -11.075 -16.329 1.00 97.44 336 TYR A CA 1
ATOM 2730 C C . TYR A 1 336 ? -3.457 -12.175 -16.431 1.00 97.44 336 TYR A C 1
ATOM 2732 O O . TYR A 1 336 ? -3.542 -13.193 -15.729 1.00 97.44 336 TYR A O 1
ATOM 2740 N N . ASP A 1 337 ? -2.435 -11.951 -17.255 1.00 97.75 337 ASP A N 1
ATOM 2741 C CA . ASP A 1 337 ? -1.287 -12.845 -17.336 1.00 97.75 337 ASP A CA 1
ATOM 2742 C C . ASP A 1 337 ? -0.483 -12.777 -16.030 1.00 97.75 337 ASP A C 1
ATOM 2744 O O . ASP A 1 337 ? -0.059 -11.710 -15.570 1.00 97.75 337 ASP A O 1
ATOM 2748 N N . ARG A 1 338 ? -0.302 -13.934 -15.388 1.00 97.69 338 ARG A N 1
ATOM 2749 C CA . ARG A 1 338 ? 0.329 -13.996 -14.069 1.00 97.69 338 ARG A CA 1
ATOM 2750 C C . ARG A 1 338 ? 1.844 -13.817 -14.134 1.00 97.69 338 ARG A C 1
ATOM 2752 O O . ARG A 1 338 ? 2.405 -13.293 -13.172 1.00 97.69 338 ARG A O 1
ATOM 2759 N N . VAL A 1 339 ? 2.497 -14.212 -15.226 1.00 98.31 339 VAL A N 1
ATOM 2760 C CA . VAL A 1 339 ? 3.941 -14.019 -15.419 1.00 98.31 339 VAL A CA 1
ATOM 2761 C C . VAL A 1 339 ? 4.227 -12.526 -15.554 1.00 98.31 339 VAL A C 1
ATOM 2763 O O . VAL A 1 339 ? 4.994 -11.989 -14.753 1.00 98.31 339 VAL A O 1
ATOM 2766 N N . ALA A 1 340 ? 3.522 -11.827 -16.449 1.00 98.25 340 ALA A N 1
ATOM 2767 C CA . ALA A 1 340 ? 3.661 -10.380 -16.621 1.00 98.25 340 ALA A CA 1
ATOM 2768 C C . ALA A 1 340 ? 3.333 -9.612 -15.327 1.00 98.25 340 ALA A C 1
ATOM 2770 O O . ALA A 1 340 ? 4.109 -8.765 -14.874 1.00 98.25 340 ALA A O 1
ATOM 2771 N N . ALA A 1 341 ? 2.226 -9.952 -14.655 1.00 98.25 341 ALA A N 1
ATOM 2772 C CA . ALA A 1 341 ? 1.848 -9.305 -13.398 1.00 98.25 341 ALA A CA 1
ATOM 2773 C C . ALA A 1 341 ? 2.856 -9.566 -12.262 1.00 98.25 341 ALA A C 1
ATOM 2775 O O . ALA A 1 341 ? 3.127 -8.668 -11.459 1.00 98.25 341 ALA A O 1
ATOM 2776 N N . MET A 1 342 ? 3.426 -10.774 -12.168 1.00 98.56 342 MET A N 1
ATOM 2777 C CA . MET A 1 342 ? 4.446 -11.086 -11.163 1.00 98.56 342 MET A CA 1
ATOM 2778 C C . MET A 1 342 ? 5.771 -10.381 -11.470 1.00 98.56 342 MET A C 1
ATOM 2780 O O . MET A 1 342 ? 6.391 -9.861 -10.543 1.00 98.56 342 MET A O 1
ATOM 2784 N N . TYR A 1 343 ? 6.169 -10.285 -12.741 1.00 98.50 343 TYR A N 1
ATOM 2785 C CA . TYR A 1 343 ? 7.341 -9.511 -13.152 1.00 98.50 343 TYR A CA 1
ATOM 2786 C C . TYR A 1 343 ? 7.226 -8.054 -12.680 1.00 98.50 343 TYR A C 1
ATOM 2788 O O . TYR A 1 343 ? 8.070 -7.573 -11.920 1.00 98.50 343 TYR A O 1
ATOM 2796 N N . VAL A 1 344 ? 6.112 -7.386 -12.998 1.00 98.25 344 VAL A N 1
ATOM 2797 C CA . VAL A 1 344 ? 5.818 -6.022 -12.520 1.00 98.25 344 VAL A CA 1
ATOM 2798 C C . VAL A 1 344 ? 5.788 -5.959 -10.991 1.00 98.25 344 VAL A C 1
ATOM 2800 O O . VAL A 1 344 ? 6.332 -5.033 -10.377 1.00 98.25 344 VAL A O 1
ATOM 2803 N N . SER A 1 345 ? 5.197 -6.966 -10.340 1.00 97.62 345 SER A N 1
ATOM 2804 C CA . SER A 1 345 ? 5.139 -7.043 -8.881 1.00 97.62 345 SER A CA 1
ATOM 2805 C C . SER A 1 345 ? 6.519 -7.071 -8.220 1.00 97.62 345 SER A C 1
ATOM 2807 O O . SER A 1 345 ? 6.616 -6.650 -7.060 1.00 97.62 345 SER A O 1
ATOM 2809 N N . LEU A 1 346 ? 7.533 -7.618 -8.885 1.00 97.56 346 LEU A N 1
ATOM 2810 C CA . LEU A 1 346 ? 8.883 -7.773 -8.356 1.00 97.56 346 LEU A CA 1
ATOM 2811 C C . LEU A 1 346 ? 9.767 -6.590 -8.724 1.00 97.56 346 LEU A C 1
ATOM 2813 O O . LEU A 1 346 ? 10.328 -5.962 -7.828 1.00 97.56 346 LEU A O 1
ATOM 2817 N N . PHE A 1 347 ? 9.829 -6.268 -10.013 1.00 97.69 347 PHE A N 1
ATOM 2818 C CA . PHE A 1 347 ? 10.827 -5.363 -10.572 1.00 97.69 347 PHE A CA 1
ATOM 2819 C C . PHE A 1 347 ? 10.375 -3.909 -10.662 1.00 97.69 347 PHE A C 1
ATOM 2821 O O . PHE A 1 347 ? 11.213 -3.047 -10.870 1.00 97.69 347 PHE A O 1
ATOM 2828 N N . ILE A 1 348 ? 9.089 -3.612 -10.460 1.00 96.75 348 ILE A N 1
ATOM 2829 C CA . ILE A 1 348 ? 8.575 -2.231 -10.443 1.00 96.75 348 ILE A CA 1
ATOM 2830 C C . ILE A 1 348 ? 7.920 -1.927 -9.094 1.00 96.75 348 ILE A C 1
ATOM 2832 O O . ILE A 1 348 ? 8.197 -0.921 -8.437 1.00 96.75 348 ILE A O 1
ATOM 2836 N N . LEU A 1 349 ? 7.027 -2.814 -8.638 1.00 95.69 349 LEU A N 1
ATOM 2837 C CA . LEU A 1 349 ? 6.152 -2.523 -7.506 1.00 95.69 349 LEU A CA 1
ATOM 2838 C C . LEU A 1 349 ? 6.663 -3.011 -6.138 1.00 95.69 349 LEU A C 1
ATOM 2840 O O . LEU A 1 349 ? 6.257 -2.453 -5.105 1.00 95.69 349 LEU A O 1
ATOM 2844 N N . HIS A 1 350 ? 7.546 -4.012 -6.122 1.00 95.12 350 HIS A N 1
ATOM 2845 C CA . HIS A 1 350 ? 8.145 -4.640 -4.931 1.00 95.12 350 HIS A CA 1
ATOM 2846 C C . HIS A 1 350 ? 7.122 -5.225 -3.931 1.00 95.12 350 HIS A C 1
ATOM 2848 O O . HIS A 1 350 ? 7.337 -5.241 -2.709 1.00 95.12 350 HIS A O 1
ATOM 2854 N N . HIS A 1 351 ? 5.982 -5.709 -4.436 1.00 93.69 351 HIS A N 1
ATOM 2855 C CA . HIS A 1 351 ? 4.910 -6.321 -3.634 1.00 93.69 351 HIS A CA 1
ATOM 2856 C C . HIS A 1 351 ? 5.087 -7.827 -3.415 1.00 93.69 351 HIS A C 1
ATOM 2858 O O . HIS A 1 351 ? 4.682 -8.315 -2.358 1.00 93.69 351 HIS A O 1
ATOM 2864 N N . PHE A 1 352 ? 5.757 -8.535 -4.336 1.00 95.19 352 PHE A N 1
ATOM 2865 C CA . PHE A 1 352 ? 5.908 -10.003 -4.343 1.00 95.19 352 PHE A CA 1
ATOM 2866 C C . PHE A 1 352 ? 4.571 -10.773 -4.325 1.00 95.19 352 PHE A C 1
ATOM 2868 O O . PHE A 1 352 ? 4.476 -11.820 -3.680 1.00 95.19 352 PHE A O 1
ATOM 2875 N N . ARG A 1 353 ? 3.523 -10.220 -4.948 1.00 95.19 353 ARG A N 1
ATOM 2876 C CA . ARG A 1 353 ? 2.195 -10.842 -5.066 1.00 95.19 353 ARG A CA 1
ATOM 2877 C C . ARG A 1 353 ? 1.390 -10.211 -6.203 1.00 95.19 353 ARG A C 1
ATOM 2879 O O . ARG A 1 353 ? 1.367 -8.980 -6.333 1.00 95.19 353 ARG A O 1
ATOM 2886 N N . THR A 1 354 ? 0.725 -11.035 -7.010 1.00 96.25 354 THR A N 1
ATOM 2887 C CA . THR A 1 354 ? -0.009 -10.537 -8.189 1.00 96.25 354 THR A CA 1
ATOM 2888 C C . THR A 1 354 ? -1.313 -9.837 -7.830 1.00 96.25 354 THR A C 1
ATOM 2890 O O . THR A 1 354 ? -1.644 -8.829 -8.442 1.00 96.25 354 THR A O 1
ATOM 2893 N N . ASP A 1 355 ? -2.016 -10.275 -6.788 1.00 92.56 355 ASP A N 1
ATOM 2894 C CA . ASP A 1 355 ? -3.294 -9.692 -6.366 1.00 92.56 355 ASP A CA 1
ATOM 2895 C C . ASP A 1 355 ? -3.185 -8.205 -5.977 1.00 92.56 355 ASP A C 1
ATOM 2897 O O . ASP A 1 355 ? -3.980 -7.390 -6.437 1.00 92.56 355 ASP A O 1
ATOM 2901 N N . THR A 1 356 ? -2.178 -7.810 -5.186 1.00 90.44 356 THR A N 1
ATOM 2902 C CA . THR A 1 356 ? -1.941 -6.391 -4.865 1.00 90.44 356 THR A CA 1
ATOM 2903 C C . THR A 1 356 ? -1.584 -5.607 -6.121 1.00 90.44 356 THR A C 1
ATOM 2905 O O . THR A 1 356 ? -2.034 -4.477 -6.284 1.00 90.44 356 THR A O 1
ATOM 2908 N N . THR A 1 357 ? -0.757 -6.190 -6.987 1.00 94.44 357 THR A N 1
ATOM 2909 C CA . THR A 1 357 ? -0.294 -5.552 -8.223 1.00 94.44 357 THR A CA 1
ATOM 2910 C C . THR A 1 357 ? -1.466 -5.269 -9.158 1.00 94.44 357 THR A C 1
ATOM 2912 O O . THR A 1 357 ? -1.655 -4.135 -9.584 1.00 94.44 357 THR A O 1
ATOM 2915 N N . ILE A 1 358 ? -2.321 -6.261 -9.380 1.00 93.69 358 ILE A N 1
ATOM 2916 C CA . ILE A 1 358 ? -3.483 -6.145 -10.255 1.00 93.69 358 ILE A CA 1
ATOM 2917 C C . ILE A 1 358 ? -4.495 -5.155 -9.665 1.00 93.69 358 ILE A C 1
ATOM 2919 O O . ILE A 1 358 ? -4.785 -4.136 -10.288 1.00 93.69 358 ILE A O 1
ATOM 2923 N N . LEU A 1 359 ? -4.956 -5.376 -8.429 1.00 89.00 359 LEU A N 1
ATOM 2924 C CA . LEU A 1 359 ? -6.045 -4.588 -7.833 1.00 89.00 359 LEU A CA 1
ATOM 2925 C C . LEU A 1 359 ? -5.704 -3.110 -7.618 1.00 89.00 359 LEU A C 1
ATOM 2927 O O . LEU A 1 359 ? -6.591 -2.259 -7.677 1.00 89.00 359 LEU A O 1
ATOM 2931 N N . HIS A 1 360 ? -4.444 -2.799 -7.310 1.00 86.62 360 HIS A N 1
ATOM 2932 C CA . HIS A 1 360 ? -4.043 -1.431 -6.988 1.00 86.62 360 HIS A CA 1
ATOM 2933 C C . HIS A 1 360 ? -3.382 -0.685 -8.147 1.00 86.62 360 HIS A C 1
ATOM 2935 O O . HIS A 1 360 ? -3.258 0.533 -8.034 1.00 86.62 360 HIS A O 1
ATOM 2941 N N . TYR A 1 361 ? -2.958 -1.371 -9.217 1.00 91.12 361 TYR A N 1
ATOM 2942 C CA . TYR A 1 361 ? -2.178 -0.740 -10.289 1.00 91.12 361 TYR A CA 1
ATOM 2943 C C . TYR A 1 361 ? -2.635 -1.105 -11.706 1.00 91.12 361 TYR A C 1
ATOM 2945 O O . TYR A 1 361 ? -2.635 -0.218 -12.550 1.00 91.12 361 TYR A O 1
ATOM 2953 N N . LEU A 1 362 ? -3.053 -2.346 -11.988 1.00 91.38 362 LEU A N 1
ATOM 2954 C CA . LEU A 1 362 ? -3.404 -2.757 -13.363 1.00 91.38 362 LEU A CA 1
ATOM 2955 C C . LEU A 1 362 ? -4.896 -2.612 -13.697 1.00 91.38 362 LEU A C 1
ATOM 2957 O O . LEU A 1 362 ? -5.240 -2.352 -14.842 1.00 91.38 362 LEU A O 1
ATOM 2961 N N . VAL A 1 363 ? -5.781 -2.733 -12.703 1.00 86.69 363 VAL A N 1
ATOM 2962 C CA . VAL A 1 363 ? -7.239 -2.511 -12.860 1.00 86.69 363 VAL A CA 1
ATOM 2963 C C . VAL A 1 363 ? -7.593 -1.012 -12.755 1.00 86.69 363 VAL A C 1
ATOM 2965 O O . VAL A 1 363 ? -8.761 -0.649 -12.733 1.00 86.69 363 VAL A O 1
ATOM 2968 N N . LYS A 1 364 ? -6.587 -0.137 -12.624 1.00 76.06 364 LYS A N 1
ATOM 2969 C CA . LYS A 1 364 ? -6.764 1.305 -12.406 1.00 76.06 364 LYS A CA 1
ATOM 2970 C C . LYS A 1 364 ? -7.203 2.049 -13.653 1.00 76.06 364 LYS A C 1
ATOM 2972 O O . LYS A 1 364 ? -6.738 1.684 -14.760 1.00 76.06 364 LYS A O 1
#

Foldseek 3Di:
DPQWDWDWFQFPNDTDIATFHPDFPLVVLLVLLVVQEDEPDQPVVQVVVLVVVLVVLVVVVVVVVDDPVVSVVVSVPRGSNLSHDHDPVLSVLLSVLSVVLLVVVCVRRVDRGGDLVRSLVCLQVVLVVVVVVVDDLVSSVSSLSSSCSSSVHDSVVHDGDDDFLLPPDQDQPQWDPPQAPLVLVLLLLQVDDLVFQLPFFLVQWDDPDQFWIWGWGQDDSRDTAIAIGGGNVSVVSSVVLSVVCVVVVHRHSGDNSNSVDDRSSLVSSLNSLQVQLVVLVVVCVVPVVSLVVLVVVLVVLCVVVVHDQDDDQVDWDFADDPNQVSLVVVVHDRTGRSSSQQSSCRNRVVPNDSVCSCSNRVSD

InterPro domains:
  IPR004107 Integrase, SAM-like, N-terminal [PF02899] (86-151)
  IPR011010 DNA breaking-rejoining enzyme, catalytic core [SSF56349] (80-255)
  IPR013762 Integrase-like, catalytic domain superfamily [G3DSA:1.10.443.10] (181-362)
  IPR044068 Core-binding (CB) domain [PS51900] (69-155)

Sequence (364 aa):
MSKFKIVNRIIDGKNVEVEIGNNTLQYVLTNRLTGMRSFGQKKHRFKVLKKRKKAKAVKSLKNKGFKDEEIKEILKGINTFKWKIFSEGTFNRYLGVLKQFCKYLKEKFQTSHLTMFEAEKYIQEHIDVREARGLSANTLNTDLSALCKIFGQKISDYRHPPRHGVHLKNDPTKYNTETGETTRDVALTTGLRRRELGHLKVDDIKFIDFETVHIFSVGKGGKHNRTVLKGIVAVAKLKEYIGRAEKTGNDFLLTKAEAHVPDGLHYCRAMCAQNTYYAVLREMENDPAKRAEYIQKIKDEFKRCGRKLKENLDKPYRLRGYNREAALSIGKPIVYDRVAAMYVSLFILHHFRTDTTILHYLVK

Organism: NCBI:txid2981726

Solvent-accessible surface area (backbone atoms only — not comparable to full-atom values): 20110 Å² total; per-residue (Å²): 129,81,91,54,50,76,43,82,35,71,46,99,90,34,86,41,82,42,52,30,39,94,53,41,35,59,58,57,53,49,52,56,53,56,72,20,59,37,65,94,50,62,69,64,60,37,53,53,50,31,53,53,52,48,53,53,49,51,56,56,39,50,77,69,70,52,51,74,68,60,49,54,57,60,52,68,73,64,58,74,52,77,72,52,38,57,43,67,70,58,47,54,52,36,52,52,44,51,52,54,51,44,50,53,46,24,66,60,62,75,42,57,25,42,28,73,74,57,53,57,75,47,53,58,58,53,52,51,58,42,45,78,70,69,52,50,38,67,55,52,51,51,43,48,54,35,50,23,62,68,78,66,55,63,67,87,80,49,91,70,69,77,77,58,56,56,77,59,82,65,49,83,76,47,50,49,72,91,54,12,51,68,44,48,53,53,21,36,69,58,21,48,52,68,71,33,49,57,67,31,37,49,88,34,53,44,75,77,54,78,34,35,36,39,37,52,40,64,40,90,93,76,37,82,43,59,34,62,51,73,39,50,69,55,44,51,52,52,51,53,42,40,53,55,16,58,75,68,74,40,66,34,53,49,54,74,69,27,44,71,38,51,59,38,49,70,31,27,25,20,50,27,41,39,55,50,28,54,50,49,45,50,48,32,70,78,35,67,68,46,47,58,54,51,52,49,54,48,53,50,52,28,54,76,66,75,45,84,84,81,76,69,60,93,45,67,42,66,57,60,70,68,60,27,54,54,27,52,78,69,76,40,79,51,66,44,62,33,54,33,37,39,45,33,8,45,28,50,66,66,66,79,40,42,66,65,37,37,36,67,28,61,62,99

Nearest PDB structures (foldseek):
  5u91-assembly1_F  TM=6.459E-01  e=3.938E-04  synthetic construct
  1ma7-assembly1_B-2  TM=5.961E-01  e=3.353E-04  Punavirus P1
  1pvr-assembly1_A  TM=5.997E-01  e=4.879E-04  Punavirus P1
  2f4q-assembly1_A  TM=3.887E-01  e=6.383E-02  Deinococcus radiodurans

Radius of gyration: 25.38 Å; Cα contacts (8 Å, |Δi|>4): 463; chains: 1; bounding box: 63×57×75 Å

pLDDT: mean 91.16, std 8.46, range [41.34, 98.56]

Secondary structure (DSSP, 8-state):
--S-EEEEEEETTEEEEEEE-SS-HHHHHHHHHHHTB-TTS-HHHHHHHHHHHHHHHHHHHHHTT--HHHHHHHHHH--TTTT-B--HHHHHHHHHHHHHHHHHHHHHHS-S-B-HHHHHTTHHHHHHHHHHTT--HHHHHHHHHHHHHHH---GGGS--PPP-STT----SS-S-HHHHHHHHHHHHHH---HHHHTT-BGGGEEE-SSSEEEEEEEETTTEEEEEEEESHHHHHHHHHHHHHHHHTT-SBSS-HHHHT--TTHHHHHHHHHHHHHHHHHHHHHH-THHHHHHHHHHHHHHHHTT----S-TTS-EE--THHHHHHHTTT--SEE-HHHHHHHHHHTS--S-HHHHIIIII--

=== Feature glossary ===
Key to the feature types in this record:

— What the protein is —

Primary structure: the covalent order of the twenty standard amino acids along the backbone. Two proteins with the same sequence will (almost always) fold to the same structure; two with 30% identity often share a fold but not the details.

Database cross-references. InterPro integrates a dozen domain/family signature databases into unified entries with residue-range hits. GO terms attach function/process/location labels with evidence codes. CATH codes position the fold in a four-level structural taxonomy. Organism is the NCBI-taxonomy species name.

— Where its atoms are —

The mmCIF block holds the 3D Cartesian coordinates of each backbone atom (N, Cα, C, O) in ångströms. mmCIF is the PDB's canonical archive format — a tagged-loop text representation of the atomic model.

Six rendered views show the 3D structure from the faces of a cube — i.e. along ±x, ±y, ±z. Rendering representation is drawn randomly per protein from cartoon (secondary-structure ribbons), sticks (backbone bonds), or molecular surface; coloring is either N→C rainbow (blue at the N-terminus through red at the C-terminus) or one color per chain.

— Local backbone conformation —

DSSP 8-state secondary structure assigns each residue one of H (α-helix), G (3₁₀-helix), I (π-helix), E (extended β-strand), B (isolated β-bridge), T (hydrogen-bonded turn), S (bend), or '-' (coil). The assignment is computed from backbone hydrogen-bond geometry via the Kabsch–Sander algorithm.

P-SEA three-state annotation labels each residue as helix, strand, or coil based purely on the geometry of the Cα trace. It serves as a fallback when the full backbone (and thus DSSP) is unavailable.

The φ/ψ torsion pair specifies the backbone conformation at each residue. φ rotates about the N–Cα bond, ψ about the Cα–C bond. Steric clashes forbid most of the (φ, ψ) plane — the allowed regions (α-helix basin, β-sheet basin, left-handed helix) are the Ramachandran-allowed regions.

— Global shape and packing —

The geometric summary reports three shape descriptors. Rg (radius of gyration) measures how spread out the Cα atoms are about their centre of mass; compact globular proteins have small Rg, elongated or unfolded ones large. Cα contacts (<8 Å, |i−j|>4) count long-range residue pairs in spatial proximity — high for tightly packed folds, near zero for rods or random coil. The bounding-box extents give the protein's footprint along x, y, z in Å.

Accessible surface area quantifies burial. A residue with SASA near zero is packed into the hydrophobic core; one with SASA >100 Å² sits on the surface. Computed here via the Shrake–Rupley numerical algorithm with a 1.4 Å probe.

Plot images: a contact map (which residues are close in 3D, as an N×N binary image), a Ramachandran scatter (backbone torsion angles, revealing secondary-structure composition at a glance), and — for AlphaFold structures — a PAE heatmap (pairwise prediction confidence).

— Structural neighborhood —

The Foldseek 3Di string encodes local tertiary geometry as a 20-letter alphabet — one character per residue — derived from the relative positions of nearby Cα atoms. Unlike the amino-acid sequence, 3Di is a direct function of the 3D structure, so two proteins with the same fold have similar 3Di strings even at low sequence identity.

Nearest PDB neighbors are the top structural matches found by Foldseek when searching this structure against the entire Protein Data Bank. Each hit reports a TM-score (0 to 1; >0.5 almost always implies the same fold) and an E-value. These are *structural* homologs — they may share no detectable sequence similarity.

— Confidence and disorder —

For AlphaFold models, the B-factor field carries pLDDT — the model's own estimate of local accuracy on a 0–100 scale. Regions with pLDDT<50 should be treated as essentially unmodeled; they often correspond to intrinsically disordered segments.

B-factor (Debye–Waller factor) reflects atomic displacement in the crystal lattice. It is an experimental observable (units Å²), not a prediction; low values mean the atom is pinned down, high values mean it moves or is heterogeneous across the crystal.

Predicted aligned error is AlphaFold's pairwise confidence. Unlike pLDDT (per-residue), PAE is per-residue-pair and captures whether two parts of the structure are correctly placed relative to each other. Units are ångströms of expected positional error.